Protein AF-0000000075578403 (afdb_homodimer)

Solvent-accessible surface area (backbone atoms only — not comparable to full-atom values): 32905 Å² total; per-residue (Å²): 127,84,77,71,57,64,68,61,54,47,54,59,70,76,46,53,36,37,34,41,29,31,26,66,80,63,49,48,26,38,51,12,29,50,48,26,47,43,52,48,46,36,73,69,76,35,46,65,42,36,47,61,83,76,80,67,57,76,76,66,60,80,50,76,65,58,78,54,48,54,52,87,76,65,70,62,31,44,30,35,34,35,35,51,37,48,39,76,88,44,32,54,66,60,94,74,68,53,50,52,78,34,35,36,32,41,26,22,53,85,78,41,69,66,84,40,79,41,66,49,74,48,82,51,41,22,38,9,58,55,44,52,49,46,38,52,74,66,67,47,83,76,48,66,67,35,40,51,18,30,48,38,0,35,33,58,58,11,59,46,70,33,38,63,53,41,46,37,57,55,25,45,53,50,17,52,41,33,70,72,42,69,62,57,24,71,59,37,36,50,70,73,54,45,33,48,66,38,54,43,41,48,45,12,46,30,39,63,45,50,40,64,47,92,86,40,44,31,24,38,25,46,39,48,43,67,58,39,69,74,34,38,68,78,69,79,69,46,63,68,53,35,48,47,40,56,29,27,62,74,33,41,33,16,36,29,33,35,26,79,43,94,71,32,26,44,35,34,38,33,37,39,90,87,46,62,54,32,64,61,20,47,76,50,75,28,46,73,38,50,43,41,23,30,28,60,47,65,75,60,66,67,56,54,50,49,51,53,52,46,50,47,62,68,45,74,78,104,127,86,77,72,57,63,67,61,54,48,53,59,69,75,45,52,37,36,35,42,29,30,25,64,81,62,49,48,26,35,50,12,27,49,46,26,47,43,53,48,47,37,73,70,76,33,47,63,43,34,47,61,83,76,81,66,59,76,75,67,60,79,50,76,67,58,78,54,49,54,50,88,76,66,69,63,30,44,30,35,34,37,36,50,37,48,40,74,88,43,31,54,67,61,93,74,68,54,49,52,78,36,34,36,31,40,27,20,52,86,78,41,70,66,85,41,79,40,66,50,71,49,82,52,40,22,39,10,56,55,45,53,48,46,38,52,74,68,67,46,82,75,48,66,68,35,41,51,18,30,48,39,1,34,32,57,58,13,57,45,68,33,38,65,53,40,46,35,57,55,25,46,52,50,16,53,42,33,71,74,43,68,62,59,24,72,59,36,36,50,69,71,55,46,33,46,65,39,54,42,40,48,44,12,46,29,39,64,45,50,40,63,47,92,86,40,43,31,25,38,26,45,38,49,43,67,57,40,68,72,36,40,72,93,56,82,65,50,60,68,52,35,48,47,40,56,28,28,63,74,32,42,34,16,37,27,33,35,27,79,41,95,72,29,26,44,34,36,37,34,38,40,91,87,46,61,53,33,64,62,20,48,75,48,76,27,46,71,40,50,42,42,23,31,27,58,48,64,73,60,64,67,56,54,52,48,53,54,52,45,50,47,61,68,48,74,79,104

Radius of gyration: 26.66 Å; Cα contacts (8 Å, |Δi|>4): 1314; chains: 2; bounding box: 60×78×60 Å

Foldseek 3Di:
DDADDPVVLCLLVVFAEEEEWEFAQDALQRLLLCLLLQVLSVVVVGHYAYEYDDDHDPLSPPQPSCVRHPDDDDQEGQEYEYAADQDPVRIDADPRHHYYNWYEYQHQDPNRPQPTPHYDYHNALGSLLVSLNSSVVNVGDGALSSLLSSCSGNCLSCVNVPHPRHDPSSVVSVVVSCVRPVDCPVSCCSRHPDDDPLLVQQLVQQVVQWDDAPPALEIEGEDAQVSCVVRVPPPPSCPVSQCVSVVDPSHFKYWYWYPVDVQKTKIKIAGHPPQFCQVLQVVQVWGDGRGITIHMDRDDVVVSSVSVVVSCVVPVVD/DDADDVVVLCLLVVFAFEEEWEFAQDALQRLLLCLLLQVLSVVVVGHYAYEYDDDHPPLSPPQPSCVRHPDDDDQEGQEYEYAQDQDPVRIDADPRHHYYNWYEYQHQDPNRPQPTPHYDYHNALGSLLVSLNSSVVNVGDGALSSLLSSCSGNCLSCVNVPHPRHDPSSVVSVVVSCVRPVDCPVSCCSRHPDDDPLLVQQLVQQVVQWDDAPPALEIEGEDAQVSCVVRVPPDPSVPVSQCVSVVDPSHFKYWYWYPVDVQKTKIKIAGHPPQFCQVLQVVQVWGDGRGITIHMDRDDVVVSSVSVVVSCVVPVVD

Nearest PDB structures (foldseek):
  5o25-assembly1_B  TM=8.818E-01  e=1.928E-30  Thermotoga maritima
  5o4z-assembly1_A  TM=7.873E-01  e=2.443E-30  Thermotoga maritima
  4py9-assembly1_A  TM=8.501E-01  e=1.484E-26  Bacteroides fragilis
  3dev-assembly1_B  TM=8.698E-01  e=2.425E-24  Staphylococcus haemolyticus JCSC1435
  8ioo-assembly1_A  TM=8.195E-01  e=4.895E-25  Deinococcus radiodurans

Structure (mmCIF, N/CA/C/O backbone):
data_AF-0000000075578403-model_v1
#
loop_
_entity.id
_entity.type
_entity.pdbx_description
1 polymer 'Putative hydrolase'
#
loop_
_atom_site.group_PDB
_atom_site.id
_atom_site.type_symbol
_atom_site.label_atom_id
_atom_site.label_alt_id
_atom_site.label_comp_id
_atom_site.label_asym_id
_atom_site.label_entity_id
_atom_site.label_seq_id
_atom_site.pdbx_PDB_ins_code
_atom_site.Cartn_x
_atom_site.Cartn_y
_atom_site.Cartn_z
_atom_site.occupancy
_atom_site.B_iso_or_equiv
_atom_site.auth_seq_id
_atom_site.auth_comp_id
_atom_site.auth_asym_id
_atom_site.auth_atom_id
_atom_site.pdbx_PDB_model_num
ATOM 1 N N . MET A 1 1 ? 21.266 10.125 -6.223 1 88.56 1 MET A N 1
ATOM 2 C CA . MET A 1 1 ? 20.422 11.211 -5.727 1 88.56 1 MET A CA 1
ATOM 3 C C . MET A 1 1 ? 21.062 12.57 -6 1 88.56 1 MET A C 1
ATOM 5 O O . MET A 1 1 ? 22.281 12.719 -5.867 1 88.56 1 MET A O 1
ATOM 9 N N . LYS A 1 2 ? 20.281 13.555 -6.371 1 88.12 2 LYS A N 1
ATOM 10 C CA . LYS A 1 2 ? 20.797 14.898 -6.613 1 88.12 2 LYS A CA 1
ATOM 11 C C . LYS A 1 2 ? 21.328 15.516 -5.328 1 88.12 2 LYS A C 1
ATOM 13 O O . LYS A 1 2 ? 20.734 15.367 -4.262 1 88.12 2 LYS A O 1
ATOM 18 N N . LYS A 1 3 ? 22.391 16.219 -5.449 1 92.75 3 LYS A N 1
ATOM 19 C CA . LYS A 1 3 ? 22.984 16.891 -4.301 1 92.75 3 LYS A CA 1
ATOM 20 C C . LYS A 1 3 ? 22.203 18.141 -3.926 1 92.75 3 LYS A C 1
ATOM 22 O O . LYS A 1 3 ? 21.75 18.875 -4.801 1 92.75 3 LYS A O 1
ATOM 27 N N . ILE A 1 4 ? 22.109 18.328 -2.643 1 97.25 4 ILE A N 1
ATOM 28 C CA . ILE A 1 4 ? 21.484 19.562 -2.156 1 97.25 4 ILE A CA 1
ATOM 29 C C . ILE A 1 4 ? 22.406 20.75 -2.414 1 97.25 4 ILE A C 1
ATOM 31 O O . ILE A 1 4 ? 23.609 20.688 -2.104 1 97.25 4 ILE A O 1
ATOM 35 N N . PRO A 1 5 ? 21.875 21.75 -2.967 1 96.88 5 PRO A N 1
ATOM 36 C CA . PRO A 1 5 ? 22.719 22.938 -3.203 1 96.88 5 PRO A CA 1
ATOM 37 C C . PRO A 1 5 ? 23.359 23.453 -1.927 1 96.88 5 PRO A C 1
ATOM 39 O O . PRO A 1 5 ? 22.734 23.469 -0.865 1 96.88 5 PRO A O 1
ATOM 42 N N . GLU A 1 6 ? 24.547 23.922 -2.086 1 97.44 6 GLU A N 1
ATOM 43 C CA . GLU A 1 6 ? 25.328 24.391 -0.947 1 97.44 6 GLU A CA 1
ATOM 44 C C . GLU A 1 6 ? 24.656 25.578 -0.27 1 97.44 6 GLU A C 1
ATOM 46 O O . GLU A 1 6 ? 24.766 25.75 0.945 1 97.44 6 GLU A O 1
ATOM 51 N N . GLU A 1 7 ? 24 26.375 -1.047 1 97.81 7 GLU A N 1
ATOM 52 C CA . GLU A 1 7 ? 23.344 27.578 -0.513 1 97.81 7 GLU A CA 1
ATOM 53 C C . GLU A 1 7 ? 22.281 27.219 0.518 1 97.81 7 GLU A C 1
ATOM 55 O O . GLU A 1 7 ? 22.078 27.953 1.488 1 97.81 7 GLU A O 1
ATOM 60 N N . ILE A 1 8 ? 21.625 26.109 0.301 1 98.12 8 ILE A N 1
ATOM 61 C CA . ILE A 1 8 ? 20.594 25.656 1.234 1 98.12 8 ILE A CA 1
ATOM 62 C C . ILE A 1 8 ? 21.25 25.188 2.529 1 98.12 8 ILE A C 1
ATOM 64 O O . ILE A 1 8 ? 20.812 25.531 3.623 1 98.12 8 ILE A O 1
ATOM 68 N N . VAL A 1 9 ? 22.312 24.422 2.404 1 98.25 9 VAL A N 1
ATOM 69 C CA . VAL A 1 9 ? 23.047 23.891 3.551 1 98.25 9 VAL A CA 1
ATOM 70 C C . VAL A 1 9 ? 23.641 25.047 4.355 1 98.25 9 VAL A C 1
ATOM 72 O O . VAL A 1 9 ? 23.531 25.078 5.586 1 98.25 9 VAL A O 1
ATOM 75 N N . LYS A 1 10 ? 24.188 26.016 3.646 1 98.19 10 LYS A N 1
ATOM 76 C CA . LYS A 1 10 ? 24.781 27.188 4.289 1 98.19 10 LYS A CA 1
ATOM 77 C C . LYS A 1 10 ? 23.734 28.016 5.016 1 98.19 10 LYS A C 1
ATOM 79 O O . LYS A 1 10 ? 24 28.562 6.09 1 98.19 10 LYS A O 1
ATOM 84 N N . CYS A 1 11 ? 22.625 28.125 4.395 1 98.56 11 CYS A N 1
ATOM 85 C CA . CYS A 1 11 ? 21.531 28.875 5.012 1 98.56 11 CYS A CA 1
ATOM 86 C C . CYS A 1 11 ? 21.188 28.312 6.387 1 98.56 11 CYS A C 1
ATOM 88 O O . CYS A 1 11 ? 21.062 29.062 7.355 1 98.56 11 CYS A O 1
ATOM 90 N N . ILE A 1 12 ? 21.125 27.016 6.5 1 98.56 12 ILE A N 1
ATOM 91 C CA . ILE A 1 12 ? 20.766 26.375 7.762 1 98.56 12 ILE A CA 1
ATOM 92 C C . ILE A 1 12 ? 21.938 26.438 8.727 1 98.56 12 ILE A C 1
ATOM 94 O O . ILE A 1 12 ? 21.766 26.766 9.906 1 98.56 12 ILE A O 1
ATOM 98 N N . LYS A 1 13 ? 23.109 26.281 8.219 1 98.25 13 LYS A N 1
ATOM 99 C CA . LYS A 1 13 ? 24.297 26.25 9.062 1 98.25 13 LYS A CA 1
ATOM 100 C C . LYS A 1 13 ? 24.578 27.641 9.648 1 98.25 13 LYS A C 1
ATOM 102 O O . LYS A 1 13 ? 25.016 27.75 10.797 1 98.25 13 LYS A O 1
ATOM 107 N N . ASN A 1 14 ? 24.312 28.672 8.914 1 98.12 14 ASN A N 1
ATOM 108 C CA . ASN A 1 14 ? 24.781 30.016 9.266 1 98.12 14 ASN A CA 1
ATOM 109 C C . ASN A 1 14 ? 23.734 30.781 10.062 1 98.12 14 ASN A C 1
ATOM 111 O O . ASN A 1 14 ? 23.969 31.922 10.453 1 98.12 14 ASN A O 1
ATOM 115 N N . ASN A 1 15 ? 22.625 30.219 10.297 1 98.56 15 ASN A N 1
ATOM 116 C CA . ASN A 1 15 ? 21.562 30.906 11.039 1 98.56 15 ASN A CA 1
ATOM 117 C C . ASN A 1 15 ? 21.188 30.125 12.305 1 98.56 15 ASN A C 1
ATOM 119 O O . ASN A 1 15 ? 21.578 28.969 12.469 1 98.56 15 ASN A O 1
ATOM 123 N N . GLN A 1 16 ? 20.453 30.766 13.172 1 98.31 16 GLN A N 1
ATOM 124 C CA . GLN A 1 16 ? 20.297 30.188 14.508 1 98.31 16 GLN A CA 1
ATOM 125 C C . GLN A 1 16 ? 18.812 29.969 14.828 1 98.31 16 GLN A C 1
ATOM 127 O O . GLN A 1 16 ? 18.469 29.016 15.523 1 98.31 16 GLN A O 1
ATOM 132 N N . ARG A 1 17 ? 17.938 30.906 14.492 1 98.31 17 ARG A N 1
ATOM 133 C CA . ARG A 1 17 ? 16.531 30.844 14.867 1 98.31 17 ARG A CA 1
ATOM 134 C C . ARG A 1 17 ? 15.648 30.609 13.641 1 98.31 17 ARG A C 1
ATOM 136 O O . ARG A 1 17 ? 15.641 31.422 12.711 1 98.31 17 ARG A O 1
ATOM 143 N N . PHE A 1 18 ? 14.938 29.5 13.656 1 98.44 18 PHE A N 1
ATOM 144 C CA . PHE A 1 18 ? 14.141 29.109 12.492 1 98.44 18 PHE A CA 1
ATOM 145 C C . PHE A 1 18 ? 12.664 29.016 12.852 1 98.44 18 PHE A C 1
ATOM 147 O O . PHE A 1 18 ? 12.32 28.688 13.984 1 98.44 18 PHE A O 1
ATOM 154 N N . LEU A 1 19 ? 11.828 29.391 11.938 1 97.31 19 LEU A N 1
ATOM 155 C CA . LEU A 1 19 ? 10.398 29.125 11.984 1 97.31 19 LEU A CA 1
ATOM 156 C C . LEU A 1 19 ? 9.969 28.266 10.805 1 97.31 19 LEU A C 1
ATOM 158 O O . LEU A 1 19 ? 10.273 28.578 9.648 1 97.31 19 LEU A O 1
ATOM 162 N N . ILE A 1 20 ? 9.344 27.109 11.078 1 97.19 20 ILE A N 1
ATOM 163 C CA . ILE A 1 20 ? 8.836 26.234 10.023 1 97.19 20 ILE A CA 1
ATOM 164 C C . ILE A 1 20 ? 7.336 26.453 9.844 1 97.19 20 ILE A C 1
ATOM 166 O O . ILE A 1 20 ? 6.574 26.391 10.805 1 97.19 20 ILE A O 1
ATOM 170 N N . LEU A 1 21 ? 6.961 26.766 8.664 1 94.75 21 LEU A N 1
ATOM 171 C CA . LEU A 1 21 ? 5.566 26.922 8.258 1 94.75 21 LEU A CA 1
ATOM 172 C C . LEU A 1 21 ? 5.176 25.844 7.25 1 94.75 21 LEU A C 1
ATOM 174 O O . LEU A 1 21 ? 6.008 25.406 6.453 1 94.75 21 LEU A O 1
ATOM 178 N N . LEU A 1 22 ? 3.924 25.422 7.305 1 93.38 22 LEU A N 1
ATOM 179 C CA . LEU A 1 22 ? 3.395 24.391 6.402 1 93.38 22 LEU A CA 1
ATOM 180 C C . LEU A 1 22 ? 2.148 24.906 5.688 1 93.38 22 LEU A C 1
ATOM 182 O O . LEU A 1 22 ? 1.651 26 5.988 1 93.38 22 LEU A O 1
ATOM 186 N N . HIS A 1 23 ? 1.766 24.156 4.648 1 89 23 HIS A N 1
ATOM 187 C CA . HIS A 1 23 ? 0.521 24.5 3.969 1 89 23 HIS A CA 1
ATOM 188 C C . HIS A 1 23 ? -0.681 24.297 4.883 1 89 23 HIS A C 1
ATOM 190 O O . HIS A 1 23 ? -0.584 23.594 5.891 1 89 23 HIS A O 1
ATOM 196 N N . GLN A 1 24 ? -1.731 24.875 4.324 1 85.06 24 GLN A N 1
ATOM 197 C CA . GLN A 1 24 ? -2.98 24.734 5.062 1 85.06 24 GLN A CA 1
ATOM 198 C C . GLN A 1 24 ? -3.494 23.297 4.996 1 85.06 24 GLN A C 1
ATOM 200 O O . GLN A 1 24 ? -3.43 22.656 3.943 1 85.06 24 GLN A O 1
ATOM 205 N N . LYS A 1 25 ? -3.809 22.594 5.98 1 82.44 25 LYS A N 1
ATOM 206 C CA . LYS A 1 25 ? -4.262 21.219 6.113 1 82.44 25 LYS A CA 1
ATOM 207 C C . LYS A 1 25 ? -3.107 20.234 5.906 1 82.44 25 LYS A C 1
ATOM 209 O O . LYS A 1 25 ? -3.127 19.438 4.965 1 82.44 25 LYS A O 1
ATOM 214 N N . PRO A 1 26 ? -2.199 20.359 6.676 1 89.81 26 PRO A N 1
ATOM 215 C CA . PRO A 1 26 ? -0.972 19.578 6.5 1 89.81 26 PRO A CA 1
ATOM 216 C C . PRO A 1 26 ? -1.225 18.078 6.5 1 89.81 26 PRO A C 1
ATOM 218 O O . PRO A 1 26 ? -2.049 17.578 7.277 1 89.81 26 PRO A O 1
ATOM 221 N N . ASP A 1 27 ? -0.604 17.391 5.52 1 90.94 27 ASP A N 1
ATOM 222 C CA . ASP A 1 27 ? -0.71 15.945 5.414 1 90.94 27 ASP A CA 1
ATOM 223 C C . ASP A 1 27 ? 0.542 15.266 5.957 1 90.94 27 ASP A C 1
ATOM 225 O O . ASP A 1 27 ? 1.321 15.875 6.691 1 90.94 27 ASP A O 1
ATOM 229 N N . GLY A 1 28 ? 0.667 14.016 5.691 1 95.56 28 GLY A N 1
ATOM 230 C CA . GLY A 1 28 ? 1.779 13.242 6.223 1 95.56 28 GLY A CA 1
ATOM 231 C C . GLY A 1 28 ? 3.133 13.758 5.766 1 95.56 28 GLY A C 1
ATOM 232 O O . GLY A 1 28 ? 4.094 13.75 6.535 1 95.56 28 GLY A O 1
ATOM 233 N N . ASP A 1 29 ? 3.232 14.188 4.523 1 97.19 29 ASP A N 1
ATOM 234 C CA . ASP A 1 29 ? 4.496 14.703 4.008 1 97.19 29 ASP A CA 1
ATOM 235 C C . ASP A 1 29 ? 4.867 16.016 4.684 1 97.19 29 ASP A C 1
ATOM 237 O O . ASP A 1 29 ? 6.004 16.188 5.133 1 97.19 29 ASP A O 1
ATOM 241 N N . ALA A 1 30 ? 3.859 16.859 4.805 1 96.19 30 ALA A N 1
ATOM 242 C CA . ALA A 1 30 ? 4.102 18.156 5.453 1 96.19 30 ALA A CA 1
ATOM 243 C C . ALA A 1 30 ? 4.543 17.969 6.902 1 96.19 30 ALA A C 1
ATOM 245 O O . ALA A 1 30 ? 5.586 18.484 7.312 1 96.19 30 ALA A O 1
ATOM 246 N N . ILE A 1 31 ? 3.795 17.219 7.637 1 97.19 31 ILE A N 1
ATOM 247 C CA . ILE A 1 31 ? 4.062 17.031 9.055 1 97.19 31 ILE A CA 1
ATOM 248 C C . ILE A 1 31 ? 5.359 16.25 9.242 1 97.19 31 ILE A C 1
ATOM 250 O O . ILE A 1 31 ? 6.203 16.609 10.062 1 97.19 31 ILE A O 1
ATOM 254 N N . GLY A 1 32 ? 5.527 15.156 8.445 1 98.44 32 GLY A N 1
ATOM 255 C CA . GLY A 1 32 ? 6.758 14.383 8.516 1 98.44 32 GLY A CA 1
ATOM 256 C C . GLY A 1 32 ? 7.996 15.211 8.211 1 98.44 32 GLY A C 1
ATOM 257 O O . GLY A 1 32 ? 9 15.117 8.922 1 98.44 32 GLY A O 1
ATOM 258 N N . SER A 1 33 ? 7.906 15.992 7.18 1 98.5 33 SER A N 1
ATOM 259 C CA . SER A 1 33 ? 9.016 16.859 6.793 1 98.5 33 SER A CA 1
ATOM 260 C C . SER A 1 33 ? 9.336 17.875 7.887 1 98.5 33 SER A C 1
ATOM 262 O O . SER A 1 33 ? 10.508 18.109 8.203 1 98.5 33 SER A O 1
ATOM 264 N N . ALA A 1 34 ? 8.297 18.5 8.461 1 98.12 34 ALA A N 1
ATOM 265 C CA . ALA A 1 34 ? 8.484 19.469 9.531 1 98.12 34 ALA A CA 1
ATOM 266 C C . ALA A 1 34 ? 9.164 18.844 10.742 1 98.12 34 ALA A C 1
ATOM 268 O O . ALA A 1 34 ? 10.117 19.391 11.289 1 98.12 34 ALA A O 1
ATOM 269 N N . VAL A 1 35 ? 8.695 17.672 11.133 1 98.62 35 VAL A N 1
ATOM 270 C CA . VAL A 1 35 ? 9.219 16.969 12.305 1 98.62 35 VAL A CA 1
ATOM 271 C C . VAL A 1 35 ? 10.688 16.609 12.078 1 98.62 35 VAL A C 1
ATOM 273 O O . VAL A 1 35 ? 11.539 16.891 12.914 1 98.62 35 VAL A O 1
ATOM 276 N N . ALA A 1 36 ? 10.984 16.016 10.93 1 98.88 36 ALA A N 1
ATOM 277 C CA . ALA A 1 36 ? 12.344 15.562 10.641 1 98.88 36 ALA A CA 1
ATOM 278 C C . ALA A 1 36 ? 13.312 16.75 10.555 1 98.88 36 ALA A C 1
ATOM 280 O O . ALA A 1 36 ? 14.375 16.734 11.18 1 98.88 36 ALA A O 1
ATOM 281 N N . LEU A 1 37 ? 12.953 17.766 9.828 1 98.81 37 LEU A N 1
ATOM 282 C CA . LEU A 1 37 ? 13.828 18.922 9.656 1 98.81 37 LEU A CA 1
ATOM 283 C C . LEU A 1 37 ? 14.008 19.672 10.977 1 98.81 37 LEU A C 1
ATOM 285 O O . LEU A 1 37 ? 15.125 20.047 11.336 1 98.81 37 LEU A O 1
ATOM 289 N N . GLY A 1 38 ? 12.859 19.938 11.625 1 98.69 38 GLY A N 1
ATOM 290 C CA . GLY A 1 38 ? 12.93 20.625 12.898 1 98.69 38 GLY A CA 1
ATOM 291 C C . GLY A 1 38 ? 13.852 19.953 13.898 1 98.69 38 GLY A C 1
ATOM 292 O O . GLY A 1 38 ? 14.719 20.594 14.484 1 98.69 38 GLY A O 1
ATOM 293 N N . LYS A 1 39 ? 13.672 18.656 14.086 1 98.69 39 LYS A N 1
ATOM 294 C CA . LYS A 1 39 ? 14.531 17.891 14.992 1 98.69 39 LYS A CA 1
ATOM 295 C C . LYS A 1 39 ? 15.984 17.922 14.539 1 98.69 39 LYS A C 1
ATOM 297 O O . LYS A 1 39 ? 16.891 18.031 15.359 1 98.69 39 LYS A O 1
ATOM 302 N N . GLY A 1 40 ? 16.188 17.797 13.242 1 98.75 40 GLY A N 1
ATOM 303 C CA . GLY A 1 40 ? 17.531 17.859 12.703 1 98.75 40 GLY A CA 1
ATOM 304 C C . GLY A 1 40 ? 18.234 19.188 13 1 98.75 40 GLY A C 1
ATOM 305 O O . GLY A 1 40 ? 19.391 19.188 13.43 1 98.75 40 GLY A O 1
ATOM 306 N N . ILE A 1 41 ? 17.5 20.281 12.773 1 98.75 41 ILE A N 1
ATOM 307 C CA . ILE A 1 41 ? 18.062 21.609 13.031 1 98.75 41 ILE A CA 1
ATOM 308 C C . ILE A 1 41 ? 18.344 21.766 14.523 1 98.75 41 ILE A C 1
ATOM 310 O O . ILE A 1 41 ? 19.391 22.281 14.914 1 98.75 41 ILE A O 1
ATOM 314 N N . LYS A 1 42 ? 17.406 21.297 15.375 1 98.62 42 LYS A N 1
ATOM 315 C CA . LYS A 1 42 ? 17.594 21.359 16.828 1 98.62 42 LYS A CA 1
ATOM 316 C C . LYS A 1 42 ? 18.828 20.562 17.25 1 98.62 42 LYS A C 1
ATOM 318 O O . LYS A 1 42 ? 19.531 20.969 18.172 1 98.62 42 LYS A O 1
ATOM 323 N N . SER A 1 43 ? 19.094 19.453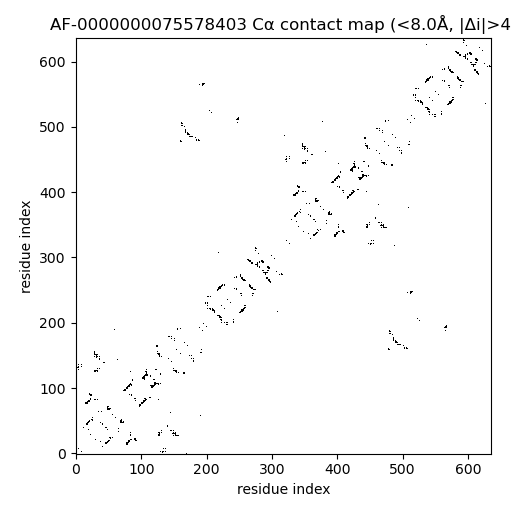 16.609 1 98.31 43 SER A N 1
ATOM 324 C CA . SER A 1 43 ? 20.25 18.625 16.953 1 98.31 43 SER A CA 1
ATOM 325 C C . SER A 1 43 ? 21.547 19.344 16.656 1 98.31 43 SER A C 1
ATOM 327 O O . SER A 1 43 ? 22.609 18.938 17.141 1 98.31 43 SER A O 1
ATOM 329 N N . LEU A 1 44 ? 21.469 20.375 15.891 1 98.25 44 LEU A N 1
ATOM 330 C CA . LEU A 1 44 ? 22.625 21.219 15.602 1 98.25 44 LEU A CA 1
ATOM 331 C C . LEU A 1 44 ? 22.734 22.375 16.594 1 98.25 44 LEU A C 1
ATOM 333 O O . LEU A 1 44 ? 23.438 23.359 16.344 1 98.25 44 LEU A O 1
ATOM 337 N N . ASN A 1 45 ? 21.984 22.297 17.672 1 98.25 45 ASN A N 1
ATOM 338 C CA . ASN A 1 45 ? 21.953 23.281 18.734 1 98.25 45 ASN A CA 1
ATOM 339 C C . ASN A 1 45 ? 21.359 24.609 18.266 1 98.25 45 ASN A C 1
ATOM 341 O O . ASN A 1 45 ? 21.875 25.672 18.578 1 98.25 45 ASN A O 1
ATOM 345 N N . LYS A 1 46 ? 20.391 24.547 17.484 1 98.44 46 LYS A N 1
ATOM 346 C CA . LYS A 1 46 ? 19.641 25.719 16.984 1 98.44 46 LYS A CA 1
ATOM 347 C C . LYS A 1 46 ? 18.203 25.688 17.484 1 98.44 46 LYS A C 1
ATOM 349 O O . LYS A 1 46 ? 17.75 24.703 18.047 1 98.44 46 LYS A O 1
ATOM 354 N N . THR A 1 47 ? 17.547 26.828 17.25 1 97.88 47 THR A N 1
ATOM 355 C CA . THR A 1 47 ? 16.188 26.938 17.75 1 97.88 47 THR A CA 1
ATOM 356 C C . THR A 1 47 ? 15.188 26.875 16.594 1 97.88 47 THR A C 1
ATOM 358 O O . THR A 1 47 ? 15.383 27.516 15.562 1 97.88 47 THR A O 1
ATOM 361 N N . VAL A 1 48 ? 14.195 26.047 16.797 1 98.12 48 VAL A N 1
ATOM 362 C CA . VAL A 1 48 ? 13.156 25.906 15.789 1 98.12 48 VAL A CA 1
ATOM 363 C C . VAL A 1 48 ? 11.781 26.062 16.422 1 98.12 48 VAL A C 1
ATOM 365 O O . VAL A 1 48 ? 11.477 25.422 17.438 1 98.12 48 VAL A O 1
ATOM 368 N N . ASP A 1 49 ? 10.984 26.938 15.922 1 97.12 49 ASP A N 1
ATOM 369 C CA . ASP A 1 49 ? 9.555 27.047 16.219 1 97.12 49 ASP A CA 1
ATOM 370 C C . ASP A 1 49 ? 8.711 26.594 15.031 1 97.12 49 ASP A C 1
ATOM 372 O O . ASP A 1 49 ? 9.203 26.516 13.906 1 97.12 49 ASP A O 1
ATOM 376 N N . TYR A 1 50 ? 7.48 26.188 15.344 1 96.12 50 TYR A N 1
ATOM 377 C CA . TYR A 1 50 ? 6.555 25.703 14.32 1 96.12 50 TYR A CA 1
ATOM 378 C C . TYR A 1 50 ? 5.242 26.469 14.367 1 96.12 50 TYR A C 1
ATOM 380 O O . TYR A 1 50 ? 4.758 26.828 15.445 1 96.12 50 TYR A O 1
ATOM 388 N N . PHE A 1 51 ? 4.703 26.734 13.281 1 92.56 51 PHE A N 1
ATOM 389 C CA . PHE A 1 51 ? 3.326 27.188 13.195 1 92.56 51 PHE A CA 1
ATOM 390 C C . PHE A 1 51 ? 2.506 26.297 12.273 1 92.56 51 PHE A C 1
ATOM 392 O O . PHE A 1 51 ? 2.686 26.312 11.055 1 92.56 51 PHE A O 1
ATOM 399 N N . VAL A 1 52 ? 1.668 25.516 12.875 1 89.19 52 VAL A N 1
ATOM 400 C CA . VAL A 1 52 ? 0.854 24.5 12.203 1 89.19 52 VAL A CA 1
ATOM 401 C C . VAL A 1 52 ? -0.582 24.562 12.719 1 89.19 52 VAL A C 1
ATOM 403 O O . VAL A 1 52 ? -0.811 24.75 13.914 1 89.19 52 VAL A O 1
ATOM 406 N N . GLU A 1 53 ? -1.466 24.5 11.828 1 81.75 53 GLU A N 1
ATOM 407 C CA . GLU A 1 53 ? -2.85 24.469 12.289 1 81.75 53 GLU A CA 1
ATOM 408 C C . GLU A 1 53 ? -3.168 23.156 12.992 1 81.75 53 GLU A C 1
ATOM 410 O O . GLU A 1 53 ? -2.895 22.078 12.461 1 81.75 53 GLU A O 1
ATOM 415 N N . LEU A 1 54 ? -3.76 23.266 14.188 1 82.81 54 LEU A N 1
ATOM 416 C CA . LEU A 1 54 ? -4.18 22.125 14.992 1 82.81 54 LEU A CA 1
ATOM 417 C C . LEU A 1 54 ? -5.699 22.062 15.086 1 82.81 54 LEU A C 1
ATOM 419 O O . LEU A 1 54 ? -6.383 23.062 14.906 1 82.81 54 LEU A O 1
ATOM 423 N N . PRO A 1 55 ? -6.297 20.844 15.32 1 85.56 55 PRO A N 1
ATOM 424 C CA . PRO A 1 55 ? -5.633 19.562 15.562 1 85.56 55 PRO A CA 1
ATOM 425 C C . PRO A 1 55 ? -5.152 18.891 14.273 1 85.56 55 PRO A C 1
ATOM 427 O O . PRO A 1 55 ? -5.719 19.141 13.203 1 85.56 55 PRO A O 1
ATOM 430 N N . LEU A 1 56 ? -4.086 18.109 14.469 1 88.56 56 LEU A N 1
ATOM 431 C CA . LEU A 1 56 ? -3.615 17.266 13.367 1 88.56 56 LEU A CA 1
ATOM 432 C C . LEU A 1 56 ? -4.539 16.078 13.164 1 88.56 56 LEU A C 1
ATOM 434 O O . LEU A 1 56 ? -5.332 15.734 14.039 1 88.56 56 LEU A O 1
ATOM 438 N N . GLU A 1 57 ? -4.418 15.453 11.945 1 83.38 57 GLU A N 1
ATOM 439 C CA . GLU A 1 57 ? -5.035 14.133 11.805 1 83.38 57 GLU A CA 1
ATOM 440 C C . GLU A 1 57 ? -4.516 13.164 12.859 1 83.38 57 GLU A C 1
ATOM 442 O O . GLU A 1 57 ? -3.322 13.156 13.164 1 83.38 57 GLU A O 1
ATOM 447 N N . GLU A 1 58 ? -5.402 12.406 13.344 1 82.94 58 GLU A N 1
ATOM 448 C CA . GLU A 1 58 ? -5.09 11.5 14.453 1 82.94 58 GLU A CA 1
ATOM 449 C C . GLU A 1 58 ? -3.895 10.617 14.117 1 82.94 58 GLU A C 1
ATOM 451 O O . GLU A 1 58 ? -3.033 10.383 14.969 1 82.94 58 GLU A O 1
ATOM 456 N N . LYS A 1 59 ? -3.773 10.211 12.938 1 87 59 LYS A N 1
ATOM 457 C CA . LYS A 1 59 ? -2.738 9.258 12.539 1 87 59 LYS A CA 1
ATOM 458 C C . LYS A 1 59 ? -1.37 9.938 12.477 1 87 59 LYS A C 1
ATOM 460 O O . LYS A 1 59 ? -0.346 9.266 12.344 1 87 59 LYS A O 1
ATOM 465 N N . LEU A 1 60 ? -1.346 11.234 12.664 1 92.44 60 LEU A N 1
ATOM 466 C CA . LEU A 1 60 ? -0.091 11.977 12.586 1 92.44 60 LEU A CA 1
ATOM 467 C C . LEU A 1 60 ? 0.301 12.539 13.945 1 92.44 60 LEU A C 1
ATOM 469 O O . LEU A 1 60 ? 1.331 13.203 14.078 1 92.44 60 LEU A O 1
ATOM 473 N N . GLU A 1 61 ? -0.475 12.25 14.961 1 90.56 61 GLU A N 1
ATOM 474 C CA . GLU A 1 61 ? -0.285 12.859 16.266 1 90.56 61 GLU A CA 1
ATOM 475 C C . GLU A 1 61 ? 0.725 12.078 17.109 1 90.56 61 GLU A C 1
ATOM 477 O O . GLU A 1 61 ? 1.094 12.5 18.203 1 90.56 61 GLU A O 1
ATOM 482 N N . PHE A 1 62 ? 1.321 11.109 16.609 1 91.5 62 PHE A N 1
ATOM 483 C CA . PHE A 1 62 ? 2.098 10.195 17.438 1 91.5 62 PHE A CA 1
ATOM 484 C C . PHE A 1 62 ? 3.549 10.648 17.531 1 91.5 62 PHE A C 1
ATOM 486 O O . PHE A 1 62 ? 4.312 10.133 18.344 1 91.5 62 PHE A O 1
ATOM 493 N N . PHE A 1 63 ? 3.982 11.711 16.797 1 96.06 63 PHE A N 1
ATOM 494 C CA . PHE A 1 63 ? 5.344 12.219 16.891 1 96.06 63 PHE A CA 1
ATOM 495 C C . PHE A 1 63 ? 5.531 13 18.188 1 96.06 63 PHE A C 1
ATOM 497 O O . PHE A 1 63 ? 4.715 13.859 18.531 1 96.06 63 PHE A O 1
ATOM 504 N N . ASN A 1 64 ? 6.609 12.805 18.906 1 97 64 ASN A N 1
ATOM 505 C CA . ASN A 1 64 ? 6.918 13.57 20.109 1 97 64 ASN A CA 1
ATOM 506 C C . ASN A 1 64 ? 7.133 15.047 19.797 1 97 64 ASN A C 1
ATOM 508 O O . ASN A 1 64 ? 6.75 15.914 20.594 1 97 64 ASN A O 1
ATOM 512 N N . GLU A 1 65 ? 7.656 15.312 18.703 1 97 65 GLU A N 1
ATOM 513 C CA . GLU A 1 65 ? 8.008 16.672 18.312 1 97 65 GLU A CA 1
ATOM 514 C C . GLU A 1 65 ? 6.766 17.547 18.156 1 97 65 GLU A C 1
ATOM 516 O O . GLU A 1 65 ? 6.844 18.766 18.234 1 97 65 GLU A O 1
ATOM 521 N N . VAL A 1 66 ? 5.621 16.938 17.969 1 95.56 66 VAL A N 1
ATOM 522 C CA . VAL A 1 66 ? 4.375 17.656 17.734 1 95.56 66 VAL A CA 1
ATOM 523 C C . VAL A 1 66 ? 4.012 18.469 18.969 1 95.56 66 VAL A C 1
ATOM 525 O O . VAL A 1 66 ? 3.336 19.5 18.859 1 95.56 66 VAL A O 1
ATOM 528 N N . GLN A 1 67 ? 4.449 18.031 20.125 1 94.62 67 GLN A N 1
ATOM 529 C CA . GLN A 1 67 ? 4.164 18.75 21.359 1 94.62 67 GLN A CA 1
ATOM 530 C C . GLN A 1 67 ? 4.719 20.172 21.312 1 94.62 67 GLN A C 1
ATOM 532 O O . GLN A 1 67 ? 4.281 21.031 22.078 1 94.62 67 GLN A O 1
ATOM 537 N N . PHE A 1 68 ? 5.672 20.453 20.422 1 95.06 68 PHE A N 1
ATOM 538 C CA . PHE A 1 68 ? 6.309 21.766 20.344 1 95.06 68 PHE A CA 1
ATOM 539 C C . PHE A 1 68 ? 5.645 22.625 19.281 1 95.06 68 PHE A C 1
ATOM 541 O O . PHE A 1 68 ? 6.016 23.781 19.094 1 95.06 68 PHE A O 1
ATOM 548 N N . PHE A 1 69 ? 4.672 22.094 18.562 1 93.81 69 PHE A N 1
ATOM 549 C CA . PHE A 1 69 ? 3.953 22.875 17.562 1 93.81 69 PHE A CA 1
ATOM 550 C C . PHE A 1 69 ? 3.145 23.984 18.219 1 93.81 69 PHE A C 1
ATOM 552 O O . PHE A 1 69 ? 2.48 23.766 19.234 1 93.81 69 PHE A O 1
ATOM 559 N N . ASN A 1 70 ? 3.188 25.156 17.594 1 91 70 ASN A N 1
ATOM 560 C CA . ASN A 1 70 ? 2.389 26.312 17.938 1 91 70 ASN A CA 1
ATOM 561 C C . ASN A 1 70 ? 2.652 26.781 19.359 1 91 70 ASN A C 1
ATOM 563 O O . ASN A 1 70 ? 1.725 27.156 20.078 1 91 70 ASN A O 1
ATOM 567 N N . GLN A 1 71 ? 3.797 26.578 19.734 1 89.88 71 GLN A N 1
ATOM 568 C CA . GLN A 1 71 ? 4.191 27.219 20.984 1 89.88 71 GLN A CA 1
ATOM 569 C C . GLN A 1 71 ? 4.445 28.703 20.797 1 89.88 71 GLN A C 1
ATOM 571 O O . GLN A 1 71 ? 4.012 29.281 19.797 1 89.88 71 GLN A O 1
ATOM 576 N N . HIS A 1 72 ? 5.141 29.375 21.672 1 87.38 72 HIS A N 1
ATOM 577 C CA . HIS A 1 72 ? 5.387 30.812 21.594 1 87.38 72 HIS A CA 1
ATOM 578 C C . HIS A 1 72 ? 6.297 31.156 20.422 1 87.38 72 HIS A C 1
ATOM 580 O O . HIS A 1 72 ? 7.363 30.547 20.25 1 87.38 72 HIS A O 1
ATOM 586 N N . LEU A 1 73 ? 5.703 32.031 19.562 1 91.56 73 LEU A N 1
ATOM 587 C CA . LEU A 1 73 ? 6.48 32.5 18.406 1 91.56 73 LEU A CA 1
ATOM 588 C C . LEU A 1 73 ? 7.312 33.75 18.781 1 91.56 73 LEU A C 1
ATOM 590 O O . LEU A 1 73 ? 6.848 34.594 19.516 1 91.56 73 LEU A O 1
ATOM 594 N N . ALA A 1 74 ? 8.484 33.75 18.281 1 92.88 74 ALA A N 1
ATOM 595 C CA . ALA A 1 74 ? 9.328 34.938 18.453 1 92.88 74 ALA A CA 1
ATOM 596 C C . ALA A 1 74 ? 8.914 36.062 17.484 1 92.88 74 ALA A C 1
ATOM 598 O O . ALA A 1 74 ? 8.148 35.812 16.562 1 92.88 74 ALA A O 1
ATOM 599 N N . LYS A 1 75 ? 9.422 37.25 17.812 1 92.38 75 LYS A N 1
ATOM 600 C CA . LYS A 1 75 ? 9.109 38.406 16.969 1 92.38 75 LYS A CA 1
ATOM 601 C C . LYS A 1 75 ? 9.93 38.375 15.672 1 92.38 75 LYS A C 1
ATOM 603 O O . LYS A 1 75 ? 9.5 38.906 14.648 1 92.38 75 LYS A O 1
ATOM 608 N N . GLU A 1 76 ? 11.07 37.812 15.852 1 95.88 76 GLU A N 1
ATOM 609 C CA . GLU A 1 76 ? 11.969 37.75 14.695 1 95.88 76 GLU A CA 1
ATOM 610 C C . GLU A 1 76 ? 12.672 36.406 14.602 1 95.88 76 GLU A C 1
ATOM 612 O O . GLU A 1 76 ? 12.977 35.781 15.617 1 95.88 76 GLU A O 1
ATOM 617 N N . TYR A 1 77 ? 12.906 35.969 13.336 1 97.88 77 TYR A N 1
ATOM 618 C CA . TYR A 1 77 ? 13.656 34.781 13.031 1 97.88 77 TYR A CA 1
ATOM 619 C C . TYR A 1 77 ? 14.75 35.062 12.008 1 97.88 77 TYR A C 1
ATOM 621 O O . TYR A 1 77 ? 14.672 36.031 11.25 1 97.88 77 TYR A O 1
ATOM 629 N N . ASP A 1 78 ? 15.797 34.281 12.07 1 98.62 78 ASP A N 1
ATOM 630 C CA . ASP A 1 78 ? 16.766 34.344 10.992 1 98.62 78 ASP A CA 1
ATOM 631 C C . ASP A 1 78 ? 16.188 33.812 9.68 1 98.62 78 ASP A C 1
ATOM 633 O O . ASP A 1 78 ? 16.359 34.438 8.625 1 98.62 78 ASP A O 1
ATOM 637 N N . VAL A 1 79 ? 15.508 32.719 9.758 1 98.5 79 VAL A N 1
ATOM 638 C CA . VAL A 1 79 ? 14.984 32.062 8.562 1 98.5 79 VAL A CA 1
ATOM 639 C C . VAL A 1 79 ? 13.562 31.562 8.828 1 98.5 79 VAL A C 1
ATOM 641 O O . VAL A 1 79 ? 13.297 30.922 9.844 1 98.5 79 VAL A O 1
ATOM 644 N N . ILE A 1 80 ? 12.68 31.906 7.969 1 97.12 80 ILE A N 1
ATOM 645 C CA . ILE A 1 80 ? 11.383 31.234 7.887 1 97.12 80 ILE A CA 1
ATOM 646 C C . ILE A 1 80 ? 11.398 30.203 6.762 1 97.12 80 ILE A C 1
ATOM 648 O O . ILE A 1 80 ? 11.711 30.531 5.613 1 97.12 80 ILE A O 1
ATOM 652 N N . ILE A 1 81 ? 11.148 28.953 7.133 1 97.5 81 ILE A N 1
ATOM 653 C CA . ILE A 1 81 ? 11.156 27.859 6.16 1 97.5 81 ILE A CA 1
ATOM 654 C C . ILE A 1 81 ? 9.727 27.469 5.812 1 97.5 81 ILE A C 1
ATOM 656 O O . ILE A 1 81 ? 8.953 27.062 6.688 1 97.5 81 ILE A O 1
ATOM 660 N N . TYR A 1 82 ? 9.367 27.625 4.59 1 95.44 82 TYR A N 1
ATOM 661 C CA . TYR A 1 82 ? 8.117 27.109 4.051 1 95.44 82 TYR A CA 1
ATOM 662 C C . TYR A 1 82 ? 8.305 25.703 3.49 1 95.44 82 TYR A C 1
ATOM 664 O O . TYR A 1 82 ? 8.977 25.516 2.473 1 95.44 82 TYR A O 1
ATOM 672 N N . LEU A 1 83 ? 7.703 24.766 4.164 1 95.19 83 LEU A N 1
ATOM 673 C CA . LEU A 1 83 ? 7.883 23.359 3.787 1 95.19 83 LEU A CA 1
ATOM 674 C C . LEU A 1 83 ? 6.625 22.812 3.131 1 95.19 83 LEU A C 1
ATOM 676 O O . LEU A 1 83 ? 5.523 22.953 3.67 1 95.19 83 LEU A O 1
ATOM 680 N N . ASP A 1 84 ? 6.777 22.172 1.95 1 94.19 84 ASP A N 1
ATOM 681 C CA . ASP A 1 84 ? 5.695 21.469 1.263 1 94.19 84 ASP A CA 1
ATOM 682 C C . ASP A 1 84 ? 4.52 22.406 0.994 1 94.19 84 ASP A C 1
ATOM 684 O O . ASP A 1 84 ? 3.363 22.031 1.223 1 94.19 84 ASP A O 1
ATOM 688 N N . CYS A 1 85 ? 4.809 23.562 0.66 1 90.38 85 CYS A N 1
ATOM 689 C CA . CYS A 1 85 ? 3.842 24.609 0.351 1 90.38 85 CYS A CA 1
ATOM 690 C C . CYS A 1 85 ? 4.062 25.156 -1.053 1 90.38 85 CYS A C 1
ATOM 692 O O . CYS A 1 85 ? 5.016 25.906 -1.29 1 90.38 85 CYS A O 1
ATOM 694 N N . SER A 1 86 ? 3.129 24.891 -1.914 1 85.12 86 SER A N 1
ATOM 695 C CA . SER A 1 86 ? 3.332 25.234 -3.318 1 85.12 86 SER A CA 1
ATOM 696 C C . SER A 1 86 ? 3.139 26.734 -3.557 1 85.12 86 SER A C 1
ATOM 698 O O . SER A 1 86 ? 3.611 27.266 -4.559 1 85.12 86 SER A O 1
ATOM 700 N N . SER A 1 87 ? 2.398 27.344 -2.674 1 80.5 87 SER A N 1
ATOM 701 C CA . SER A 1 87 ? 2.197 28.781 -2.807 1 80.5 87 SER A CA 1
ATOM 702 C C . SER A 1 87 ? 2.076 29.453 -1.443 1 80.5 87 SER A C 1
ATOM 704 O O . SER A 1 87 ? 1.715 28.812 -0.458 1 80.5 87 SER A O 1
ATOM 706 N N . ASN A 1 88 ? 2.434 30.672 -1.509 1 75.38 88 ASN A N 1
ATOM 707 C CA . ASN A 1 88 ? 2.355 31.438 -0.273 1 75.38 88 ASN A CA 1
ATOM 708 C C . ASN A 1 88 ? 0.911 31.609 0.194 1 75.38 88 ASN A C 1
ATOM 710 O O . ASN A 1 88 ? 0.648 31.688 1.395 1 75.38 88 ASN A O 1
ATOM 714 N N . SER A 1 89 ? 0.052 31.578 -0.726 1 73.5 89 SER A N 1
ATOM 715 C CA . SER A 1 89 ? -1.361 31.734 -0.396 1 73.5 89 SER A CA 1
ATOM 716 C C . SER A 1 89 ? -1.902 30.516 0.326 1 73.5 89 SER A C 1
ATOM 718 O O . SER A 1 89 ? -2.904 30.594 1.04 1 73.5 89 SER A O 1
ATOM 720 N N . PHE A 1 90 ? -1.161 29.438 0.226 1 69.69 90 PHE A N 1
ATOM 721 C CA . PHE A 1 90 ? -1.621 28.203 0.836 1 69.69 90 PHE A CA 1
ATOM 722 C C . PHE A 1 90 ? -0.859 27.922 2.125 1 69.69 90 PHE A C 1
ATOM 724 O O . PHE A 1 90 ? -1.188 26.984 2.854 1 69.69 90 PHE A O 1
ATOM 731 N N . ALA A 1 91 ? 0.112 28.781 2.346 1 73.25 91 ALA A N 1
ATOM 732 C CA . ALA A 1 91 ? 0.896 28.594 3.562 1 73.25 91 ALA A CA 1
ATOM 733 C C . ALA A 1 91 ? 0.178 29.172 4.773 1 73.25 91 ALA A C 1
ATOM 735 O O . ALA A 1 91 ? -0.521 30.188 4.66 1 73.25 91 ALA A O 1
ATOM 736 N N . PHE A 1 92 ? 0.265 28.5 5.938 1 73.12 92 PHE A N 1
ATOM 737 C CA . PHE A 1 92 ? -0.195 29.078 7.191 1 73.12 92 PHE A CA 1
ATOM 738 C C . PHE A 1 92 ? 0.55 30.375 7.492 1 73.12 92 PHE A C 1
ATOM 740 O O . PHE A 1 92 ? 1.758 30.469 7.262 1 73.12 92 PHE A O 1
ATOM 747 N N . ALA A 1 93 ? -0.199 31.359 7.715 1 74.62 93 ALA A N 1
ATOM 748 C CA . ALA A 1 93 ? 0.402 32.594 8.234 1 74.62 93 ALA A CA 1
ATOM 749 C C . ALA A 1 93 ? -0.185 32.938 9.602 1 74.62 93 ALA A C 1
ATOM 751 O O . ALA A 1 93 ? -1.403 33.062 9.742 1 74.62 93 ALA A O 1
ATOM 752 N N . PRO A 1 94 ? 0.757 32.938 10.477 1 78.44 94 PRO A N 1
ATOM 753 C CA . PRO A 1 94 ? 0.256 33.5 11.742 1 78.44 94 PRO A CA 1
ATOM 754 C C . PRO A 1 94 ? -0.341 34.906 11.586 1 78.44 94 PRO A C 1
ATOM 756 O O . PRO A 1 94 ? -0.008 35.594 10.633 1 78.44 94 PRO A O 1
ATOM 759 N N . PRO A 1 95 ? -1.291 35.156 12.359 1 78.69 95 PRO A N 1
ATOM 760 C CA . PRO A 1 95 ? -1.914 36.5 12.266 1 78.69 95 PRO A CA 1
ATOM 761 C C . PRO A 1 95 ? -0.892 37.625 12.203 1 78.69 95 PRO A C 1
ATOM 763 O O . PRO A 1 95 ? -1.065 38.562 11.438 1 78.69 95 PRO A O 1
ATOM 766 N N . ASP A 1 96 ? 0.13 37.562 13.008 1 84.94 96 ASP A N 1
ATOM 767 C CA . ASP A 1 96 ? 1.254 38.5 12.992 1 84.94 96 ASP A CA 1
ATOM 768 C C . ASP A 1 96 ? 2.525 37.812 12.5 1 84.94 96 ASP A C 1
ATOM 770 O O . ASP A 1 96 ? 3.264 37.219 13.281 1 84.94 96 ASP A O 1
ATOM 774 N N . MET A 1 97 ? 2.727 37.875 11.219 1 88.75 97 MET A N 1
ATOM 775 C CA . MET A 1 97 ? 3.887 37.219 10.633 1 88.75 97 MET A CA 1
ATOM 776 C C . MET A 1 97 ? 5.184 37.812 11.188 1 88.75 97 MET A C 1
ATOM 778 O O . MET A 1 97 ? 5.422 39 11.078 1 88.75 97 MET A O 1
ATOM 782 N N . PRO A 1 98 ? 5.922 37 11.727 1 92.56 98 PRO A N 1
ATOM 783 C CA . PRO A 1 98 ? 7.195 37.5 12.25 1 92.56 98 PRO A CA 1
ATOM 784 C C . PRO A 1 98 ? 8.148 37.938 11.148 1 92.56 98 PRO A C 1
ATOM 786 O O . PRO A 1 98 ? 8.023 37.5 10 1 92.56 98 PRO A O 1
ATOM 789 N N . GLU A 1 99 ? 9.094 38.844 11.531 1 93.44 99 GLU A N 1
ATOM 790 C CA . GLU A 1 99 ? 10.148 39.25 10.602 1 93.44 99 GLU A CA 1
ATOM 791 C C . GLU A 1 99 ? 11.195 38.156 10.438 1 93.44 99 GLU A C 1
ATOM 793 O O . GLU A 1 99 ? 11.414 37.375 11.359 1 93.44 99 GLU A O 1
ATOM 798 N N . ALA A 1 100 ? 11.711 38.031 9.25 1 94.94 100 ALA A N 1
ATOM 799 C CA . ALA A 1 100 ? 12.797 37.094 9.023 1 94.94 100 ALA A CA 1
ATOM 800 C C . ALA A 1 100 ? 13.812 37.656 8.039 1 94.94 100 ALA A C 1
ATOM 802 O O . ALA A 1 100 ? 13.469 38.438 7.145 1 94.94 100 ALA A O 1
ATOM 803 N N . LYS A 1 101 ? 14.992 37.281 8.242 1 96.62 101 LYS A N 1
ATOM 804 C CA . LYS A 1 101 ? 16.047 37.688 7.324 1 96.62 101 LYS A CA 1
ATOM 805 C C . LYS A 1 101 ? 15.914 37 5.977 1 96.62 101 LYS A C 1
ATOM 807 O O . LYS A 1 101 ? 16.156 37.594 4.93 1 96.62 101 LYS A O 1
ATOM 812 N N . ILE A 1 102 ? 15.578 35.75 6.016 1 97.62 102 ILE A N 1
ATOM 813 C CA . ILE A 1 102 ? 15.516 34.906 4.816 1 97.62 102 ILE A CA 1
ATOM 814 C C . ILE A 1 102 ? 14.234 34.094 4.828 1 97.62 102 ILE A C 1
ATOM 816 O O . ILE A 1 102 ? 13.867 33.5 5.859 1 97.62 102 ILE A O 1
ATOM 820 N N . LYS A 1 103 ? 13.555 34.062 3.756 1 96.25 103 LYS A N 1
ATOM 821 C CA . LYS A 1 103 ? 12.477 33.125 3.502 1 96.25 103 LYS A CA 1
ATOM 822 C C . LYS A 1 103 ? 12.953 31.984 2.611 1 96.25 103 LYS A C 1
ATOM 824 O O . LYS A 1 103 ? 13.289 32.188 1.443 1 96.25 103 LYS A O 1
ATOM 829 N N . LEU A 1 104 ? 13.031 30.781 3.211 1 97.62 104 LEU A N 1
ATOM 830 C CA . LEU A 1 104 ? 13.469 29.594 2.496 1 97.62 104 LEU A CA 1
ATOM 831 C C . LEU A 1 104 ? 12.289 28.703 2.139 1 97.62 104 LEU A C 1
ATOM 833 O O . LEU A 1 104 ? 11.5 28.328 3.012 1 97.62 104 LEU A O 1
ATOM 837 N N . VAL A 1 105 ? 12.141 28.359 0.845 1 96.88 105 VAL A N 1
ATOM 838 C CA . VAL A 1 105 ? 11.07 27.484 0.378 1 96.88 105 VAL A CA 1
ATOM 839 C C . VAL A 1 105 ? 11.648 26.141 -0.04 1 96.88 105 VAL A C 1
ATOM 841 O O . VAL A 1 105 ? 12.578 26.078 -0.851 1 96.88 105 VAL A O 1
ATOM 844 N N . ILE A 1 106 ? 11.172 25.047 0.557 1 97.38 106 ILE A N 1
ATOM 845 C CA . ILE A 1 106 ? 11.516 23.688 0.187 1 97.38 106 ILE A CA 1
ATOM 846 C C . ILE A 1 106 ? 10.25 22.922 -0.197 1 97.38 106 ILE A C 1
ATOM 848 O O . ILE A 1 106 ? 9.359 22.734 0.629 1 97.38 106 ILE A O 1
ATOM 852 N N . ASP A 1 107 ? 10.18 22.484 -1.379 1 94.94 107 ASP A N 1
ATOM 853 C CA . ASP A 1 107 ? 8.945 21.891 -1.897 1 94.94 107 ASP A CA 1
ATOM 854 C C . ASP A 1 107 ? 9.242 20.922 -3.037 1 94.94 107 ASP A C 1
ATOM 856 O O . ASP A 1 107 ? 10.328 20.938 -3.609 1 94.94 107 ASP A O 1
ATOM 860 N N . HIS A 1 108 ? 8.219 20.062 -3.287 1 94.12 108 HIS A N 1
ATOM 861 C CA . HIS A 1 108 ? 8.398 19.109 -4.371 1 94.12 108 HIS A CA 1
ATOM 862 C C . HIS A 1 108 ? 7.336 19.281 -5.449 1 94.12 108 HIS A C 1
ATOM 864 O O . HIS A 1 108 ? 7.387 18.625 -6.488 1 94.12 108 HIS A O 1
ATOM 870 N N . HIS A 1 109 ? 6.469 20.188 -5.281 1 89.44 109 HIS A N 1
ATOM 871 C CA . HIS A 1 109 ? 5.375 20.375 -6.234 1 89.44 109 HIS A CA 1
ATOM 872 C C . HIS A 1 109 ? 5.852 21.094 -7.492 1 89.44 109 HIS A C 1
ATOM 874 O O . HIS A 1 109 ? 6.539 22.109 -7.41 1 89.44 109 HIS A O 1
ATOM 880 N N . LYS A 1 110 ? 5.383 20.594 -8.594 1 83.81 110 LYS A N 1
ATOM 881 C CA . LYS A 1 110 ? 5.719 21.219 -9.867 1 83.81 110 LYS A CA 1
ATOM 882 C C . LYS A 1 110 ? 5.145 22.625 -9.969 1 83.81 110 LYS A C 1
ATOM 884 O O . LYS A 1 110 ? 5.738 23.5 -10.594 1 83.81 110 LYS A O 1
ATOM 889 N N . SER A 1 111 ? 4.094 22.891 -9.289 1 79.19 111 SER A N 1
ATOM 890 C CA . SER A 1 111 ? 3.363 24.156 -9.398 1 79.19 111 SER A CA 1
ATOM 891 C C . SER A 1 111 ? 3.969 25.219 -8.492 1 79.19 111 SER A C 1
ATOM 893 O O . SER A 1 111 ? 3.508 26.359 -8.477 1 79.19 111 SER A O 1
ATOM 895 N N . ASN A 1 112 ? 4.996 24.906 -7.82 1 85.81 112 ASN A N 1
ATOM 896 C CA . ASN A 1 112 ? 5.547 25.859 -6.863 1 85.81 112 ASN A CA 1
ATOM 897 C C . ASN A 1 112 ? 6.035 27.125 -7.559 1 85.81 112 ASN A C 1
ATOM 899 O O . ASN A 1 112 ? 6.727 27.062 -8.578 1 85.81 112 ASN A O 1
ATOM 903 N N . SER A 1 113 ? 5.754 28.328 -6.957 1 84.38 113 SER A N 1
ATOM 904 C CA . SER A 1 113 ? 6.008 29.609 -7.586 1 84.38 113 SER A CA 1
ATOM 905 C C . SER A 1 113 ? 7.348 30.188 -7.137 1 84.38 113 SER A C 1
ATOM 907 O O . SER A 1 113 ? 7.684 31.328 -7.48 1 84.38 113 SER A O 1
ATOM 909 N N . SER A 1 114 ? 8.125 29.484 -6.414 1 89.44 114 SER A N 1
ATOM 910 C CA . SER A 1 114 ? 9.414 29.953 -5.91 1 89.44 114 SER A CA 1
ATOM 911 C C . SER A 1 114 ? 9.289 31.344 -5.297 1 89.44 114 SER A C 1
ATOM 913 O O . SER A 1 114 ? 10.016 32.281 -5.676 1 89.44 114 SER A O 1
ATOM 915 N N . TYR A 1 115 ? 8.547 31.469 -4.27 1 90.5 115 TYR A N 1
ATOM 916 C CA . TYR A 1 115 ? 8.117 32.75 -3.707 1 90.5 115 TYR A CA 1
ATOM 917 C C . TYR A 1 115 ? 9.031 33.156 -2.562 1 90.5 115 TYR A C 1
ATOM 919 O O . TYR A 1 115 ? 8.82 34.219 -1.956 1 90.5 115 TYR A O 1
ATOM 927 N N . GLY A 1 116 ? 10.047 32.438 -2.219 1 94.31 116 GLY A N 1
ATOM 928 C CA . GLY A 1 116 ? 10.953 32.781 -1.136 1 94.31 116 GLY A CA 1
ATOM 929 C C . GLY A 1 116 ? 12.172 33.562 -1.603 1 94.31 116 GLY A C 1
ATOM 930 O O . GLY A 1 116 ? 12.297 33.875 -2.789 1 94.31 116 GLY A O 1
ATOM 931 N N . ASP A 1 117 ? 13 34 -0.616 1 96.25 117 ASP A N 1
ATOM 932 C CA . ASP A 1 117 ? 14.312 34.562 -0.926 1 96.25 117 ASP A CA 1
ATOM 933 C C . ASP A 1 117 ? 15.258 33.5 -1.448 1 96.25 117 ASP A C 1
ATOM 935 O O . ASP A 1 117 ? 16.094 33.75 -2.314 1 96.25 117 ASP A O 1
ATOM 939 N N . LEU A 1 118 ? 15.188 32.344 -0.873 1 97 118 LEU A N 1
ATOM 940 C CA . LEU A 1 118 ? 15.875 31.141 -1.281 1 97 118 LEU A CA 1
ATOM 941 C C . LEU A 1 118 ? 14.875 30.016 -1.539 1 97 118 LEU A C 1
ATOM 943 O O . LEU A 1 118 ? 13.953 29.797 -0.751 1 97 118 LEU A O 1
ATOM 947 N N . ASN A 1 119 ? 15.008 29.359 -2.709 1 96.62 119 ASN A N 1
ATOM 948 C CA . ASN A 1 119 ? 14.055 28.328 -3.096 1 96.62 119 ASN A CA 1
ATOM 949 C C . ASN A 1 119 ? 14.766 27.031 -3.506 1 96.62 119 ASN A C 1
ATOM 951 O O . ASN A 1 119 ? 15.711 27.062 -4.297 1 96.62 119 ASN A O 1
ATOM 955 N N . TYR A 1 120 ? 14.352 25.938 -2.965 1 97.19 120 TYR A N 1
ATOM 956 C CA . TYR A 1 120 ? 14.703 24.609 -3.461 1 97.19 120 TYR A CA 1
ATOM 957 C C . TYR A 1 120 ? 13.453 23.797 -3.785 1 97.19 120 TYR A C 1
ATOM 959 O O . TYR A 1 120 ? 12.852 23.203 -2.895 1 97.19 120 TYR A O 1
ATOM 967 N N . VAL A 1 121 ? 13.125 23.766 -5.047 1 95.31 121 VAL A N 1
ATOM 968 C CA . VAL A 1 121 ? 11.969 23.047 -5.547 1 95.31 121 VAL A CA 1
ATOM 969 C C . VAL A 1 121 ? 12.414 21.953 -6.508 1 95.31 121 VAL A C 1
ATOM 971 O O . VAL A 1 121 ? 13.055 22.234 -7.523 1 95.31 121 VAL A O 1
ATOM 974 N N . GLU A 1 122 ? 12.234 20.766 -6.168 1 95.69 122 GLU A N 1
ATOM 975 C CA . GLU A 1 122 ? 12.586 19.594 -6.969 1 95.69 122 GLU A CA 1
ATOM 976 C C . GLU A 1 122 ? 11.422 18.609 -7.059 1 95.69 122 GLU A C 1
ATOM 978 O O . GLU A 1 122 ? 10.773 18.312 -6.051 1 95.69 122 GLU A O 1
ATOM 983 N N . ILE A 1 123 ? 11.141 18.172 -8.258 1 93.75 123 ILE A N 1
ATOM 984 C CA . ILE A 1 123 ? 10.062 17.203 -8.43 1 93.75 123 ILE A CA 1
ATOM 985 C C . ILE A 1 123 ? 10.516 15.828 -7.934 1 93.75 123 ILE A C 1
ATOM 987 O O . ILE A 1 123 ? 11.359 15.188 -8.555 1 93.75 123 ILE A O 1
ATOM 991 N N . THR A 1 124 ? 10.086 15.438 -6.812 1 96.12 124 THR A N 1
ATOM 992 C CA . THR A 1 124 ? 10.359 14.148 -6.184 1 96.12 124 THR A CA 1
ATOM 993 C C . THR A 1 124 ? 9.07 13.508 -5.68 1 96.12 124 THR A C 1
ATOM 995 O O . THR A 1 124 ? 7.988 14.086 -5.82 1 96.12 124 THR A O 1
ATOM 998 N N . GLY A 1 125 ? 9.18 12.375 -5.137 1 95.56 125 GLY A N 1
ATOM 999 C CA . GLY A 1 125 ? 8.016 11.672 -4.621 1 95.56 125 GLY A CA 1
ATOM 1000 C C . GLY A 1 125 ? 7.383 12.367 -3.428 1 95.56 125 GLY A C 1
ATOM 1001 O O . GLY A 1 125 ? 6.176 12.25 -3.201 1 95.56 125 GLY A O 1
ATOM 1002 N N . ALA A 1 126 ? 8.172 13.086 -2.672 1 97.62 126 ALA A N 1
ATOM 1003 C CA . ALA A 1 126 ? 7.73 13.773 -1.463 1 97.62 126 ALA A CA 1
ATOM 1004 C C . ALA A 1 126 ? 8.75 14.828 -1.032 1 97.62 126 ALA A C 1
ATOM 1006 O O . ALA A 1 126 ? 9.938 14.711 -1.341 1 97.62 126 ALA A O 1
ATOM 1007 N N . THR A 1 127 ? 8.281 15.844 -0.364 1 98.12 127 THR A N 1
ATOM 1008 C CA . THR A 1 127 ? 9.18 16.812 0.249 1 98.12 127 THR A CA 1
ATOM 1009 C C . THR A 1 127 ? 10.125 16.125 1.236 1 98.12 127 THR A C 1
ATOM 1011 O O . THR A 1 127 ? 11.289 16.5 1.36 1 98.12 127 THR A O 1
ATOM 1014 N N . ALA A 1 128 ? 9.68 15.07 1.844 1 98.75 128 ALA A N 1
ATOM 1015 C CA . ALA A 1 128 ? 10.438 14.328 2.84 1 98.75 128 ALA A CA 1
ATOM 1016 C C . ALA A 1 128 ? 11.727 13.766 2.24 1 98.75 128 ALA A C 1
ATOM 1018 O O . ALA A 1 128 ? 12.719 13.57 2.947 1 98.75 128 ALA A O 1
ATOM 1019 N N . GLU A 1 129 ? 11.719 13.477 0.946 1 98.75 129 GLU A N 1
ATOM 1020 C CA . GLU A 1 129 ? 12.938 13.016 0.295 1 98.75 129 GLU A CA 1
ATOM 1021 C C . GLU A 1 129 ? 14.008 14.102 0.273 1 98.75 129 GLU A C 1
ATOM 1023 O O . GLU A 1 129 ? 15.188 13.828 0.47 1 98.75 129 GLU A O 1
ATOM 1028 N N . ILE A 1 130 ? 13.602 15.305 0.009 1 98.62 130 ILE A N 1
ATOM 1029 C CA . ILE A 1 130 ? 14.5 16.453 0.014 1 98.62 130 ILE A CA 1
ATOM 1030 C C . ILE A 1 130 ? 15.047 16.672 1.423 1 98.62 130 ILE A C 1
ATOM 1032 O O . ILE A 1 130 ? 16.25 16.891 1.603 1 98.62 130 ILE A O 1
ATOM 1036 N N . ILE A 1 131 ? 14.148 16.578 2.424 1 98.88 131 ILE A N 1
ATOM 1037 C CA . ILE A 1 131 ? 14.531 16.766 3.816 1 98.88 131 ILE A CA 1
ATOM 1038 C C . ILE A 1 131 ? 15.57 15.727 4.219 1 98.88 131 ILE A C 1
ATOM 1040 O O . ILE A 1 131 ? 16.547 16.047 4.895 1 98.88 131 ILE A O 1
ATOM 1044 N N . PHE A 1 132 ? 15.375 14.5 3.789 1 98.81 132 PHE A N 1
ATOM 1045 C CA . PHE A 1 132 ? 16.344 13.453 4.066 1 98.81 132 PHE A CA 1
ATOM 1046 C C . PHE A 1 132 ? 17.734 13.844 3.557 1 98.81 132 PHE A C 1
ATOM 1048 O O . PHE A 1 132 ? 18.719 13.742 4.285 1 98.81 132 PHE A O 1
ATOM 1055 N N . ARG A 1 133 ? 17.766 14.297 2.338 1 98.75 133 ARG A N 1
ATOM 1056 C CA . ARG A 1 133 ? 19.031 14.664 1.706 1 98.75 133 ARG A CA 1
ATOM 1057 C C . ARG A 1 133 ? 19.641 15.883 2.383 1 98.75 133 ARG A C 1
ATOM 1059 O O . ARG A 1 133 ? 20.859 15.984 2.5 1 98.75 133 ARG A O 1
ATOM 1066 N N . ILE A 1 134 ? 18.844 16.844 2.783 1 98.81 134 ILE A N 1
ATOM 1067 C CA . ILE A 1 134 ? 19.328 18.016 3.494 1 98.81 134 ILE A CA 1
ATOM 1068 C C . ILE A 1 134 ? 19.969 17.594 4.816 1 98.81 134 ILE A C 1
ATOM 1070 O O . ILE A 1 134 ? 21.062 18.031 5.152 1 98.81 134 ILE A O 1
ATOM 1074 N N . LEU A 1 135 ? 19.297 16.734 5.59 1 98.81 135 LEU A N 1
ATOM 1075 C CA . LEU A 1 135 ? 19.812 16.266 6.867 1 98.81 135 LEU A CA 1
ATOM 1076 C C . LEU A 1 135 ? 21.141 15.523 6.68 1 98.81 135 LEU A C 1
ATOM 1078 O O . LEU A 1 135 ? 22.062 15.695 7.477 1 98.81 135 LEU A O 1
ATOM 1082 N N . ARG A 1 136 ? 21.219 14.75 5.617 1 98.38 136 ARG A N 1
ATOM 1083 C CA . ARG A 1 136 ? 22.469 14.07 5.312 1 98.38 136 ARG A CA 1
ATOM 1084 C C . ARG A 1 136 ? 23.578 15.07 4.988 1 98.38 136 ARG A C 1
ATOM 1086 O O . ARG A 1 136 ? 24.703 14.922 5.453 1 98.38 136 ARG A O 1
ATOM 1093 N N . ALA A 1 137 ? 23.234 16.047 4.199 1 98.31 137 ALA A N 1
ATOM 1094 C CA . ALA A 1 137 ? 24.203 17.078 3.811 1 98.31 137 ALA A CA 1
ATOM 1095 C C . ALA A 1 137 ? 24.688 17.859 5.023 1 98.31 137 ALA A C 1
ATOM 1097 O O . ALA A 1 137 ? 25.812 18.344 5.043 1 98.31 137 ALA A O 1
ATOM 1098 N N . LEU A 1 138 ? 23.859 18 6.02 1 98.5 138 LEU A N 1
ATOM 1099 C CA . LEU A 1 138 ? 24.203 18.703 7.246 1 98.5 138 LEU A CA 1
ATOM 1100 C C . LEU A 1 138 ? 24.938 17.797 8.219 1 98.5 138 LEU A C 1
ATOM 1102 O O . LEU A 1 138 ? 25.312 18.219 9.32 1 98.5 138 LEU A O 1
ATOM 1106 N N . ASP A 1 139 ? 25.109 16.531 7.82 1 98.06 139 ASP A N 1
ATOM 1107 C CA . ASP A 1 139 ? 25.766 15.516 8.633 1 98.06 139 ASP A CA 1
ATOM 1108 C C . ASP A 1 139 ? 25.016 15.281 9.938 1 98.06 139 ASP A C 1
ATOM 1110 O O . ASP A 1 139 ? 25.625 15.102 10.992 1 98.06 139 ASP A O 1
ATOM 1114 N N . VAL A 1 140 ? 23.734 15.375 9.844 1 98.5 140 VAL A N 1
ATOM 1115 C CA . VAL A 1 140 ? 22.875 15.109 10.992 1 98.5 140 VAL A CA 1
ATOM 1116 C C . VAL A 1 140 ? 22.641 13.602 11.125 1 98.5 140 VAL A C 1
ATOM 1118 O O . VAL A 1 140 ? 22.391 12.914 10.133 1 98.5 140 VAL A O 1
ATOM 1121 N N . GLU A 1 141 ? 22.812 13.086 12.32 1 98.19 141 GLU A N 1
ATOM 1122 C CA . GLU A 1 141 ? 22.422 11.703 12.586 1 98.19 141 GLU A CA 1
ATOM 1123 C C . GLU A 1 141 ? 20.906 11.562 12.672 1 98.19 141 GLU A C 1
ATOM 1125 O O . GLU A 1 141 ? 20.281 12.164 13.539 1 98.19 141 GLU A O 1
ATOM 1130 N N . ILE A 1 142 ? 20.344 10.797 11.867 1 98.44 142 ILE A N 1
ATOM 1131 C CA . ILE A 1 142 ? 18.891 10.609 11.82 1 98.44 142 ILE A CA 1
ATOM 1132 C C . ILE A 1 142 ? 18.469 9.602 12.891 1 98.44 142 ILE A C 1
ATOM 1134 O O . ILE A 1 142 ? 18.844 8.43 12.836 1 98.44 142 ILE A O 1
ATOM 1138 N N . ASP A 1 143 ? 17.719 10.07 13.852 1 98.06 143 ASP A N 1
ATOM 1139 C CA . ASP A 1 143 ? 17.234 9.164 14.891 1 98.06 143 ASP A CA 1
ATOM 1140 C C . ASP A 1 143 ? 15.953 8.461 14.461 1 98.06 143 ASP A C 1
ATOM 1142 O O . ASP A 1 143 ? 15.492 8.633 13.336 1 98.06 143 ASP A O 1
ATOM 1146 N N . GLU A 1 144 ? 15.367 7.699 15.359 1 97.94 144 GLU A N 1
ATOM 1147 C CA . GLU A 1 144 ? 14.234 6.855 15 1 97.94 144 GLU A CA 1
ATOM 1148 C C . GLU A 1 144 ? 13 7.695 14.695 1 97.94 144 GLU A C 1
ATOM 1150 O O . GLU A 1 144 ? 12.234 7.379 13.773 1 97.94 144 GLU A O 1
ATOM 1155 N N . GLU A 1 145 ? 12.789 8.758 15.508 1 98.38 145 GLU A N 1
ATOM 1156 C CA . GLU A 1 145 ? 11.625 9.594 15.25 1 98.38 145 GLU A CA 1
ATOM 1157 C C . GLU A 1 145 ? 11.75 10.328 13.922 1 98.38 145 GLU A C 1
ATOM 1159 O O . GLU A 1 145 ? 10.773 10.453 13.18 1 98.38 145 GLU A O 1
ATOM 1164 N N . MET A 1 146 ? 12.992 10.836 13.633 1 98.69 146 MET A N 1
ATOM 1165 C CA . MET A 1 146 ? 13.234 11.461 12.336 1 98.69 146 MET A CA 1
ATOM 1166 C C . MET A 1 146 ? 12.992 10.477 11.203 1 98.69 146 MET A C 1
ATOM 1168 O O . MET A 1 146 ? 12.398 10.828 10.18 1 98.69 146 MET A O 1
ATOM 1172 N N . ALA A 1 147 ? 13.414 9.234 11.406 1 98.81 147 ALA A N 1
ATOM 1173 C CA . ALA A 1 147 ? 13.211 8.195 10.398 1 98.81 147 ALA A CA 1
ATOM 1174 C C . ALA A 1 147 ? 11.727 7.922 10.188 1 98.81 147 ALA A C 1
ATOM 1176 O O . ALA A 1 147 ? 11.266 7.836 9.047 1 98.81 147 ALA A O 1
ATOM 1177 N N . ASP A 1 148 ? 10.977 7.82 11.289 1 98.69 148 ASP A N 1
ATOM 1178 C CA . ASP A 1 148 ? 9.523 7.656 11.211 1 98.69 148 ASP A CA 1
ATOM 1179 C C . ASP A 1 148 ? 8.883 8.805 10.438 1 98.69 148 ASP A C 1
ATOM 1181 O O . ASP A 1 148 ? 7.977 8.594 9.633 1 98.69 148 ASP A O 1
ATOM 1185 N N . ALA A 1 149 ? 9.375 9.969 10.719 1 98.75 149 ALA A N 1
ATOM 1186 C CA . ALA A 1 149 ? 8.812 11.172 10.117 1 98.75 149 ALA A CA 1
ATOM 1187 C C . ALA A 1 149 ? 9.07 11.203 8.609 1 98.75 149 ALA A C 1
ATOM 1189 O O . ALA A 1 149 ? 8.156 11.453 7.824 1 98.75 149 ALA A O 1
ATOM 1190 N N . ILE A 1 150 ? 10.305 10.945 8.219 1 98.88 150 ILE A N 1
ATOM 1191 C CA . ILE A 1 150 ? 10.656 10.914 6.801 1 98.88 150 ILE A CA 1
ATOM 1192 C C . ILE A 1 150 ? 9.875 9.797 6.102 1 98.88 150 ILE A C 1
ATOM 1194 O O . ILE A 1 150 ? 9.305 10.016 5.031 1 98.88 150 ILE A O 1
ATOM 1198 N N . PHE A 1 151 ? 9.828 8.672 6.723 1 98.81 151 PHE A N 1
ATOM 1199 C CA . PHE A 1 151 ? 9.07 7.551 6.176 1 98.81 151 PHE A CA 1
ATOM 1200 C C . PHE A 1 151 ? 7.605 7.918 6.004 1 98.81 151 PHE A C 1
ATOM 1202 O O . PHE A 1 151 ? 7 7.621 4.973 1 98.81 151 PHE A O 1
ATOM 1209 N N . THR A 1 152 ? 7.035 8.547 6.996 1 98.62 152 THR A N 1
ATOM 1210 C CA . THR A 1 152 ? 5.645 8.992 6.941 1 98.62 152 THR A CA 1
ATOM 1211 C C . THR A 1 152 ? 5.414 9.891 5.734 1 98.62 152 THR A C 1
ATOM 1213 O O . THR A 1 152 ? 4.461 9.688 4.977 1 98.62 152 THR A O 1
ATOM 1216 N N . GLY A 1 153 ? 6.285 10.859 5.559 1 98.44 153 GLY A N 1
ATOM 1217 C CA . GLY A 1 153 ? 6.141 11.742 4.414 1 98.44 153 GLY A CA 1
ATOM 1218 C C . GLY A 1 153 ? 6.215 11.016 3.084 1 98.44 153 GLY A C 1
ATOM 1219 O O . GLY A 1 153 ? 5.332 11.172 2.238 1 98.44 153 GLY A O 1
ATOM 1220 N N . ILE A 1 154 ? 7.184 10.164 2.943 1 98.69 154 ILE A N 1
ATOM 1221 C CA . ILE A 1 154 ? 7.418 9.453 1.689 1 98.69 154 ILE A CA 1
ATOM 1222 C C . ILE A 1 154 ? 6.25 8.508 1.407 1 98.69 154 ILE A C 1
ATOM 1224 O O . ILE A 1 154 ? 5.672 8.539 0.319 1 98.69 154 ILE A O 1
ATOM 1228 N N . THR A 1 155 ? 5.895 7.688 2.371 1 98.25 155 THR A N 1
ATOM 1229 C CA . THR A 1 155 ? 4.914 6.637 2.111 1 98.25 155 THR A CA 1
ATOM 1230 C C . THR A 1 155 ? 3.531 7.238 1.869 1 98.25 155 THR A C 1
ATOM 1232 O O . THR A 1 155 ? 2.77 6.734 1.039 1 98.25 155 THR A O 1
ATOM 1235 N N . THR A 1 156 ? 3.18 8.336 2.533 1 96.19 156 THR A N 1
ATOM 1236 C CA . THR A 1 156 ? 1.851 8.914 2.352 1 96.19 156 THR A CA 1
ATOM 1237 C C . THR A 1 156 ? 1.743 9.609 0.997 1 96.19 156 THR A C 1
ATOM 1239 O O . THR A 1 156 ? 0.755 9.438 0.28 1 96.19 156 THR A O 1
ATOM 1242 N N . ASP A 1 157 ? 2.781 10.305 0.588 1 96.25 157 ASP A N 1
ATOM 1243 C CA . ASP A 1 157 ? 2.727 11.047 -0.668 1 96.25 157 ASP A CA 1
ATOM 1244 C C . ASP A 1 157 ? 2.885 10.117 -1.865 1 96.25 157 ASP A C 1
ATOM 1246 O O . ASP A 1 157 ? 2.568 10.484 -2.996 1 96.25 157 ASP A O 1
ATOM 1250 N N . THR A 1 158 ? 3.432 8.922 -1.624 1 97.12 158 THR A N 1
ATOM 1251 C CA . THR A 1 158 ? 3.607 7.98 -2.721 1 97.12 158 THR A CA 1
ATOM 1252 C C . THR A 1 158 ? 2.559 6.871 -2.652 1 97.12 158 THR A C 1
ATOM 1254 O O . THR A 1 158 ? 2.646 5.883 -3.381 1 97.12 158 THR A O 1
ATOM 1257 N N . GLY A 1 159 ? 1.622 6.977 -1.79 1 95.19 159 GLY A N 1
ATOM 1258 C CA . GLY A 1 159 ? 0.624 5.93 -1.642 1 95.19 159 GLY A CA 1
ATOM 1259 C C . GLY A 1 159 ? 1.223 4.578 -1.298 1 95.19 159 GLY A C 1
ATOM 1260 O O . GLY A 1 159 ? 0.907 3.572 -1.937 1 95.19 159 GLY A O 1
ATOM 1261 N N . SER A 1 160 ? 2.123 4.645 -0.328 1 97.31 160 SER A N 1
ATOM 1262 C CA . SER A 1 160 ? 2.871 3.439 0.021 1 97.31 160 SER A CA 1
ATOM 1263 C C . SER A 1 160 ? 3.572 2.852 -1.199 1 97.31 160 SER A C 1
ATOM 1265 O O . SER A 1 160 ? 3.434 1.662 -1.487 1 97.31 160 SER A O 1
ATOM 1267 N N . PHE A 1 161 ? 4.133 3.693 -1.991 1 98.19 161 PHE A N 1
ATOM 1268 C CA . PHE A 1 161 ? 4.996 3.371 -3.123 1 98.19 161 PHE A CA 1
ATOM 1269 C C . PHE A 1 161 ? 4.18 2.818 -4.285 1 98.19 161 PHE A C 1
ATOM 1271 O O . PHE A 1 161 ? 4.691 2.041 -5.094 1 98.19 161 PHE A O 1
ATOM 1278 N N . GLN A 1 162 ? 2.883 3.236 -4.359 1 96.5 162 GLN A N 1
ATOM 1279 C CA . GLN A 1 162 ? 2.014 2.703 -5.402 1 96.5 162 GLN A CA 1
ATOM 1280 C C . GLN A 1 162 ? 1.755 3.746 -6.488 1 96.5 162 GLN A C 1
ATOM 1282 O O . GLN A 1 162 ? 1.229 3.422 -7.555 1 96.5 162 GLN A O 1
ATOM 1287 N N . PHE A 1 163 ? 2.123 4.98 -6.238 1 94.38 163 PHE A N 1
ATOM 1288 C CA . PHE A 1 163 ? 1.761 6.055 -7.16 1 94.38 163 PHE A CA 1
ATOM 1289 C C . PHE A 1 163 ? 2.861 6.277 -8.188 1 94.38 163 PHE A C 1
ATOM 1291 O O . PHE A 1 163 ? 3.949 5.707 -8.078 1 94.38 163 PHE A O 1
ATOM 1298 N N . SER A 1 164 ? 2.582 7.09 -9.188 1 94.62 164 SER A N 1
ATOM 1299 C CA . SER A 1 164 ? 3.463 7.27 -10.336 1 94.62 164 SER A CA 1
ATOM 1300 C C . SER A 1 164 ? 4.637 8.18 -10 1 94.62 164 SER A C 1
ATOM 1302 O O . SER A 1 164 ? 5.602 8.273 -10.758 1 94.62 164 SER A O 1
ATOM 1304 N N . ASN A 1 165 ? 4.598 8.836 -8.844 1 95.38 165 ASN A N 1
ATOM 1305 C CA . ASN A 1 165 ? 5.648 9.781 -8.484 1 95.38 165 ASN A CA 1
ATOM 1306 C C . ASN A 1 165 ? 6.812 9.078 -7.781 1 95.38 165 ASN A C 1
ATOM 1308 O O . ASN A 1 165 ? 7.766 9.727 -7.355 1 95.38 165 ASN A O 1
ATOM 1312 N N . VAL A 1 166 ? 6.754 7.746 -7.645 1 97.81 166 VAL A N 1
ATOM 1313 C CA . VAL A 1 166 ? 7.84 6.973 -7.051 1 97.81 166 VAL A CA 1
ATOM 1314 C C . VAL A 1 166 ? 9.039 6.953 -8 1 97.81 166 VAL A C 1
ATOM 1316 O O . VAL A 1 166 ? 8.875 6.801 -9.211 1 97.81 166 VAL A O 1
ATOM 1319 N N . THR A 1 167 ? 10.219 7.102 -7.492 1 97.25 167 THR A N 1
ATOM 1320 C CA . THR A 1 167 ? 11.453 7.078 -8.258 1 97.25 167 THR A CA 1
ATOM 1321 C C . THR A 1 167 ? 12.453 6.105 -7.645 1 97.25 167 THR A C 1
ATOM 1323 O O . THR A 1 167 ? 12.242 5.598 -6.543 1 97.25 167 THR A O 1
ATOM 1326 N N . PRO A 1 168 ? 13.555 5.832 -8.43 1 98 168 PRO A N 1
ATOM 1327 C CA . PRO A 1 168 ? 14.609 5.016 -7.828 1 98 168 PRO A CA 1
ATOM 1328 C C . PRO A 1 168 ? 15.125 5.59 -6.512 1 98 168 PRO A C 1
ATOM 1330 O O . PRO A 1 168 ? 15.375 4.844 -5.562 1 98 168 PRO A O 1
ATOM 1333 N N . ASP A 1 169 ? 15.172 6.898 -6.418 1 98 169 ASP A N 1
ATOM 1334 C CA . ASP A 1 169 ? 15.672 7.559 -5.215 1 98 169 ASP A CA 1
ATOM 1335 C C . ASP A 1 169 ? 14.727 7.336 -4.035 1 98 169 ASP A C 1
ATOM 1337 O O . ASP A 1 169 ? 15.172 7.227 -2.889 1 98 169 ASP A O 1
ATOM 1341 N N . THR A 1 170 ? 13.391 7.328 -4.305 1 98.56 170 THR A N 1
ATOM 1342 C CA . THR A 1 170 ? 12.406 7.055 -3.268 1 98.56 170 THR A CA 1
ATOM 1343 C C . THR A 1 170 ? 12.75 5.762 -2.527 1 98.56 170 THR A C 1
ATOM 1345 O O . THR A 1 170 ? 12.812 5.746 -1.297 1 98.56 170 THR A O 1
ATOM 1348 N N . HIS A 1 171 ? 13.055 4.766 -3.279 1 98.69 171 HIS A N 1
ATOM 1349 C CA . HIS A 1 171 ? 13.336 3.457 -2.695 1 98.69 171 HIS A CA 1
ATOM 1350 C C . HIS A 1 171 ? 14.727 3.42 -2.074 1 98.69 171 HIS A C 1
ATOM 1352 O O . HIS A 1 171 ? 14.945 2.74 -1.068 1 98.69 171 HIS A O 1
ATOM 1358 N N . LEU A 1 172 ? 15.695 4.121 -2.652 1 98.56 172 LEU A N 1
ATOM 1359 C CA . LEU A 1 172 ? 17.016 4.195 -2.037 1 98.56 172 LEU A CA 1
ATOM 1360 C C . LEU A 1 172 ? 16.938 4.816 -0.646 1 98.56 172 LEU A C 1
ATOM 1362 O O . LEU A 1 172 ? 17.547 4.309 0.3 1 98.56 172 LEU A O 1
ATOM 1366 N N . ILE A 1 173 ? 16.188 5.879 -0.526 1 98.75 173 ILE A N 1
ATOM 1367 C CA . ILE A 1 173 ? 16.016 6.543 0.762 1 98.75 173 ILE A CA 1
ATOM 1368 C C . ILE A 1 173 ? 15.297 5.602 1.731 1 98.75 173 ILE A C 1
ATOM 1370 O O . ILE A 1 173 ? 15.711 5.457 2.885 1 98.75 173 ILE A O 1
ATOM 1374 N N . ALA A 1 174 ? 14.211 4.965 1.238 1 98.75 174 ALA A N 1
ATOM 1375 C CA . ALA A 1 174 ? 13.5 4.016 2.088 1 98.75 174 ALA A CA 1
ATOM 1376 C C . ALA A 1 174 ? 14.438 2.926 2.6 1 98.75 174 ALA A C 1
ATOM 1378 O O . ALA A 1 174 ? 14.375 2.541 3.77 1 98.75 174 ALA A O 1
ATOM 1379 N N . SER A 1 175 ? 15.336 2.436 1.712 1 98.56 175 SER A N 1
ATOM 1380 C CA . SER A 1 175 ? 16.312 1.427 2.119 1 98.56 175 SER A CA 1
ATOM 1381 C C . SER A 1 175 ? 17.156 1.922 3.279 1 98.56 175 SER A C 1
ATOM 1383 O O . SER A 1 175 ? 17.391 1.191 4.246 1 98.56 175 SER A O 1
ATOM 1385 N N . GLU A 1 176 ? 17.609 3.123 3.182 1 98.38 176 GLU A N 1
ATOM 1386 C CA . GLU A 1 176 ? 18.422 3.693 4.25 1 98.38 176 GLU A CA 1
ATOM 1387 C C . GLU A 1 176 ? 17.625 3.82 5.543 1 98.38 176 GLU A C 1
ATOM 1389 O O . GLU A 1 176 ? 18.156 3.586 6.633 1 98.38 176 GLU A O 1
ATOM 1394 N N . LEU A 1 177 ? 16.391 4.215 5.441 1 98.75 177 LEU A N 1
ATOM 1395 C CA . LEU A 1 177 ? 15.547 4.328 6.629 1 98.75 177 LEU A CA 1
ATOM 1396 C C . LEU A 1 177 ? 15.414 2.98 7.328 1 98.75 177 LEU A C 1
ATOM 1398 O O . LEU A 1 177 ? 15.43 2.912 8.562 1 98.75 177 LEU A O 1
ATOM 1402 N N . TYR A 1 178 ? 15.328 1.905 6.535 1 98.38 178 TYR A N 1
ATOM 1403 C CA . TYR A 1 178 ? 15.188 0.566 7.098 1 98.38 178 TYR A CA 1
ATOM 1404 C C . TYR A 1 178 ? 16.484 0.122 7.766 1 98.38 178 TYR A C 1
ATOM 1406 O O . TYR A 1 178 ? 16.5 -0.838 8.539 1 98.38 178 TYR A O 1
ATOM 1414 N N . THR A 1 179 ? 17.625 0.778 7.457 1 97.81 179 THR A N 1
ATOM 1415 C CA . THR A 1 179 ? 18.875 0.508 8.172 1 97.81 179 THR A CA 1
ATOM 1416 C C . THR A 1 179 ? 18.875 1.191 9.539 1 97.81 179 THR A C 1
ATOM 1418 O O . THR A 1 179 ? 19.578 0.759 10.453 1 97.81 179 THR A O 1
ATOM 1421 N N . ILE A 1 180 ? 18.125 2.238 9.664 1 97.62 180 ILE A N 1
ATOM 1422 C CA . ILE A 1 180 ? 18.016 2.975 10.922 1 97.62 180 ILE A CA 1
ATOM 1423 C C . ILE A 1 180 ? 17.016 2.275 11.844 1 97.62 180 ILE A C 1
ATOM 1425 O O . ILE A 1 180 ? 17.312 2.045 13.016 1 97.62 180 ILE A O 1
ATOM 1429 N N . LYS A 1 181 ? 15.828 1.995 11.266 1 95.88 181 LYS A N 1
ATOM 1430 C CA . LYS A 1 181 ? 14.789 1.221 11.945 1 95.88 181 LYS A CA 1
ATOM 1431 C C . LYS A 1 181 ? 14.422 -0.02 11.133 1 95.88 181 LYS A C 1
ATOM 1433 O O . LYS A 1 181 ? 14.156 0.07 9.93 1 95.88 181 LYS A O 1
ATOM 1438 N N . THR A 1 182 ? 14.352 -1.158 11.766 1 93 182 THR A N 1
ATOM 1439 C CA . THR A 1 182 ? 14.258 -2.422 11.039 1 93 182 THR A CA 1
ATOM 1440 C C . THR A 1 182 ? 12.812 -2.711 10.648 1 93 182 THR A C 1
ATOM 1442 O O . THR A 1 182 ? 12.547 -3.613 9.852 1 93 182 THR A O 1
ATOM 1445 N N . ASP A 1 183 ? 11.898 -1.925 11.18 1 95.81 183 ASP A N 1
ATOM 1446 C CA . ASP A 1 183 ? 10.508 -2.295 10.953 1 95.81 183 ASP A CA 1
ATOM 1447 C C . ASP A 1 183 ? 9.594 -1.071 11.008 1 95.81 183 ASP A C 1
ATOM 1449 O O . ASP A 1 183 ? 9.641 -0.304 11.977 1 95.81 183 ASP A O 1
ATOM 1453 N N . TYR A 1 184 ? 8.82 -0.889 9.945 1 97.5 184 TYR A N 1
ATOM 1454 C CA . TYR A 1 184 ? 7.867 0.217 9.898 1 97.5 184 TYR A CA 1
ATOM 1455 C C . TYR A 1 184 ? 6.438 -0.298 9.766 1 97.5 184 TYR A C 1
ATOM 1457 O O . TYR A 1 184 ? 5.531 0.454 9.398 1 97.5 184 TYR A O 1
ATOM 1465 N N . ALA A 1 185 ? 6.176 -1.617 10.078 1 94.81 185 ALA A N 1
ATOM 1466 C CA . ALA A 1 185 ? 4.879 -2.244 9.828 1 94.81 185 ALA A CA 1
ATOM 1467 C C . ALA A 1 185 ? 3.777 -1.573 10.641 1 94.81 185 ALA A C 1
ATOM 1469 O O . ALA A 1 185 ? 2.711 -1.255 10.109 1 94.81 185 ALA A O 1
ATOM 1470 N N . HIS A 1 186 ? 4.035 -1.377 11.906 1 92.12 186 HIS A N 1
ATOM 1471 C CA . HIS A 1 186 ? 3.049 -0.738 12.773 1 92.12 186 HIS A CA 1
ATOM 1472 C C . HIS A 1 186 ? 2.713 0.667 12.281 1 92.12 186 HIS A C 1
ATOM 1474 O O . HIS A 1 186 ? 1.545 1.058 12.258 1 92.12 186 HIS A O 1
ATOM 1480 N N . LEU A 1 187 ? 3.727 1.421 11.883 1 96.19 187 LEU A N 1
ATOM 1481 C CA . LEU A 1 187 ? 3.521 2.771 11.367 1 96.19 187 LEU A CA 1
ATOM 1482 C C . LEU A 1 187 ? 2.736 2.74 10.062 1 96.19 187 LEU A C 1
ATOM 1484 O O . LEU A 1 187 ? 1.82 3.543 9.859 1 96.19 187 LEU A O 1
ATOM 1488 N N . SER A 1 188 ? 3.082 1.823 9.18 1 96.44 188 SER A N 1
ATOM 1489 C CA . SER A 1 188 ? 2.361 1.676 7.918 1 96.44 188 SER A CA 1
ATOM 1490 C C . SER A 1 188 ? 0.887 1.366 8.156 1 96.44 188 SER A C 1
ATOM 1492 O O . SER A 1 188 ? 0.013 1.932 7.5 1 96.44 188 SER A O 1
ATOM 1494 N N . LYS A 1 189 ? 0.632 0.485 9.047 1 91.75 189 LYS A N 1
ATOM 1495 C CA . LYS A 1 189 ? -0.746 0.14 9.391 1 91.75 189 LYS A CA 1
ATOM 1496 C C . LYS A 1 189 ? -1.515 1.364 9.875 1 91.75 189 LYS A C 1
ATOM 1498 O O . LYS A 1 189 ? -2.652 1.596 9.461 1 91.75 189 LYS A O 1
ATOM 1503 N N . LYS A 1 190 ? -0.914 2.09 10.711 1 91.5 190 LYS A N 1
ATOM 1504 C CA . LYS A 1 190 ? -1.518 3.303 11.258 1 91.5 190 LYS A CA 1
ATOM 1505 C C . LYS A 1 190 ? -1.819 4.312 10.156 1 91.5 190 LYS A C 1
ATOM 1507 O O . LYS A 1 190 ? -2.873 4.953 10.164 1 91.5 190 LYS A O 1
ATOM 1512 N N . LEU A 1 191 ? -0.951 4.434 9.203 1 94.12 191 LEU A N 1
ATOM 1513 C CA . LEU A 1 191 ? -1.024 5.488 8.195 1 94.12 191 LEU A CA 1
ATOM 1514 C C . LEU A 1 191 ? -1.969 5.094 7.066 1 94.12 191 LEU A C 1
ATOM 1516 O O . LEU A 1 191 ? -2.664 5.945 6.508 1 94.12 191 LEU A O 1
ATOM 1520 N N . HIS A 1 192 ? -1.979 3.816 6.754 1 91.94 192 HIS A N 1
ATOM 1521 C CA . HIS A 1 192 ? -2.594 3.461 5.48 1 91.94 192 HIS A CA 1
ATOM 1522 C C . HIS A 1 192 ? -3.785 2.529 5.684 1 91.94 192 HIS A C 1
ATOM 1524 O O . HIS A 1 192 ? -4.707 2.506 4.867 1 91.94 192 HIS A O 1
ATOM 1530 N N . THR A 1 193 ? -3.75 1.758 6.664 1 88.06 193 THR A N 1
ATOM 1531 C CA . THR A 1 193 ? -4.688 0.642 6.734 1 88.06 193 THR A CA 1
ATOM 1532 C C . THR A 1 193 ? -5.734 0.884 7.816 1 88.06 193 THR A C 1
ATOM 1534 O O . THR A 1 193 ? -6.926 0.644 7.602 1 88.06 193 THR A O 1
ATOM 1537 N N . GLN A 1 194 ? -5.355 1.351 8.914 1 89.12 194 GLN A N 1
ATOM 1538 C CA . GLN A 1 194 ? -6.215 1.459 10.086 1 89.12 194 GLN A CA 1
ATOM 1539 C C . GLN A 1 194 ? -7.258 2.557 9.898 1 89.12 194 GLN A C 1
ATOM 1541 O O . GLN A 1 194 ? -6.953 3.631 9.383 1 89.12 194 GLN A O 1
ATOM 1546 N N . LYS A 1 195 ? -8.484 2.264 10.242 1 88.31 195 LYS A N 1
ATOM 1547 C CA . LYS A 1 195 ? -9.625 3.178 10.211 1 88.31 195 LYS A CA 1
ATOM 1548 C C . LYS A 1 195 ? -10.477 3.037 11.461 1 88.31 195 LYS A C 1
ATOM 1550 O O . LYS A 1 195 ? -10.57 1.953 12.039 1 88.31 195 LYS A O 1
ATOM 1555 N N . SER A 1 196 ? -11.047 4.109 11.906 1 87.12 196 SER A N 1
ATOM 1556 C CA . SER A 1 196 ? -12.016 4.023 12.984 1 87.12 196 SER A CA 1
ATOM 1557 C C . SER A 1 196 ? -13.266 3.268 12.555 1 87.12 196 SER A C 1
ATOM 1559 O O . SER A 1 196 ? -13.516 3.105 11.352 1 87.12 196 SER A O 1
ATOM 1561 N N . ILE A 1 197 ? -14.047 2.865 13.484 1 88.44 197 ILE A N 1
ATOM 1562 C CA . ILE A 1 197 ? -15.289 2.16 13.188 1 88.44 197 ILE A CA 1
ATOM 1563 C C . ILE A 1 197 ? -16.203 3.059 12.359 1 88.44 197 ILE A C 1
ATOM 1565 O O . ILE A 1 197 ? -16.906 2.586 11.453 1 88.44 197 ILE A O 1
ATOM 1569 N N . ASN A 1 198 ? -16.188 4.328 12.703 1 88.44 198 ASN A N 1
ATOM 1570 C CA . ASN A 1 198 ? -17.016 5.277 11.953 1 88.44 198 ASN A CA 1
ATOM 1571 C C . ASN A 1 198 ? -16.562 5.379 10.5 1 88.44 198 ASN A C 1
ATOM 1573 O O . ASN A 1 198 ? -17.391 5.383 9.586 1 88.44 198 ASN A O 1
ATOM 1577 N N . GLN A 1 199 ? -15.273 5.457 10.297 1 87.44 199 GLN A N 1
ATOM 1578 C CA . GLN A 1 199 ? -14.727 5.496 8.945 1 87.44 199 GLN A CA 1
ATOM 1579 C C . GLN A 1 199 ? -15.055 4.219 8.18 1 87.44 199 GLN A C 1
ATOM 1581 O O . GLN A 1 199 ? -15.375 4.266 6.992 1 87.44 199 GLN A O 1
ATOM 1586 N N . MET A 1 200 ? -14.977 3.123 8.867 1 90.94 200 MET A N 1
ATOM 1587 C CA . MET A 1 200 ? -15.32 1.842 8.266 1 90.94 200 MET A CA 1
ATOM 1588 C C . MET A 1 200 ? -16.781 1.826 7.824 1 90.94 200 MET A C 1
ATOM 1590 O O . MET A 1 200 ? -17.094 1.456 6.691 1 90.94 200 MET A O 1
ATOM 1594 N N . LYS A 1 201 ? -17.594 2.268 8.68 1 91.81 201 LYS A N 1
ATOM 1595 C CA . LYS A 1 201 ? -19.031 2.262 8.391 1 91.81 201 LYS A CA 1
ATOM 1596 C C . LYS A 1 201 ? -19.359 3.199 7.234 1 91.81 201 LYS A C 1
ATOM 1598 O O . LYS A 1 201 ? -20.188 2.875 6.379 1 91.81 201 LYS A O 1
ATOM 1603 N N . MET A 1 202 ? -18.719 4.348 7.191 1 91.31 202 MET A N 1
ATOM 1604 C CA . MET A 1 202 ? -18.891 5.266 6.07 1 91.31 202 MET A CA 1
ATOM 1605 C C . MET A 1 202 ? -18.453 4.621 4.762 1 91.31 202 MET A C 1
ATOM 1607 O O . MET A 1 202 ? -19.141 4.742 3.744 1 91.31 202 MET A O 1
ATOM 1611 N N . THR A 1 203 ? -17.328 3.955 4.809 1 91.88 203 THR A N 1
ATOM 1612 C CA . THR A 1 203 ? -16.812 3.248 3.639 1 91.88 203 THR A CA 1
ATOM 1613 C C . THR A 1 203 ? -17.797 2.176 3.184 1 91.88 203 THR A C 1
ATOM 1615 O O . THR A 1 203 ? -18.141 2.098 1.999 1 91.88 203 THR A O 1
ATOM 1618 N N . GLY A 1 204 ? -18.266 1.401 4.133 1 93.19 204 GLY A N 1
ATOM 1619 C CA . GLY A 1 204 ? -19.25 0.37 3.814 1 93.19 204 GLY A CA 1
ATOM 1620 C C . GLY A 1 204 ? -20.516 0.92 3.205 1 93.19 204 GLY A C 1
ATOM 1621 O O . GLY A 1 204 ? -21.062 0.355 2.248 1 93.19 204 GLY A O 1
ATOM 1622 N N . ALA A 1 205 ? -20.984 1.984 3.777 1 93.62 205 ALA A N 1
ATOM 1623 C CA . ALA A 1 205 ? -22.203 2.609 3.273 1 93.62 205 ALA A CA 1
ATOM 1624 C C . ALA A 1 205 ? -22.016 3.121 1.849 1 93.62 205 ALA A C 1
ATOM 1626 O O . ALA A 1 205 ? -22.891 2.979 1.005 1 93.62 205 ALA A O 1
ATOM 1627 N N . ALA A 1 206 ? -20.891 3.738 1.604 1 94.12 206 ALA A N 1
ATOM 1628 C CA . ALA A 1 206 ? -20.578 4.215 0.255 1 94.12 206 ALA A CA 1
ATOM 1629 C C . ALA A 1 206 ? -20.562 3.061 -0.742 1 94.12 206 ALA A C 1
ATOM 1631 O O . ALA A 1 206 ? -21.156 3.143 -1.813 1 94.12 206 ALA A O 1
ATOM 1632 N N . ILE A 1 207 ? -19.938 1.979 -0.379 1 94.5 207 ILE A N 1
ATOM 1633 C CA . ILE A 1 207 ? -19.828 0.811 -1.246 1 94.5 207 ILE A CA 1
ATOM 1634 C C . ILE A 1 207 ? -21.219 0.225 -1.488 1 94.5 207 ILE A C 1
ATOM 1636 O O . ILE A 1 207 ? -21.547 -0.182 -2.607 1 94.5 207 ILE A O 1
ATOM 1640 N N . HIS A 1 208 ? -21.984 0.173 -0.456 1 92.75 208 HIS A N 1
ATOM 1641 C CA . HIS A 1 208 ? -23.344 -0.354 -0.575 1 92.75 208 HIS A CA 1
ATOM 1642 C C . HIS A 1 208 ? -24.141 0.403 -1.633 1 92.75 208 HIS A C 1
ATOM 1644 O O . HIS A 1 208 ? -24.906 -0.199 -2.387 1 92.75 208 HIS A O 1
ATOM 1650 N N . SER A 1 209 ? -23.938 1.63 -1.707 1 94.44 209 SER A N 1
ATOM 1651 C CA . SER A 1 209 ? -24.703 2.473 -2.621 1 94.44 209 SER A CA 1
ATOM 1652 C C . SER A 1 209 ? -24.062 2.508 -4.004 1 94.44 209 SER A C 1
ATOM 1654 O O . SER A 1 209 ? -24.625 3.074 -4.941 1 94.44 209 SER A O 1
ATOM 1656 N N . LEU A 1 210 ? -22.922 1.95 -4.137 1 95.62 210 LEU A N 1
ATOM 1657 C CA . LEU A 1 210 ? -22.141 2.037 -5.371 1 95.62 210 LEU A CA 1
ATOM 1658 C C . LEU A 1 210 ? -22.922 1.465 -6.547 1 95.62 210 LEU A C 1
ATOM 1660 O O . LEU A 1 210 ? -23.422 0.339 -6.48 1 95.62 210 LEU A O 1
ATOM 1664 N N . GLU A 1 211 ? -23.062 2.236 -7.566 1 94.25 211 GLU A N 1
ATOM 1665 C CA . GLU A 1 211 ? -23.688 1.816 -8.812 1 94.25 211 GLU A CA 1
ATOM 1666 C C . GLU A 1 211 ? -22.844 2.195 -10.023 1 94.25 211 GLU A C 1
ATOM 1668 O O . GLU A 1 211 ? -22.219 3.258 -10.039 1 94.25 211 GLU A O 1
ATOM 1673 N N . ILE A 1 212 ? -22.828 1.283 -10.945 1 94.56 212 ILE A N 1
ATOM 1674 C CA . ILE A 1 212 ? -22.219 1.579 -12.242 1 94.56 212 ILE A CA 1
ATOM 1675 C C . ILE A 1 212 ? -23.281 2.127 -13.195 1 94.56 212 ILE A C 1
ATOM 1677 O O . ILE A 1 212 ? -24.312 1.493 -13.414 1 94.56 212 ILE A O 1
ATOM 1681 N N . LEU A 1 213 ? -22.938 3.262 -13.773 1 93.56 213 LEU A N 1
ATOM 1682 C CA . LEU A 1 213 ? -23.938 3.93 -14.594 1 93.56 213 LEU A CA 1
ATOM 1683 C C . LEU A 1 213 ? -24 3.328 -15.992 1 93.56 213 LEU A C 1
ATOM 1685 O O . LEU A 1 213 ? -23.016 3.389 -16.734 1 93.56 213 LEU A O 1
ATOM 1689 N N . ASP A 1 214 ? -25.188 2.789 -16.391 1 85.38 214 ASP A N 1
ATOM 1690 C CA . ASP A 1 214 ? -25.562 2.336 -17.734 1 85.38 214 ASP A CA 1
ATOM 1691 C C . ASP A 1 214 ? -24.422 1.525 -18.359 1 85.38 214 ASP A C 1
ATOM 1693 O O . ASP A 1 214 ? -24.062 1.753 -19.516 1 85.38 214 ASP A O 1
ATOM 1697 N N . SER A 1 215 ? -23.656 0.753 -17.547 1 82.88 215 SER A N 1
ATOM 1698 C CA . SER A 1 215 ? -22.578 -0.125 -18 1 82.88 215 SER A CA 1
ATOM 1699 C C . SER A 1 215 ? -21.406 0.677 -18.531 1 82.88 215 SER A C 1
ATOM 1701 O O . SER A 1 215 ? -20.641 0.187 -19.359 1 82.88 215 SER A O 1
ATOM 1703 N N . MET A 1 216 ? -21.516 1.976 -18.219 1 87.31 216 MET A N 1
ATOM 1704 C CA . MET A 1 216 ? -20.375 2.822 -18.516 1 87.31 216 MET A CA 1
ATOM 1705 C C . MET A 1 216 ? -19.375 2.805 -17.359 1 87.31 216 MET A C 1
ATOM 1707 O O . MET A 1 216 ? -19.688 2.375 -16.266 1 87.31 216 MET A O 1
ATOM 1711 N N . PRO A 1 217 ? -18.156 3.121 -17.672 1 92.69 217 PRO A N 1
ATOM 1712 C CA . PRO A 1 217 ? -17.125 3.102 -16.641 1 92.69 217 PRO A CA 1
ATOM 1713 C C . PRO A 1 217 ? -17.25 4.262 -15.648 1 92.69 217 PRO A C 1
ATOM 1715 O O . PRO A 1 217 ? -16.266 4.961 -15.383 1 92.69 217 PRO A O 1
ATOM 1718 N N . ILE A 1 218 ? -18.5 4.445 -15.156 1 96.06 218 ILE A N 1
ATOM 1719 C CA . ILE A 1 218 ? -18.812 5.523 -14.219 1 96.06 218 ILE A CA 1
ATOM 1720 C C . ILE A 1 218 ? -19.453 4.949 -12.961 1 96.06 218 ILE A C 1
ATOM 1722 O O . ILE A 1 218 ? -20.469 4.258 -13.039 1 96.06 218 ILE A O 1
ATOM 1726 N N . ALA A 1 219 ? -18.828 5.246 -11.891 1 96.75 219 ALA A N 1
ATOM 1727 C CA . ALA A 1 219 ? -19.375 4.805 -10.602 1 96.75 219 ALA A CA 1
ATOM 1728 C C . ALA A 1 219 ? -19.969 5.98 -9.828 1 96.75 219 ALA A C 1
ATOM 1730 O O . ALA A 1 219 ? -19.406 7.078 -9.828 1 96.75 219 ALA A O 1
ATOM 1731 N N . MET A 1 220 ? -21.078 5.746 -9.266 1 96.81 220 MET A N 1
ATOM 1732 C CA . MET A 1 220 ? -21.703 6.738 -8.398 1 96.81 220 MET A CA 1
ATOM 1733 C C . MET A 1 220 ? -22.031 6.137 -7.035 1 96.81 220 MET A C 1
ATOM 1735 O O . MET A 1 220 ? -22.516 5.008 -6.953 1 96.81 220 MET A O 1
ATOM 1739 N N . MET A 1 221 ? -21.672 6.832 -6.004 1 96.38 221 MET A N 1
ATOM 1740 C CA . MET A 1 221 ? -21.984 6.453 -4.629 1 96.38 221 MET A CA 1
ATOM 1741 C C . MET A 1 221 ? -22.719 7.574 -3.908 1 96.38 221 MET A C 1
ATOM 1743 O O . MET A 1 221 ? -22.5 8.758 -4.184 1 96.38 221 MET A O 1
ATOM 1747 N N . ILE A 1 222 ? -23.609 7.211 -3.008 1 95.44 222 ILE A N 1
ATOM 1748 C CA . ILE A 1 222 ? -24.375 8.195 -2.252 1 95.44 222 ILE A CA 1
ATOM 1749 C C . ILE A 1 222 ? -24.312 7.867 -0.762 1 95.44 222 ILE A C 1
ATOM 1751 O O . ILE A 1 222 ? -24.547 6.73 -0.357 1 95.44 222 ILE A O 1
ATOM 1755 N N . LEU A 1 223 ? -23.922 8.766 -0.052 1 94 223 LEU A N 1
ATOM 1756 C CA . LEU A 1 223 ? -24.062 8.727 1.401 1 94 223 LEU A CA 1
ATOM 1757 C C . LEU A 1 223 ? -25.219 9.602 1.868 1 94 223 LEU A C 1
ATOM 1759 O O . LEU A 1 223 ? -25.156 10.828 1.73 1 94 223 LEU A O 1
ATOM 1763 N N . ASP A 1 224 ? -26.203 8.992 2.439 1 94.19 224 ASP A N 1
ATOM 1764 C CA . ASP A 1 224 ? -27.391 9.742 2.84 1 94.19 224 ASP A CA 1
ATOM 1765 C C . ASP A 1 224 ? -27.141 10.523 4.129 1 94.19 224 ASP A C 1
ATOM 1767 O O . ASP A 1 224 ? -26.156 10.266 4.836 1 94.19 224 ASP A O 1
ATOM 1771 N N . HIS A 1 225 ? -28.016 11.398 4.406 1 93.25 225 HIS A N 1
ATOM 1772 C CA . HIS A 1 225 ? -27.875 12.336 5.52 1 93.25 225 HIS A CA 1
ATOM 1773 C C . HIS A 1 225 ? -27.797 11.594 6.848 1 93.25 225 HIS A C 1
ATOM 1775 O O . HIS A 1 225 ? -26.984 11.953 7.711 1 93.25 225 HIS A O 1
ATOM 1781 N N . ASP A 1 226 ? -28.578 10.625 7.035 1 92.88 226 ASP A N 1
ATOM 1782 C CA . ASP A 1 226 ? -28.609 9.875 8.281 1 92.88 226 ASP A CA 1
ATOM 1783 C C . ASP A 1 226 ? -27.281 9.156 8.523 1 92.88 226 ASP A C 1
ATOM 1785 O O . ASP A 1 226 ? -26.766 9.148 9.641 1 92.88 226 ASP A O 1
ATOM 1789 N N . THR A 1 227 ? -26.828 8.539 7.484 1 91.44 227 THR A N 1
ATOM 1790 C CA . THR A 1 227 ? -25.547 7.848 7.566 1 91.44 227 THR A CA 1
ATOM 1791 C C . THR A 1 227 ? -24.438 8.812 7.926 1 91.44 227 THR A C 1
ATOM 1793 O O . THR A 1 227 ? -23.594 8.523 8.789 1 91.44 227 THR A O 1
ATOM 1796 N N . ILE A 1 228 ? -24.391 9.945 7.312 1 90.88 228 ILE A N 1
ATOM 1797 C CA . ILE A 1 228 ? -23.359 10.953 7.543 1 90.88 228 ILE A CA 1
ATOM 1798 C C . ILE A 1 228 ? -23.453 11.469 8.977 1 90.88 228 ILE A C 1
ATOM 1800 O O . ILE A 1 228 ? -22.438 11.617 9.656 1 90.88 228 ILE A O 1
ATOM 1804 N N . THR A 1 229 ? -24.609 11.719 9.383 1 89.94 229 THR A N 1
ATOM 1805 C CA . THR A 1 229 ? -24.812 12.227 10.742 1 89.94 229 THR A CA 1
ATOM 1806 C C . THR A 1 229 ? -24.375 11.188 11.773 1 89.94 229 THR A C 1
ATOM 1808 O O . THR A 1 229 ? -23.781 11.539 12.797 1 89.94 229 THR A O 1
ATOM 1811 N N . LYS A 1 230 ? -24.656 10.047 11.492 1 90.62 230 LYS A N 1
ATOM 1812 C CA . LYS A 1 230 ? -24.375 8.969 12.438 1 90.62 230 LYS A CA 1
ATOM 1813 C C . LYS A 1 230 ? -22.891 8.641 12.484 1 90.62 230 LYS A C 1
ATOM 1815 O O . LYS A 1 230 ? -22.328 8.414 13.562 1 90.62 230 LYS A O 1
ATOM 1820 N N . PHE A 1 231 ? -22.25 8.562 11.336 1 88.06 231 PHE A N 1
ATOM 1821 C CA . PHE A 1 231 ? -20.906 8.008 11.297 1 88.06 231 PHE A CA 1
ATOM 1822 C C . PHE A 1 231 ? -19.906 9.039 10.773 1 88.06 231 PHE A C 1
ATOM 1824 O O . PHE A 1 231 ? -18.703 8.836 10.852 1 88.06 231 PHE A O 1
ATOM 1831 N N . GLY A 1 232 ? -20.266 10.031 10.047 1 79 232 GLY A N 1
ATOM 1832 C CA . GLY A 1 232 ? -19.422 10.914 9.266 1 79 232 GLY A CA 1
ATOM 1833 C C . GLY A 1 232 ? -18.531 11.797 10.125 1 79 232 GLY A C 1
ATOM 1834 O O . GLY A 1 232 ? -17.469 12.25 9.68 1 79 232 GLY A O 1
ATOM 1835 N N . GLY A 1 233 ? -18.781 11.828 11.484 1 66.62 233 GLY A N 1
ATOM 1836 C CA . GLY A 1 233 ? -18.047 12.766 12.312 1 66.62 233 GLY A CA 1
ATOM 1837 C C . GLY A 1 233 ? -17.703 14.062 11.602 1 66.62 233 GLY A C 1
ATOM 1838 O O . GLY A 1 233 ? -18.5 14.562 10.797 1 66.62 233 GLY A O 1
ATOM 1839 N N . THR A 1 234 ? -16.562 14.711 12.094 1 56.12 234 THR A N 1
ATOM 1840 C CA . THR A 1 234 ? -16.156 15.953 11.461 1 56.12 234 THR A CA 1
ATOM 1841 C C . THR A 1 234 ? -15.758 15.719 10.008 1 56.12 234 THR A C 1
ATOM 1843 O O . THR A 1 234 ? -15.258 14.641 9.664 1 56.12 234 THR A O 1
ATOM 1846 N N . ILE A 1 235 ? -16.281 16.047 8.938 1 48.53 235 ILE A N 1
ATOM 1847 C CA . ILE A 1 235 ? -16.391 16.031 7.484 1 48.53 235 ILE A CA 1
ATOM 1848 C C . ILE A 1 235 ? -15.102 15.477 6.883 1 48.53 235 ILE A C 1
ATOM 1850 O O . ILE A 1 235 ? -15.055 15.125 5.699 1 48.53 235 ILE A O 1
ATOM 1854 N N . ASN A 1 236 ? -13.922 15.672 7.363 1 52.5 236 ASN A N 1
ATOM 1855 C CA . ASN A 1 236 ? -12.797 15.508 6.453 1 52.5 236 ASN A CA 1
ATOM 1856 C C . ASN A 1 236 ? -12.664 14.07 5.969 1 52.5 236 ASN A C 1
ATOM 1858 O O . ASN A 1 236 ? -11.68 13.711 5.328 1 52.5 236 ASN A O 1
ATOM 1862 N N . ILE A 1 237 ? -13.492 13.172 6.371 1 52.38 237 ILE A N 1
ATOM 1863 C CA . ILE A 1 237 ? -13.219 11.742 6.258 1 52.38 237 ILE A CA 1
ATOM 1864 C C . ILE A 1 237 ? -13.391 11.297 4.809 1 52.38 237 ILE A C 1
ATOM 1866 O O . ILE A 1 237 ? -13.164 10.125 4.48 1 52.38 237 ILE A O 1
ATOM 1870 N N . THR A 1 238 ? -13.523 12.258 3.82 1 58.84 238 THR A N 1
ATOM 1871 C CA . THR A 1 238 ? -14.25 11.891 2.609 1 58.84 238 THR A CA 1
ATOM 1872 C C . THR A 1 238 ? -13.281 11.656 1.453 1 58.84 238 THR A C 1
ATOM 1874 O O . THR A 1 238 ? -13.664 11.117 0.414 1 58.84 238 THR A O 1
ATOM 1877 N N . ASP A 1 239 ? -11.984 11.898 1.809 1 68.06 239 ASP A N 1
ATOM 1878 C CA . ASP A 1 239 ? -11.242 11.773 0.555 1 68.06 239 ASP A CA 1
ATOM 1879 C C . ASP A 1 239 ? -11.039 10.312 0.18 1 68.06 239 ASP A C 1
ATOM 1881 O O . ASP A 1 239 ? -11.102 9.945 -0.997 1 68.06 239 ASP A O 1
ATOM 1885 N N . ASP A 1 240 ? -10.906 9.508 1.173 1 76.5 240 ASP A N 1
ATOM 1886 C CA . ASP A 1 240 ? -10.695 8.094 0.898 1 76.5 240 ASP A CA 1
ATOM 1887 C C . ASP A 1 240 ? -11.953 7.457 0.304 1 76.5 240 ASP A C 1
ATOM 1889 O O . ASP A 1 240 ? -11.859 6.617 -0.594 1 76.5 240 ASP A O 1
ATOM 1893 N N . VAL A 1 241 ? -13.047 7.941 0.763 1 85.12 241 VAL A N 1
ATOM 1894 C CA . VAL A 1 241 ? -14.312 7.387 0.29 1 85.12 241 VAL A CA 1
ATOM 1895 C C . VAL A 1 241 ? -14.594 7.879 -1.129 1 85.12 241 VAL A C 1
ATOM 1897 O O . VAL A 1 241 ? -15.102 7.129 -1.964 1 85.12 241 VAL A O 1
ATOM 1900 N N . ALA A 1 242 ? -14.141 9.125 -1.315 1 85.31 242 ALA A N 1
ATOM 1901 C CA . ALA A 1 242 ? -14.367 9.711 -2.635 1 85.31 242 ALA A CA 1
ATOM 1902 C C . ALA A 1 242 ? -13.633 8.922 -3.717 1 85.31 242 ALA A C 1
ATOM 1904 O O . ALA A 1 242 ? -14.086 8.859 -4.863 1 85.31 242 ALA A O 1
ATOM 1905 N N . ASN A 1 243 ? -12.617 8.25 -3.387 1 87.5 243 ASN A N 1
ATOM 1906 C CA . ASN A 1 243 ? -11.789 7.543 -4.359 1 87.5 243 ASN A CA 1
ATOM 1907 C C . ASN A 1 243 ? -12.219 6.086 -4.512 1 87.5 243 ASN A C 1
ATOM 1909 O O . ASN A 1 243 ? -11.734 5.383 -5.398 1 87.5 243 ASN A O 1
ATOM 1913 N N . LEU A 1 244 ? -13.102 5.637 -3.742 1 90.69 244 LEU A N 1
ATOM 1914 C CA . LEU A 1 244 ? -13.5 4.234 -3.689 1 90.69 244 LEU A CA 1
ATOM 1915 C C . LEU A 1 244 ? -13.977 3.756 -5.055 1 90.69 244 LEU A C 1
ATOM 1917 O O . LEU A 1 244 ? -13.641 2.648 -5.48 1 90.69 244 LEU A O 1
ATOM 1921 N N . GLY A 1 245 ? -14.734 4.629 -5.672 1 92.88 245 GLY A N 1
ATOM 1922 C CA . GLY A 1 245 ? -15.258 4.238 -6.973 1 92.88 245 GLY A CA 1
ATOM 1923 C C . GLY A 1 245 ? -14.172 3.906 -7.977 1 92.88 245 GLY A C 1
ATOM 1924 O O . GLY A 1 245 ? -14.32 2.979 -8.773 1 92.88 245 GLY A O 1
ATOM 1925 N N . LEU A 1 246 ? -13.148 4.621 -7.953 1 92.19 246 LEU A N 1
ATOM 1926 C CA . LEU A 1 246 ? -12.055 4.426 -8.898 1 92.19 246 LEU A CA 1
ATOM 1927 C C . LEU A 1 246 ? -11.336 3.107 -8.633 1 92.19 246 LEU A C 1
ATOM 1929 O O . LEU A 1 246 ? -10.578 2.627 -9.477 1 92.19 246 LEU A O 1
ATOM 1933 N N . ASN A 1 247 ? -11.555 2.529 -7.5 1 91.12 247 ASN A N 1
ATOM 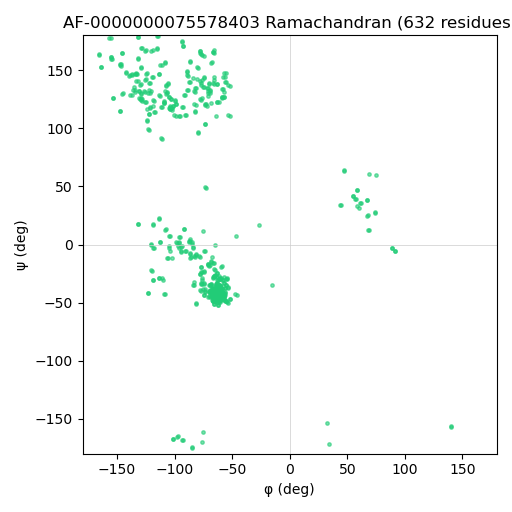1934 C CA . ASN A 1 247 ? -10.953 1.244 -7.16 1 91.12 247 ASN A CA 1
ATOM 1935 C C . ASN A 1 247 ? -11.727 0.082 -7.777 1 91.12 247 ASN A C 1
ATOM 1937 O O . ASN A 1 247 ? -11.289 -1.065 -7.719 1 91.12 247 ASN A O 1
ATOM 1941 N N . THR A 1 248 ? -12.844 0.384 -8.336 1 91.19 248 THR A N 1
ATOM 1942 C CA . THR A 1 248 ? -13.641 -0.65 -8.984 1 91.19 248 THR A CA 1
ATOM 1943 C C . THR A 1 248 ? -13.133 -0.912 -10.398 1 91.19 248 THR A C 1
ATOM 1945 O O . THR A 1 248 ? -12.891 0.027 -11.164 1 91.19 248 THR A O 1
ATOM 1948 N N . LEU A 1 249 ? -13.023 -2.197 -10.703 1 89.19 249 LEU A N 1
ATOM 1949 C CA . LEU A 1 249 ? -12.516 -2.6 -12.008 1 89.19 249 LEU A CA 1
ATOM 1950 C C . LEU A 1 249 ? -13.367 -2 -13.125 1 89.19 249 LEU A C 1
ATOM 1952 O O . LEU A 1 249 ? -14.594 -2.096 -13.094 1 89.19 249 LEU A O 1
ATOM 1956 N N . GLY A 1 250 ? -12.711 -1.322 -14.062 1 88.75 250 GLY A N 1
ATOM 1957 C CA . GLY A 1 250 ? -13.383 -0.799 -15.242 1 88.75 250 GLY A CA 1
ATOM 1958 C C . GLY A 1 250 ? -13.891 0.619 -15.062 1 88.75 250 GLY A C 1
ATOM 1959 O O . GLY A 1 250 ? -14.383 1.234 -16.016 1 88.75 250 GLY A O 1
ATOM 1960 N N . VAL A 1 251 ? -13.805 1.174 -13.93 1 94.19 251 VAL A N 1
ATOM 1961 C CA . VAL A 1 251 ? -14.359 2.496 -13.648 1 94.19 251 VAL A CA 1
ATOM 1962 C C . VAL A 1 251 ? -13.312 3.566 -13.969 1 94.19 251 VAL A C 1
ATOM 1964 O O . VAL A 1 251 ? -12.141 3.426 -13.609 1 94.19 251 VAL A O 1
ATOM 1967 N N . ALA A 1 252 ? -13.766 4.59 -14.68 1 94.56 252 ALA A N 1
ATOM 1968 C CA . ALA A 1 252 ? -12.875 5.68 -15.07 1 94.56 252 ALA A CA 1
ATOM 1969 C C . ALA A 1 252 ? -13.266 6.984 -14.383 1 94.56 252 ALA A C 1
ATOM 1971 O O . ALA A 1 252 ? -12.422 7.863 -14.18 1 94.56 252 ALA A O 1
ATOM 1972 N N . ILE A 1 253 ? -14.5 7.105 -14.086 1 95.81 253 ILE A N 1
ATOM 1973 C CA . ILE A 1 253 ? -15.039 8.297 -13.438 1 95.81 253 ILE A CA 1
ATOM 1974 C C . ILE A 1 253 ? -15.883 7.887 -12.227 1 95.81 253 ILE A C 1
ATOM 1976 O O . ILE A 1 253 ? -16.641 6.914 -12.289 1 95.81 253 ILE A O 1
ATOM 1980 N N . THR A 1 254 ? -15.711 8.617 -11.141 1 96.31 254 THR A N 1
ATOM 1981 C CA . THR A 1 254 ? -16.516 8.336 -9.961 1 96.31 254 THR A CA 1
ATOM 1982 C C . THR A 1 254 ? -17.078 9.625 -9.367 1 96.31 254 THR A C 1
ATOM 1984 O O . THR A 1 254 ? -16.453 10.68 -9.461 1 96.31 254 THR A O 1
ATOM 1987 N N . ALA A 1 255 ? -18.25 9.5 -8.82 1 96.5 255 ALA A N 1
ATOM 1988 C CA . ALA A 1 255 ? -18.906 10.578 -8.078 1 96.5 255 ALA A CA 1
ATOM 1989 C C . ALA A 1 255 ? -19.359 10.094 -6.703 1 96.5 255 ALA A C 1
ATOM 1991 O O . ALA A 1 255 ? -20.047 9.078 -6.594 1 96.5 255 ALA A O 1
ATOM 1992 N N . LEU A 1 256 ? -18.922 10.75 -5.727 1 95.5 256 LEU A N 1
ATOM 1993 C CA . LEU A 1 256 ? -19.469 10.555 -4.387 1 95.5 256 LEU A CA 1
ATOM 1994 C C . LEU A 1 256 ? -20.391 11.703 -4 1 95.5 256 LEU A C 1
ATOM 1996 O O . LEU A 1 256 ? -19.984 12.859 -4 1 95.5 256 LEU A O 1
ATOM 2000 N N . LEU A 1 257 ? -21.625 11.383 -3.75 1 95.38 257 LEU A N 1
ATOM 2001 C CA . LEU A 1 257 ? -22.609 12.359 -3.293 1 95.38 257 LEU A CA 1
ATOM 2002 C C . LEU A 1 257 ? -22.828 12.242 -1.789 1 95.38 257 LEU A C 1
ATOM 2004 O O . LEU A 1 257 ? -23.266 11.195 -1.303 1 95.38 257 LEU A O 1
ATOM 2008 N N . LYS A 1 258 ? -22.547 13.289 -1.105 1 95.12 258 LYS A N 1
ATOM 2009 C CA . LYS A 1 258 ? -22.828 13.375 0.325 1 95.12 258 LYS A CA 1
ATOM 2010 C C . LYS A 1 258 ? -24.047 14.25 0.596 1 95.12 258 LYS A C 1
ATOM 2012 O O . LYS A 1 258 ? -24.016 15.453 0.319 1 95.12 258 LYS A O 1
ATOM 2017 N N . GLU A 1 259 ? -25.047 13.648 1.141 1 94.31 259 GLU A N 1
ATOM 2018 C CA . GLU A 1 259 ? -26.266 14.398 1.45 1 94.31 259 GLU A CA 1
ATOM 2019 C C . GLU A 1 259 ? -26.109 15.188 2.744 1 94.31 259 GLU A C 1
ATOM 2021 O O . GLU A 1 259 ? -26.406 14.68 3.828 1 94.31 259 GLU A O 1
ATOM 2026 N N . VAL A 1 260 ? -25.75 16.469 2.629 1 91.06 260 VAL A N 1
ATOM 2027 C CA . VAL A 1 260 ? -25.453 17.297 3.797 1 91.06 260 VAL A CA 1
ATOM 2028 C C . VAL A 1 260 ? -26.766 17.719 4.469 1 91.06 260 VAL A C 1
ATOM 2030 O O . VAL A 1 260 ? -26.828 17.828 5.695 1 91.06 260 VAL A O 1
ATOM 2033 N N . LYS A 1 261 ? -27.703 18.031 3.639 1 92.06 261 LYS A N 1
ATOM 2034 C CA . LYS A 1 261 ? -29.094 18.25 4.023 1 92.06 261 LYS A CA 1
ATOM 2035 C C . LYS A 1 261 ? -30.047 17.484 3.102 1 92.06 261 LYS A C 1
ATOM 2037 O O . LYS A 1 261 ? -29.656 17.031 2.023 1 92.06 261 LYS A O 1
ATOM 2042 N N . GLN A 1 262 ? -31.188 17.281 3.568 1 91.5 262 GLN A N 1
ATOM 2043 C CA . GLN A 1 262 ? -32.156 16.547 2.754 1 91.5 262 GLN A CA 1
ATOM 2044 C C . GLN A 1 262 ? -32.281 17.156 1.364 1 91.5 262 GLN A C 1
ATOM 2046 O O . GLN A 1 262 ? -32.656 18.328 1.229 1 91.5 262 GLN A O 1
ATOM 2051 N N . GLY A 1 263 ? -31.844 16.5 0.427 1 93.12 263 GLY A N 1
ATOM 2052 C CA . GLY A 1 263 ? -31.969 16.938 -0.953 1 93.12 263 GLY A CA 1
ATOM 2053 C C . GLY A 1 263 ? -30.812 17.812 -1.411 1 93.12 263 GLY A C 1
ATOM 2054 O O . GLY A 1 263 ? -30.781 18.25 -2.561 1 93.12 263 GLY A O 1
ATOM 2055 N N . GLU A 1 264 ? -29.938 18.094 -0.548 1 95.56 264 GLU A N 1
ATOM 2056 C CA . GLU A 1 264 ? -28.75 18.875 -0.881 1 95.56 264 GLU A CA 1
ATOM 2057 C C . GLU A 1 264 ? -27.484 18.031 -0.754 1 95.56 264 GLU A C 1
ATOM 2059 O O . GLU A 1 264 ? -27.219 17.453 0.299 1 95.56 264 GLU A O 1
ATOM 2064 N N . TYR A 1 265 ? -26.719 18.062 -1.796 1 95.31 265 TYR A N 1
ATOM 2065 C CA . TYR A 1 265 ? -25.562 17.172 -1.854 1 95.31 265 TYR A CA 1
ATOM 2066 C C . TYR A 1 265 ? -24.281 17.953 -2.035 1 95.31 265 TYR A C 1
ATOM 2068 O O . TYR A 1 265 ? -24.266 18.984 -2.715 1 95.31 265 TYR A O 1
ATOM 2076 N N . ARG A 1 266 ? -23.297 17.547 -1.362 1 93.75 266 ARG A N 1
ATOM 2077 C CA . ARG A 1 266 ? -21.922 17.875 -1.753 1 93.75 266 ARG A CA 1
ATOM 2078 C C . ARG A 1 266 ? -21.328 16.766 -2.621 1 93.75 266 ARG A C 1
ATOM 2080 O O . ARG A 1 266 ? -21.219 15.617 -2.186 1 93.75 266 ARG A O 1
ATOM 2087 N N . VAL A 1 267 ? -20.969 17.094 -3.844 1 95.31 267 VAL A N 1
ATOM 2088 C CA . VAL A 1 267 ? -20.531 16.094 -4.816 1 95.31 267 VAL A CA 1
ATOM 2089 C C . VAL A 1 267 ? -19.016 16.172 -4.969 1 95.31 267 VAL A C 1
ATOM 2091 O O . VAL A 1 267 ? -18.438 17.25 -5.141 1 95.31 267 VAL A O 1
ATOM 2094 N N . SER A 1 268 ? -18.344 15.07 -4.82 1 94.44 268 SER A N 1
ATOM 2095 C CA . SER A 1 268 ? -16.922 14.922 -5.105 1 94.44 268 SER A CA 1
ATOM 2096 C C . SER A 1 268 ? -16.703 14.062 -6.34 1 94.44 268 SER A C 1
ATOM 2098 O O . SER A 1 268 ? -17.125 12.906 -6.387 1 94.44 268 SER A O 1
ATOM 2100 N N . LEU A 1 269 ? -16.047 14.594 -7.316 1 94.94 269 LEU A N 1
ATOM 2101 C CA . LEU A 1 269 ? -15.727 13.875 -8.547 1 94.94 269 LEU A CA 1
ATOM 2102 C C . LEU A 1 269 ? -14.25 13.484 -8.586 1 94.94 269 LEU A C 1
ATOM 2104 O O . LEU A 1 269 ? -13.391 14.25 -8.148 1 94.94 269 LEU A O 1
ATOM 2108 N N . ARG A 1 270 ? -14 12.305 -9.031 1 93.56 270 ARG A N 1
ATOM 2109 C CA . ARG A 1 270 ? -12.664 11.82 -9.344 1 93.56 270 ARG A CA 1
ATOM 2110 C C . ARG A 1 270 ? -12.633 11.133 -10.703 1 93.56 270 ARG A C 1
ATOM 2112 O O . ARG A 1 270 ? -13.625 10.539 -11.125 1 93.56 270 ARG A O 1
ATOM 2119 N N . SER A 1 271 ? -11.547 11.242 -11.414 1 93.62 271 SER A N 1
ATOM 2120 C CA . SER A 1 271 ? -11.438 10.562 -12.695 1 93.62 271 SER A CA 1
ATOM 2121 C C . SER A 1 271 ? -10.008 10.109 -12.969 1 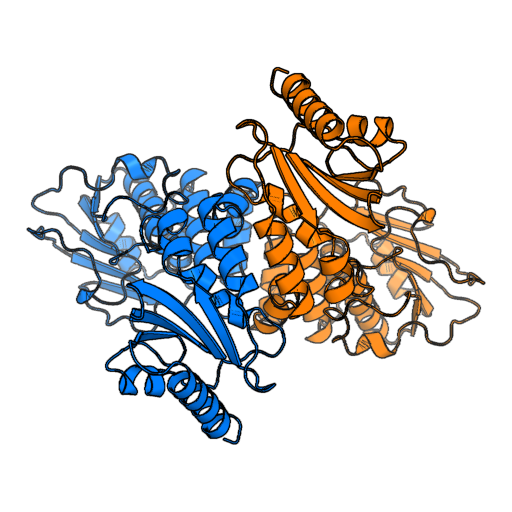93.62 271 SER A C 1
ATOM 2123 O O . SER A 1 271 ? -9.07 10.617 -12.344 1 93.62 271 SER A O 1
ATOM 2125 N N . LYS A 1 272 ? -9.938 9.086 -13.812 1 88.44 272 LYS A N 1
ATOM 2126 C CA . LYS A 1 272 ? -8.648 8.68 -14.367 1 88.44 272 LYS A CA 1
ATOM 2127 C C . LYS A 1 272 ? -8.344 9.43 -15.664 1 88.44 272 LYS A C 1
ATOM 2129 O O . LYS A 1 272 ? -9.258 9.891 -16.344 1 88.44 272 LYS A O 1
ATOM 2134 N N . TYR A 1 273 ? -6.988 9.609 -15.844 1 84.19 273 TYR A N 1
ATOM 2135 C CA . TYR A 1 273 ? -6.633 10.086 -17.172 1 84.19 273 TYR A CA 1
ATOM 2136 C C . TYR A 1 273 ? -7.227 9.188 -18.25 1 84.19 273 TYR A C 1
ATOM 2138 O O . TYR A 1 273 ? -7.246 7.965 -18.109 1 84.19 273 TYR A O 1
ATOM 2146 N N . PRO A 1 274 ? -7.727 9.828 -19.234 1 86.44 274 PRO A N 1
ATOM 2147 C CA . PRO A 1 274 ? -7.613 11.203 -19.719 1 86.44 274 PRO A CA 1
ATOM 2148 C C . PRO A 1 274 ? -8.875 12.023 -19.469 1 86.44 274 PRO A C 1
ATOM 2150 O O . PRO A 1 274 ? -9.023 13.117 -20.016 1 86.44 274 PRO A O 1
ATOM 2153 N N . PHE A 1 275 ? -9.758 11.547 -18.672 1 91 275 PHE A N 1
ATOM 2154 C CA . PHE A 1 275 ? -11.062 12.188 -18.578 1 91 275 PHE A CA 1
ATOM 2155 C C . PHE A 1 275 ? -10.984 13.445 -17.719 1 91 275 PHE A C 1
ATOM 2157 O O . PHE A 1 275 ? -10.547 13.391 -16.562 1 91 275 PHE A O 1
ATOM 2164 N N . ASP A 1 276 ? -11.422 14.539 -18.281 1 91.56 276 ASP A N 1
ATOM 2165 C CA . ASP A 1 276 ? -11.508 15.805 -17.547 1 91.56 276 ASP A CA 1
ATOM 2166 C C . ASP A 1 276 ? -12.914 16.031 -16.984 1 91.56 276 ASP A C 1
ATOM 2168 O O . ASP A 1 276 ? -13.844 16.312 -17.734 1 91.56 276 ASP A O 1
ATOM 2172 N N . ILE A 1 277 ? -13.055 15.969 -15.742 1 92.12 277 ILE A N 1
ATOM 2173 C CA . ILE A 1 277 ? -14.359 16.047 -15.102 1 92.12 277 ILE A CA 1
ATOM 2174 C C . ILE A 1 277 ? -14.609 17.469 -14.602 1 92.12 277 ILE A C 1
ATOM 2176 O O . ILE A 1 277 ? -15.656 17.75 -14.016 1 92.12 277 ILE A O 1
ATOM 2180 N N . HIS A 1 278 ? -13.664 18.359 -14.836 1 92.44 278 HIS A N 1
ATOM 2181 C CA . HIS A 1 278 ? -13.766 19.734 -14.352 1 92.44 278 HIS A CA 1
ATOM 2182 C C . HIS A 1 278 ? -14.969 20.438 -14.953 1 92.44 278 HIS A C 1
ATOM 2184 O O . HIS A 1 278 ? -15.617 21.25 -14.281 1 92.44 278 HIS A O 1
ATOM 2190 N N . GLU A 1 279 ? -15.25 20.188 -16.109 1 90.81 279 GLU A N 1
ATOM 2191 C CA . GLU A 1 279 ? -16.359 20.844 -16.812 1 90.81 279 GLU A CA 1
ATOM 2192 C C . GLU A 1 279 ? -17.688 20.594 -16.109 1 90.81 279 GLU A C 1
ATOM 2194 O O . GLU A 1 279 ? -18.547 21.469 -16.078 1 90.81 279 GLU A O 1
ATOM 2199 N N . VAL A 1 280 ? -17.812 19.391 -15.555 1 93.44 280 VAL A N 1
ATOM 2200 C CA . VAL A 1 280 ? -19.047 19.062 -14.852 1 93.44 280 VAL A CA 1
ATOM 2201 C C . VAL A 1 280 ? -19.172 19.922 -13.594 1 93.44 280 VAL A C 1
ATOM 2203 O O . VAL A 1 280 ? -20.25 20.453 -13.297 1 93.44 280 VAL A O 1
ATOM 2206 N N . ALA A 1 281 ? -18.125 20.031 -12.891 1 94.19 281 ALA A N 1
ATOM 2207 C CA . ALA A 1 281 ? -18.125 20.844 -11.672 1 94.19 281 ALA A CA 1
ATOM 2208 C C . ALA A 1 281 ? -18.469 22.297 -11.984 1 94.19 281 ALA A C 1
ATOM 2210 O O . ALA A 1 281 ? -19.234 22.938 -11.258 1 94.19 281 ALA A O 1
ATOM 2211 N N . LEU A 1 282 ? -17.906 22.812 -13.055 1 93.38 282 LEU A N 1
ATOM 2212 C CA . LEU A 1 282 ? -18.141 24.203 -13.453 1 93.38 282 LEU A CA 1
ATOM 2213 C C . LEU A 1 282 ? -19.625 24.422 -13.758 1 93.38 282 LEU A C 1
ATOM 2215 O O . LEU A 1 282 ? -20.172 25.469 -13.438 1 93.38 282 LEU A O 1
ATOM 2219 N N . LYS A 1 283 ? -20.172 23.484 -14.383 1 94.5 283 LYS A N 1
ATOM 2220 C CA . LYS A 1 283 ? -21.594 23.562 -14.727 1 94.5 283 LYS A CA 1
ATOM 2221 C C . LYS A 1 283 ? -22.438 23.812 -13.477 1 94.5 283 LYS A C 1
ATOM 2223 O O . LYS A 1 283 ? -23.5 24.453 -13.555 1 94.5 283 LYS A O 1
ATOM 2228 N N . TYR A 1 284 ? -22.016 23.391 -12.367 1 95.94 284 TYR A N 1
ATOM 2229 C CA . TYR A 1 284 ? -22.781 23.516 -11.125 1 95.94 284 TYR A CA 1
ATOM 2230 C C . TYR A 1 284 ? -22.094 24.469 -10.156 1 95.94 284 TYR A C 1
ATOM 2232 O O . TYR A 1 284 ? -22.203 24.312 -8.938 1 95.94 284 TYR A O 1
ATOM 2240 N N . ASP A 1 285 ? -21.266 25.344 -10.625 1 93.81 285 ASP A N 1
ATOM 2241 C CA . ASP A 1 285 ? -20.609 26.422 -9.875 1 93.81 285 ASP A CA 1
ATOM 2242 C C . ASP A 1 285 ? -19.609 25.859 -8.867 1 93.81 285 ASP A C 1
ATOM 2244 O O . ASP A 1 285 ? -19.469 26.391 -7.762 1 93.81 285 ASP A O 1
ATOM 2248 N N . GLY A 1 286 ? -19.172 24.688 -9.227 1 94.06 286 GLY A N 1
ATOM 2249 C CA . GLY A 1 286 ? -18.125 24.109 -8.414 1 94.06 286 GLY A CA 1
ATOM 2250 C C . GLY A 1 286 ? -16.734 24.406 -8.945 1 94.06 286 GLY A C 1
ATOM 2251 O O . GLY A 1 286 ? -16.531 25.391 -9.641 1 94.06 286 GLY A O 1
ATOM 2252 N N . GLY A 1 287 ? -15.797 23.734 -8.406 1 89.12 287 GLY A N 1
ATOM 2253 C CA . GLY A 1 287 ? -14.414 23.906 -8.805 1 89.12 287 GLY A CA 1
ATOM 2254 C C . GLY A 1 287 ? -13.555 22.703 -8.531 1 89.12 287 GLY A C 1
ATOM 2255 O O . GLY A 1 287 ? -14.062 21.641 -8.148 1 89.12 287 GLY A O 1
ATOM 2256 N N . GLY A 1 288 ? -12.344 22.859 -8.938 1 87.06 288 GLY A N 1
ATOM 2257 C CA . GLY A 1 288 ? -11.375 21.797 -8.781 1 87.06 288 GLY A CA 1
ATOM 2258 C C . GLY A 1 288 ? -10.453 21.641 -9.984 1 87.06 288 GLY A C 1
ATOM 2259 O O . GLY A 1 288 ? -10.164 22.625 -10.672 1 87.06 288 GLY A O 1
ATOM 2260 N N . HIS A 1 289 ? -9.914 20.422 -10.094 1 85.81 289 HIS A N 1
ATOM 2261 C CA . HIS A 1 289 ? -8.969 20.125 -11.164 1 85.81 289 HIS A CA 1
ATOM 2262 C C . HIS A 1 289 ? -9.531 19.094 -12.125 1 85.81 289 HIS A C 1
ATOM 2264 O O . HIS A 1 289 ? -10.68 18.656 -11.977 1 85.81 289 HIS A O 1
ATOM 2270 N N . GLU A 1 290 ? -8.719 18.781 -13.141 1 85.5 290 GLU A N 1
ATOM 2271 C CA . GLU A 1 290 ? -9.141 17.875 -14.188 1 85.5 290 GLU A CA 1
ATOM 2272 C C . GLU A 1 290 ? -9.555 16.516 -13.609 1 85.5 290 GLU A C 1
ATOM 2274 O O . GLU A 1 290 ? -10.523 15.914 -14.07 1 85.5 290 GLU A O 1
ATOM 2279 N N . ARG A 1 291 ? -8.969 16.094 -12.609 1 88.44 291 ARG A N 1
ATOM 2280 C CA . ARG A 1 291 ? -9.203 14.719 -12.164 1 88.44 291 ARG A CA 1
ATOM 2281 C C . ARG A 1 291 ? -9.812 14.695 -10.766 1 88.44 291 ARG A C 1
ATOM 2283 O O . ARG A 1 291 ? -10.039 13.625 -10.195 1 88.44 291 ARG A O 1
ATOM 2290 N N . ALA A 1 292 ? -9.977 15.844 -10.156 1 88.31 292 ALA A N 1
ATOM 2291 C CA . ALA A 1 292 ? -10.594 15.984 -8.844 1 88.31 292 ALA A CA 1
ATOM 2292 C C . ALA A 1 292 ? -11.359 17.297 -8.734 1 88.31 292 ALA A C 1
ATOM 2294 O O . ALA A 1 292 ? -10.766 18.375 -8.844 1 88.31 292 ALA A O 1
ATOM 2295 N N . ALA A 1 293 ? -12.648 17.188 -8.594 1 92.06 293 ALA A N 1
ATOM 2296 C CA . ALA A 1 293 ? -13.492 18.375 -8.523 1 92.06 293 ALA A CA 1
ATOM 2297 C C . ALA A 1 293 ? -14.68 18.156 -7.594 1 92.06 293 ALA A C 1
ATOM 2299 O O . ALA A 1 293 ? -14.922 17.031 -7.141 1 92.06 293 ALA A O 1
ATOM 2300 N N . GLY A 1 294 ? -15.312 19.219 -7.227 1 93.69 294 GLY A N 1
ATOM 2301 C CA . GLY A 1 294 ? -16.469 19.141 -6.34 1 93.69 294 GLY A CA 1
ATOM 2302 C C . GLY A 1 294 ? -17.422 20.312 -6.492 1 93.69 294 GLY A C 1
ATOM 2303 O O . GLY A 1 294 ? -17.047 21.359 -7.027 1 93.69 294 GLY A O 1
ATOM 2304 N N . PHE A 1 295 ? -18.594 20.094 -6.062 1 94.94 295 PHE A N 1
ATOM 2305 C CA . PHE A 1 295 ? -19.625 21.125 -6.117 1 94.94 295 PHE A CA 1
ATOM 2306 C C . PHE A 1 295 ? -20.812 20.734 -5.242 1 94.94 295 PHE A C 1
ATOM 2308 O O . PHE A 1 295 ? -20.922 19.594 -4.805 1 94.94 295 PHE A O 1
ATOM 2315 N N . SER A 1 296 ? -21.578 21.734 -5 1 95.88 296 SER A N 1
ATOM 2316 C CA . SER A 1 296 ? -22.859 21.516 -4.352 1 95.88 296 SER A CA 1
ATOM 2317 C C . SER A 1 296 ? -23.953 21.25 -5.379 1 95.88 296 SER A C 1
ATOM 2319 O O . SER A 1 296 ? -23.938 21.797 -6.48 1 95.88 296 SER A O 1
ATOM 2321 N N . PHE A 1 297 ? -24.891 20.391 -4.961 1 96.44 297 PHE A N 1
ATOM 2322 C CA . PHE A 1 297 ? -25.891 19.984 -5.938 1 96.44 297 PHE A CA 1
ATOM 2323 C C . PHE A 1 297 ? -27.234 19.766 -5.266 1 96.44 297 PHE A C 1
ATOM 2325 O O . PHE A 1 297 ? -27.328 19.109 -4.227 1 96.44 297 PHE A O 1
ATOM 2332 N N . SER A 1 298 ? -28.312 20.328 -5.75 1 95.38 298 SER A N 1
ATOM 2333 C CA . SER A 1 298 ? -29.672 20.141 -5.254 1 95.38 298 SER A CA 1
ATOM 2334 C C . SER A 1 298 ? -30.641 19.844 -6.395 1 95.38 298 SER A C 1
ATOM 2336 O O . SER A 1 298 ? -31.859 19.812 -6.191 1 95.38 298 SER A O 1
ATOM 2338 N N . GLY A 1 299 ? -30.188 19.469 -7.496 1 91.44 299 GLY A N 1
ATOM 2339 C CA . GLY A 1 299 ? -31.031 19.219 -8.648 1 91.44 299 GLY A CA 1
ATOM 2340 C C . GLY A 1 299 ? -31.391 17.75 -8.828 1 91.44 299 GLY A C 1
ATOM 2341 O O . GLY A 1 299 ? -31.391 16.984 -7.855 1 91.44 299 GLY A O 1
ATOM 2342 N N . ASP A 1 300 ? -31.875 17.391 -9.961 1 94.62 300 ASP A N 1
ATOM 2343 C CA . ASP A 1 300 ? -32.25 16.031 -10.328 1 94.62 300 ASP A CA 1
ATOM 2344 C C . ASP A 1 300 ? -31.031 15.164 -10.547 1 94.62 300 ASP A C 1
ATOM 2346 O O . ASP A 1 300 ? -30.219 15.422 -11.445 1 94.62 300 ASP A O 1
ATOM 2350 N N . LEU A 1 301 ? -30.969 14.117 -9.758 1 95.12 301 LEU A N 1
ATOM 2351 C CA . LEU A 1 301 ? -29.812 13.227 -9.82 1 95.12 301 LEU A CA 1
ATOM 2352 C C . LEU A 1 301 ? -29.672 12.617 -11.219 1 95.12 301 LEU A C 1
ATOM 2354 O O . LEU A 1 301 ? -28.562 12.312 -11.656 1 95.12 301 LEU A O 1
ATOM 2358 N N . ASN A 1 302 ? -30.75 12.438 -11.906 1 95.56 302 ASN A N 1
ATOM 2359 C CA . ASN A 1 302 ? -30.688 11.906 -13.266 1 95.56 302 ASN A CA 1
ATOM 2360 C C . ASN A 1 302 ? -29.953 12.852 -14.203 1 95.56 302 ASN A C 1
ATOM 2362 O O . ASN A 1 302 ? -29.266 12.406 -15.125 1 95.56 302 ASN A O 1
ATOM 2366 N N . GLU A 1 303 ? -30.156 14.07 -13.953 1 95.62 303 GLU A N 1
ATOM 2367 C CA . GLU A 1 303 ? -29.422 15.055 -14.75 1 95.62 303 GLU A CA 1
ATOM 2368 C C . GLU A 1 303 ? -27.922 14.961 -14.516 1 95.62 303 GLU A C 1
ATOM 2370 O O . GLU A 1 303 ? -27.141 15.047 -15.453 1 95.62 303 GLU A O 1
ATOM 2375 N N . LEU A 1 304 ? -27.594 14.859 -13.266 1 95.5 304 LEU A N 1
ATOM 2376 C CA . LEU A 1 304 ? -26.188 14.719 -12.93 1 95.5 304 LEU A CA 1
ATOM 2377 C C . LEU A 1 304 ? -25.609 13.461 -13.578 1 95.5 304 LEU A C 1
ATOM 2379 O O . LEU A 1 304 ? -24.5 13.5 -14.125 1 95.5 304 LEU A O 1
ATOM 2383 N N . LYS A 1 305 ? -26.312 12.352 -13.531 1 96.44 305 LYS A N 1
ATOM 2384 C CA . LYS A 1 305 ? -25.875 11.102 -14.164 1 96.44 305 LYS A CA 1
ATOM 2385 C C . LYS A 1 305 ? -25.641 11.305 -15.656 1 96.44 305 LYS A C 1
ATOM 2387 O O . LYS A 1 305 ? -24.625 10.852 -16.203 1 96.44 305 LYS A O 1
ATOM 2392 N N . GLU A 1 306 ? -26.516 11.984 -16.25 1 95.38 306 GLU A N 1
ATOM 2393 C CA . GLU A 1 306 ? -26.406 12.25 -17.688 1 95.38 306 GLU A CA 1
ATOM 2394 C C . GLU A 1 306 ? -25.172 13.102 -17.984 1 95.38 306 GLU A C 1
ATOM 2396 O O . GLU A 1 306 ? -24.484 12.867 -18.984 1 95.38 306 GLU A O 1
ATOM 2401 N N . ASP A 1 307 ? -25 14.062 -17.141 1 95.19 307 ASP A N 1
ATOM 2402 C CA . ASP A 1 307 ? -23.828 14.922 -17.344 1 95.19 307 ASP A CA 1
ATOM 2403 C C . ASP A 1 307 ? -22.531 14.125 -17.25 1 95.19 307 ASP A C 1
ATOM 2405 O O . ASP A 1 307 ? -21.609 14.328 -18.047 1 95.19 307 ASP A O 1
ATOM 2409 N N . LEU A 1 308 ? -22.5 13.234 -16.312 1 95.12 308 LEU A N 1
ATOM 2410 C CA . LEU A 1 308 ? -21.312 12.391 -16.141 1 95.12 308 LEU A CA 1
ATOM 2411 C C . LEU A 1 308 ? -21.125 11.469 -17.344 1 95.12 308 LEU A C 1
ATOM 2413 O O . LEU A 1 308 ? -20.016 11.305 -17.828 1 95.12 308 LEU A O 1
ATOM 2417 N N . MET A 1 309 ? -22.203 10.875 -17.812 1 94.81 309 MET A N 1
ATOM 2418 C CA . MET A 1 309 ? -22.156 9.984 -18.969 1 94.81 309 MET A CA 1
ATOM 2419 C C . MET A 1 309 ? -21.703 10.742 -20.203 1 94.81 309 MET A C 1
ATOM 2421 O O . MET A 1 309 ? -20.938 10.211 -21.016 1 94.81 309 MET A O 1
ATOM 2425 N N . ASN A 1 310 ? -22.141 11.969 -20.281 1 93.75 310 ASN A N 1
ATOM 2426 C CA . ASN A 1 310 ? -21.766 12.789 -21.422 1 93.75 310 ASN A CA 1
ATOM 2427 C C . ASN A 1 310 ? -20.281 13.117 -21.422 1 93.75 310 ASN A C 1
ATOM 2429 O O . ASN A 1 310 ? -19.641 13.164 -22.484 1 93.75 310 ASN A O 1
ATOM 2433 N N . VAL A 1 311 ? -19.797 13.422 -20.266 1 91.69 311 VAL A N 1
ATOM 2434 C CA . VAL A 1 311 ? -18.375 13.703 -20.156 1 91.69 311 VAL A CA 1
ATOM 2435 C C . VAL A 1 311 ? -17.562 12.508 -20.672 1 91.69 311 VAL A C 1
ATOM 2437 O O . VAL A 1 311 ? -16.625 12.664 -21.438 1 91.69 311 VAL A O 1
ATOM 2440 N N . TYR A 1 312 ? -17.938 11.359 -20.219 1 92.56 312 TYR A N 1
ATOM 2441 C CA . TYR A 1 312 ? -17.25 10.148 -20.656 1 92.56 312 TYR A CA 1
ATOM 2442 C C . TYR A 1 312 ? -17.359 9.953 -22.156 1 92.56 312 TYR A C 1
ATOM 2444 O O . TYR A 1 312 ? -16.375 9.711 -22.844 1 92.56 312 TYR A O 1
ATOM 2452 N N . LYS A 1 313 ? -18.578 10.055 -22.719 1 92.62 313 LYS A N 1
ATOM 2453 C CA . LYS A 1 313 ? -18.844 9.828 -24.125 1 92.62 313 LYS A CA 1
ATOM 2454 C C . LYS A 1 313 ? -18.047 10.805 -25 1 92.62 313 LYS A C 1
ATOM 2456 O O . LYS A 1 313 ? -17.531 10.43 -26.047 1 92.62 313 LYS A O 1
ATOM 2461 N N . ASN A 1 314 ? -17.984 11.984 -24.484 1 91.31 314 ASN A N 1
ATOM 2462 C CA . ASN A 1 314 ? -17.344 13.039 -25.266 1 91.31 314 ASN A CA 1
ATOM 2463 C C . ASN A 1 314 ? -15.828 12.891 -25.281 1 91.31 314 ASN A C 1
ATOM 2465 O O . ASN A 1 314 ? -15.156 13.398 -26.172 1 91.31 314 ASN A O 1
ATOM 2469 N N . GLN A 1 315 ? -15.297 12.234 -24.312 1 87.19 315 GLN A N 1
ATOM 2470 C CA . GLN A 1 315 ? -13.844 12.188 -24.188 1 87.19 315 GLN A CA 1
ATOM 2471 C C . GLN A 1 315 ? -13.312 10.789 -24.484 1 87.19 315 GLN A C 1
ATOM 2473 O O . GLN A 1 315 ? -12.102 10.602 -24.656 1 87.19 315 GLN A O 1
ATOM 2478 N N . ASP A 1 316 ? -14.047 9.609 -24.266 1 78.56 316 ASP A N 1
ATOM 2479 C CA . ASP A 1 316 ? -13.609 8.25 -24.562 1 78.56 316 ASP A CA 1
ATOM 2480 C C . ASP A 1 316 ? -13.227 8.094 -26.031 1 78.56 316 ASP A C 1
ATOM 2482 O O . ASP A 1 316 ? -12.375 7.27 -26.375 1 78.56 316 ASP A O 1
ATOM 2486 N N . GLY A 1 317 ? -13.844 8.945 -27.062 1 64.31 317 GLY A N 1
ATOM 2487 C CA . GLY A 1 317 ? -13.578 8.875 -28.5 1 64.31 317 GLY A CA 1
ATOM 2488 C C . GLY A 1 317 ? -12.391 9.719 -28.922 1 64.31 317 GLY A C 1
ATOM 2489 O O . GLY A 1 317 ? -11.969 9.656 -30.078 1 64.31 317 GLY A O 1
ATOM 2490 N N . ASP A 1 318 ? -11.859 10.57 -28.125 1 50.38 318 ASP A N 1
ATOM 2491 C CA . ASP A 1 318 ? -10.727 11.406 -28.516 1 50.38 318 ASP A CA 1
ATOM 2492 C C . ASP A 1 318 ? -9.398 10.711 -28.219 1 50.38 318 ASP A C 1
ATOM 2494 O O . ASP A 1 318 ? -9.281 9.992 -27.219 1 50.38 318 ASP A O 1
ATOM 2498 N N . MET B 1 1 ? 23.406 -6.773 -0.234 1 89.25 1 MET B N 1
ATOM 2499 C CA . MET B 1 1 ? 22.656 -7.988 -0.519 1 89.25 1 MET B CA 1
ATOM 2500 C C . MET B 1 1 ? 23.547 -9.219 -0.47 1 89.25 1 MET B C 1
ATOM 2502 O O . MET B 1 1 ? 24.688 -9.18 -0.935 1 89.25 1 MET B O 1
ATOM 2506 N N . LYS B 1 2 ? 23.047 -10.305 0.076 1 88.31 2 LYS B N 1
ATOM 2507 C CA . LYS B 1 2 ? 23.812 -11.547 0.131 1 88.31 2 LYS B CA 1
ATOM 2508 C C . LYS B 1 2 ? 24.047 -12.109 -1.268 1 88.31 2 LYS B C 1
ATOM 2510 O O . LYS B 1 2 ? 23.156 -12.078 -2.115 1 88.31 2 LYS B O 1
ATOM 2515 N N . LYS B 1 3 ? 25.172 -12.672 -1.462 1 92.69 3 LYS B N 1
ATOM 2516 C CA . LYS B 1 3 ? 25.516 -13.281 -2.748 1 92.69 3 LYS B CA 1
ATOM 2517 C C . LYS B 1 3 ? 24.859 -14.641 -2.906 1 92.69 3 LYS B C 1
ATOM 2519 O O . LYS B 1 3 ? 24.781 -15.422 -1.952 1 92.69 3 LYS B O 1
ATOM 2524 N N . ILE B 1 4 ? 24.422 -14.867 -4.105 1 97.44 4 ILE B N 1
ATOM 2525 C CA . ILE B 1 4 ? 23.875 -16.188 -4.418 1 97.44 4 ILE B CA 1
ATOM 2526 C C . ILE B 1 4 ? 25 -17.203 -4.457 1 97.44 4 ILE B C 1
ATOM 2528 O O . ILE B 1 4 ? 26.047 -16.984 -5.09 1 97.44 4 ILE B O 1
ATOM 2532 N N . PRO B 1 5 ? 24.797 -18.281 -3.807 1 97.06 5 PRO B N 1
ATOM 2533 C CA . PRO B 1 5 ? 25.844 -19.312 -3.844 1 97.06 5 PRO B CA 1
ATOM 2534 C C . PRO B 1 5 ? 26.172 -19.766 -5.266 1 97.06 5 PRO B C 1
ATOM 2536 O O . PRO B 1 5 ? 25.281 -19.891 -6.102 1 97.06 5 PRO B O 1
ATOM 2539 N N . GLU B 1 6 ? 27.422 -20.047 -5.457 1 97.5 6 GLU B N 1
ATOM 2540 C CA . GLU B 1 6 ? 27.906 -20.406 -6.781 1 97.5 6 GLU B CA 1
ATOM 2541 C C . GLU B 1 6 ? 27.25 -21.703 -7.27 1 97.5 6 GLU B C 1
ATOM 2543 O O . GLU B 1 6 ? 27.047 -21.891 -8.469 1 97.5 6 GLU B O 1
ATOM 2548 N N . GLU B 1 7 ? 26.969 -22.578 -6.352 1 97.81 7 GLU B N 1
ATOM 2549 C CA . GLU B 1 7 ? 26.391 -23.875 -6.707 1 97.81 7 GLU B CA 1
ATOM 2550 C C . GLU B 1 7 ? 25.031 -23.688 -7.383 1 97.81 7 GLU B C 1
ATOM 2552 O O . GLU B 1 7 ? 24.672 -24.469 -8.273 1 97.81 7 GLU B O 1
ATOM 2557 N N . ILE B 1 8 ? 24.297 -22.703 -6.957 1 98.12 8 ILE B N 1
ATOM 2558 C CA . ILE B 1 8 ? 22.984 -22.422 -7.551 1 98.12 8 ILE B CA 1
ATOM 2559 C C . ILE B 1 8 ? 23.172 -21.891 -8.969 1 98.12 8 ILE B C 1
ATOM 2561 O O . ILE B 1 8 ? 22.5 -22.328 -9.898 1 98.12 8 ILE B O 1
ATOM 2565 N N . VAL B 1 9 ? 24.109 -20.969 -9.133 1 98.31 9 VAL B N 1
ATOM 2566 C CA . VAL B 1 9 ? 24.391 -20.375 -10.43 1 98.31 9 VAL B CA 1
ATOM 2567 C C . VAL B 1 9 ? 24.891 -21.438 -11.398 1 98.31 9 VAL B C 1
ATOM 2569 O O . VAL B 1 9 ? 24.438 -21.516 -12.547 1 98.31 9 VAL B O 1
ATOM 2572 N N . LYS B 1 10 ? 25.766 -22.297 -10.891 1 98.19 10 LYS B N 1
ATOM 2573 C CA . LYS B 1 10 ? 26.328 -23.375 -11.711 1 98.19 10 LYS B CA 1
ATOM 2574 C C . LYS B 1 10 ? 25.25 -24.359 -12.125 1 98.19 10 LYS B C 1
ATOM 2576 O O . LYS B 1 10 ? 25.281 -24.891 -13.25 1 98.19 10 LYS B O 1
ATOM 2581 N N . CYS B 1 11 ? 24.375 -24.625 -11.219 1 98.56 11 CYS B N 1
ATOM 2582 C CA . CYS B 1 11 ? 23.297 -25.547 -11.523 1 98.56 11 CYS B CA 1
ATOM 2583 C C . CYS B 1 11 ? 22.5 -25.062 -12.734 1 98.56 11 CYS B C 1
ATOM 2585 O O . CYS B 1 11 ? 22.203 -25.844 -13.641 1 98.56 11 CYS B O 1
ATOM 2587 N N . ILE B 1 12 ? 22.188 -23.797 -12.789 1 98.56 12 ILE B N 1
ATOM 2588 C CA . ILE B 1 12 ? 21.406 -23.25 -13.883 1 98.56 12 ILE B CA 1
ATOM 2589 C C . ILE B 1 12 ? 22.25 -23.156 -15.141 1 98.56 12 ILE B C 1
ATOM 2591 O O . ILE B 1 12 ? 21.812 -23.531 -16.234 1 98.56 12 ILE B O 1
ATOM 2595 N N . LYS B 1 13 ? 23.484 -22.797 -14.984 1 98.25 13 LYS B N 1
ATOM 2596 C CA . LYS B 1 13 ? 24.359 -22.625 -16.125 1 98.25 13 LYS B CA 1
ATOM 2597 C C . LYS B 1 13 ? 24.672 -23.953 -16.797 1 98.25 13 LYS B C 1
ATOM 2599 O O . LYS B 1 13 ? 24.766 -24.031 -18.031 1 98.25 13 LYS B O 1
ATOM 2604 N N . ASN B 1 14 ? 24.781 -25 -16.062 1 98.12 14 ASN B N 1
ATOM 2605 C CA . ASN B 1 14 ? 25.328 -26.25 -16.562 1 98.12 14 ASN B CA 1
ATOM 2606 C C . ASN B 1 14 ? 24.219 -27.188 -17.047 1 98.12 14 ASN B C 1
ATOM 2608 O O . ASN B 1 14 ? 24.5 -28.297 -17.516 1 98.12 14 ASN B O 1
ATOM 2612 N N . ASN B 1 15 ? 23.016 -26.812 -16.922 1 98.56 15 ASN B N 1
ATOM 2613 C CA . ASN B 1 15 ? 21.906 -27.656 -17.359 1 98.56 15 ASN B CA 1
ATOM 2614 C C . ASN B 1 15 ? 21.078 -26.984 -18.438 1 98.56 15 ASN B C 1
ATOM 2616 O O . ASN B 1 15 ? 21.219 -25.781 -18.672 1 98.56 15 ASN B O 1
ATOM 2620 N N . GLN B 1 16 ? 20.234 -27.734 -19.078 1 98.31 16 GLN B N 1
ATOM 2621 C CA . GLN B 1 16 ? 19.609 -27.219 -20.297 1 98.31 16 GLN B CA 1
ATOM 2622 C C . GLN B 1 16 ? 18.094 -27.234 -20.188 1 98.31 16 GLN B C 1
ATOM 2624 O O . GLN B 1 16 ? 17.422 -26.344 -20.734 1 98.31 16 GLN B O 1
ATOM 2629 N N . ARG B 1 17 ? 17.5 -28.266 -19.641 1 98.31 17 ARG B N 1
ATOM 2630 C CA . ARG B 1 17 ? 16.047 -28.422 -19.594 1 98.31 17 ARG B CA 1
ATOM 2631 C C . ARG B 1 17 ? 15.523 -28.312 -18.172 1 98.31 17 ARG B C 1
ATOM 2633 O O . ARG B 1 17 ? 15.906 -29.094 -17.297 1 98.31 17 ARG B O 1
ATOM 2640 N N . PHE B 1 18 ? 14.688 -27.328 -17.953 1 98.44 18 PHE B N 1
ATOM 2641 C CA . PHE B 1 18 ? 14.203 -27.031 -16.609 1 98.44 18 PHE B CA 1
ATOM 2642 C C . PHE B 1 18 ? 12.688 -27.172 -16.531 1 98.44 18 PHE B C 1
ATOM 2644 O O . PHE B 1 18 ? 11.984 -26.906 -17.516 1 98.44 18 PHE B O 1
ATOM 2651 N N . LEU B 1 19 ? 12.203 -27.641 -15.43 1 97.44 19 LEU B N 1
ATOM 2652 C CA . LEU B 1 19 ? 10.789 -27.578 -15.062 1 97.44 19 LEU B CA 1
ATOM 2653 C C . LEU B 1 19 ? 10.586 -26.766 -13.781 1 97.44 19 LEU B C 1
ATOM 2655 O O . LEU B 1 19 ? 11.25 -27.016 -12.773 1 97.44 19 LEU B O 1
ATOM 2659 N N . ILE B 1 20 ? 9.75 -25.734 -13.844 1 97.25 20 ILE B N 1
ATOM 2660 C CA . ILE B 1 20 ? 9.445 -24.922 -12.672 1 97.25 20 ILE B CA 1
ATOM 2661 C C . ILE B 1 20 ? 8.109 -25.359 -12.07 1 97.25 20 ILE B C 1
ATOM 2663 O O . ILE B 1 20 ? 7.102 -25.438 -12.781 1 97.25 20 ILE B O 1
ATOM 2667 N N . LEU B 1 21 ? 8.125 -25.703 -10.852 1 95 21 LEU B N 1
ATOM 2668 C CA . LEU B 1 21 ? 6.945 -26.047 -10.062 1 95 21 LEU B CA 1
ATOM 2669 C C . LEU B 1 21 ? 6.711 -25.016 -8.961 1 95 21 LEU B C 1
ATOM 2671 O O . LEU B 1 21 ? 7.664 -24.438 -8.43 1 95 21 LEU B O 1
ATOM 2675 N N . LEU B 1 22 ? 5.453 -24.766 -8.633 1 93.56 22 LEU B N 1
ATOM 2676 C CA . LEU B 1 22 ? 5.062 -23.812 -7.594 1 93.56 22 LEU B CA 1
ATOM 2677 C C . LEU B 1 22 ? 4.176 -24.484 -6.551 1 93.56 22 LEU B C 1
ATOM 2679 O O . LEU B 1 22 ? 3.783 -25.641 -6.715 1 93.56 22 LEU B O 1
ATOM 2683 N N . HIS B 1 23 ? 3.99 -23.766 -5.441 1 89 23 HIS B N 1
ATOM 2684 C CA . HIS B 1 23 ? 3.061 -24.281 -4.441 1 89 23 HIS B CA 1
ATOM 2685 C C . HIS B 1 23 ? 1.629 -24.281 -4.965 1 89 23 HIS B C 1
ATOM 2687 O O . HIS B 1 23 ? 1.32 -23.578 -5.934 1 89 23 HIS B O 1
ATOM 2693 N N . GLN B 1 24 ? 0.9 -25.016 -4.188 1 85.88 24 GLN B N 1
ATOM 2694 C CA . GLN B 1 24 ? -0.517 -25.062 -4.535 1 85.88 24 GLN B CA 1
ATOM 2695 C C . GLN B 1 24 ? -1.191 -23.719 -4.27 1 85.88 24 GLN B C 1
ATOM 2697 O O . GLN B 1 24 ? -0.883 -23.047 -3.285 1 85.88 24 GLN B O 1
ATOM 2702 N N . LYS B 1 25 ? -1.963 -23.141 -5.117 1 82.56 25 LYS B N 1
ATOM 2703 C CA . LYS B 1 25 ? -2.627 -21.844 -5.078 1 82.56 25 LYS B CA 1
ATOM 2704 C C . LYS B 1 25 ? -1.614 -20.703 -5.176 1 82.56 25 LYS B C 1
ATOM 2706 O O . LYS B 1 25 ? -1.485 -19.906 -4.25 1 82.56 25 LYS B O 1
ATOM 2711 N N . PRO B 1 26 ? -0.951 -20.703 -6.199 1 90 26 PRO B N 1
ATOM 2712 C CA . PRO B 1 26 ? 0.148 -19.75 -6.3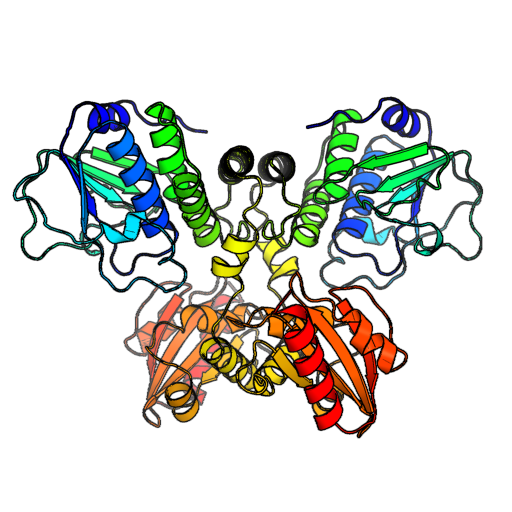55 1 90 26 PRO B CA 1
ATOM 2713 C C . PRO B 1 26 ? -0.313 -18.297 -6.25 1 90 26 PRO B C 1
ATOM 2715 O O . PRO B 1 26 ? -1.389 -17.953 -6.746 1 90 26 PRO B O 1
ATOM 2718 N N . ASP B 1 27 ? 0.442 -17.516 -5.48 1 91.12 27 ASP B N 1
ATOM 2719 C CA . ASP B 1 27 ? 0.157 -16.094 -5.316 1 91.12 27 ASP B CA 1
ATOM 2720 C C . ASP B 1 27 ? 1.092 -15.242 -6.176 1 91.12 27 ASP B C 1
ATOM 2722 O O . ASP B 1 27 ? 1.714 -15.742 -7.113 1 91.12 27 ASP B O 1
ATOM 2726 N N . GLY B 1 28 ? 1.105 -13.977 -5.934 1 95.62 28 GLY B N 1
ATOM 2727 C CA . GLY B 1 28 ? 1.897 -13.062 -6.738 1 95.62 28 GLY B CA 1
ATOM 2728 C C . GLY B 1 28 ? 3.383 -13.359 -6.695 1 95.62 28 GLY B C 1
ATOM 2729 O O . GLY B 1 28 ? 4.078 -13.227 -7.707 1 95.62 28 GLY B O 1
ATOM 2730 N N . ASP B 1 29 ? 3.9 -13.742 -5.547 1 97.25 29 ASP B N 1
ATOM 2731 C CA . ASP B 1 29 ? 5.324 -14.055 -5.426 1 97.25 29 ASP B CA 1
ATOM 2732 C C . ASP B 1 29 ? 5.68 -15.312 -6.207 1 97.25 29 ASP B C 1
ATOM 2734 O O . ASP B 1 29 ? 6.656 -15.328 -6.957 1 97.25 29 ASP B O 1
ATOM 2738 N N . ALA B 1 30 ? 4.809 -16.312 -6.059 1 96.31 30 ALA B N 1
ATOM 2739 C CA . ALA B 1 30 ? 5.047 -17.562 -6.773 1 96.31 30 ALA B CA 1
ATOM 2740 C C . ALA B 1 30 ? 5.027 -17.328 -8.281 1 96.31 30 ALA B C 1
ATOM 2742 O O . ALA B 1 30 ? 5.977 -17.703 -8.984 1 96.31 30 ALA B O 1
ATOM 2743 N N . ILE B 1 31 ? 3.994 -16.719 -8.758 1 97.25 31 ILE B N 1
ATOM 2744 C CA . ILE B 1 31 ? 3.816 -16.516 -10.188 1 97.25 31 ILE B CA 1
ATOM 2745 C C . ILE B 1 31 ? 4.879 -15.562 -10.719 1 97.25 31 ILE B C 1
ATOM 2747 O O . ILE B 1 31 ? 5.5 -15.812 -11.75 1 97.25 31 ILE B O 1
ATOM 2751 N N . GLY B 1 32 ? 5.098 -14.438 -9.977 1 98.44 32 GLY B N 1
ATOM 2752 C CA . GLY B 1 32 ? 6.129 -13.492 -10.383 1 98.44 32 GLY B CA 1
ATOM 2753 C C . GLY B 1 32 ? 7.508 -14.117 -10.453 1 98.44 32 GLY B C 1
ATOM 2754 O O . GLY B 1 32 ? 8.242 -13.891 -11.422 1 98.44 32 GLY B O 1
ATOM 2755 N N . SER B 1 33 ? 7.844 -14.883 -9.461 1 98.5 33 SER B N 1
ATOM 2756 C CA . SER B 1 33 ? 9.133 -15.562 -9.422 1 98.5 33 SER B CA 1
ATOM 2757 C C . SER B 1 33 ? 9.281 -16.547 -10.578 1 98.5 33 SER B C 1
ATOM 2759 O O . SER B 1 33 ? 10.336 -16.609 -11.219 1 98.5 33 SER B O 1
ATOM 2761 N N . ALA B 1 34 ? 8.219 -17.328 -10.852 1 98.12 34 ALA B N 1
ATOM 2762 C CA . ALA B 1 34 ? 8.242 -18.297 -11.945 1 98.12 34 ALA B CA 1
ATOM 2763 C C . ALA B 1 34 ? 8.453 -17.594 -13.289 1 98.12 34 ALA B C 1
ATOM 2765 O O . ALA B 1 34 ? 9.289 -18.016 -14.094 1 98.12 34 ALA B O 1
ATOM 2766 N N . VAL B 1 35 ? 7.711 -16.5 -13.508 1 98.62 35 VAL B N 1
ATOM 2767 C CA . VAL B 1 35 ? 7.773 -15.766 -14.766 1 98.62 35 VAL B CA 1
ATOM 2768 C C . VAL B 1 35 ? 9.172 -15.18 -14.945 1 98.62 35 VAL B C 1
ATOM 2770 O O . VAL B 1 35 ? 9.789 -15.352 -16 1 98.62 35 VAL B O 1
ATOM 2773 N N . ALA B 1 36 ? 9.695 -14.531 -13.922 1 98.88 36 ALA B N 1
ATOM 2774 C CA . ALA B 1 36 ? 10.992 -13.875 -14.016 1 98.88 36 ALA B CA 1
ATOM 2775 C C . ALA B 1 36 ? 12.109 -14.891 -14.242 1 98.88 36 ALA B C 1
ATOM 2777 O O . ALA B 1 36 ? 12.938 -14.727 -15.141 1 98.88 36 ALA B O 1
ATOM 2778 N N . LEU B 1 37 ? 12.141 -15.938 -13.461 1 98.81 37 LEU B N 1
ATOM 2779 C CA . LEU B 1 37 ? 13.188 -16.938 -13.578 1 98.81 37 LEU B CA 1
ATOM 2780 C C . LEU B 1 37 ? 13.094 -17.688 -14.906 1 98.81 37 LEU B C 1
ATOM 2782 O O . LEU B 1 37 ? 14.109 -17.891 -15.578 1 98.81 37 LEU B O 1
ATOM 2786 N N . GLY B 1 38 ? 11.867 -18.141 -15.211 1 98.69 38 GLY B N 1
ATOM 2787 C CA . GLY B 1 38 ? 11.68 -18.844 -16.469 1 98.69 38 GLY B CA 1
ATOM 2788 C C . GLY B 1 38 ? 12.156 -18.047 -17.672 1 98.69 38 GLY B C 1
ATOM 2789 O O . GLY B 1 38 ? 12.914 -18.562 -18.5 1 98.69 38 GLY B O 1
ATOM 2790 N N . LYS B 1 39 ? 11.742 -16.797 -17.781 1 98.69 39 LYS B N 1
ATOM 2791 C CA . LYS B 1 39 ? 12.18 -15.93 -18.859 1 98.69 39 LYS B CA 1
ATOM 2792 C C . LYS B 1 39 ? 13.695 -15.742 -18.844 1 98.69 39 LYS B C 1
ATOM 2794 O O . LYS B 1 39 ? 14.336 -15.727 -19.891 1 98.69 39 LYS B O 1
ATOM 2799 N N . GLY B 1 40 ? 14.234 -15.555 -17.656 1 98.75 40 GLY B N 1
ATOM 2800 C CA . GLY B 1 40 ? 15.68 -15.414 -17.531 1 98.75 40 GLY B CA 1
ATOM 2801 C C . GLY B 1 40 ? 16.453 -16.609 -18.047 1 98.75 40 GLY B C 1
ATOM 2802 O O . GLY B 1 40 ? 17.422 -16.469 -18.781 1 98.75 40 GLY B O 1
ATOM 2803 N N . ILE B 1 41 ? 15.984 -17.797 -17.641 1 98.75 41 ILE B N 1
ATOM 2804 C CA . ILE B 1 41 ? 16.641 -19.031 -18.078 1 98.75 41 ILE B CA 1
ATOM 2805 C C . ILE B 1 41 ? 16.5 -19.172 -19.594 1 98.75 41 ILE B C 1
ATOM 2807 O O . ILE B 1 41 ? 17.469 -19.547 -20.281 1 98.75 41 ILE B O 1
ATOM 2811 N N . LYS B 1 42 ? 15.305 -18.875 -20.125 1 98.62 42 LYS B N 1
ATOM 2812 C CA . LYS B 1 42 ? 15.086 -18.938 -21.562 1 98.62 42 LYS B CA 1
ATOM 2813 C C . LYS B 1 42 ? 16.016 -17.969 -22.312 1 98.62 42 LYS B C 1
ATOM 2815 O O . LYS B 1 42 ? 16.484 -18.281 -23.406 1 98.62 42 LYS B O 1
ATOM 2820 N N . SER B 1 43 ? 16.281 -16.828 -21.734 1 98.31 43 SER B N 1
ATOM 2821 C CA . SER B 1 43 ? 17.141 -15.836 -22.375 1 98.31 43 SER B CA 1
ATOM 2822 C C . SER B 1 43 ? 18.578 -16.359 -22.484 1 98.31 43 SER B C 1
ATOM 2824 O O . SER B 1 43 ? 19.391 -15.805 -23.234 1 98.31 43 SER B O 1
ATOM 2826 N N . LEU B 1 44 ? 18.891 -17.375 -21.766 1 98.25 44 LEU B N 1
ATOM 2827 C CA . LEU B 1 44 ? 20.188 -18.031 -21.828 1 98.25 44 LEU B CA 1
ATOM 2828 C C . LEU B 1 44 ? 20.172 -19.172 -22.828 1 98.25 44 LEU B C 1
ATOM 2830 O O . LEU B 1 44 ? 21.062 -20.031 -22.828 1 98.25 44 LEU B O 1
ATOM 2834 N N . ASN B 1 45 ? 19.141 -19.219 -23.641 1 98.31 45 ASN B N 1
ATOM 2835 C CA . ASN B 1 45 ? 18.953 -20.234 -24.688 1 98.31 45 ASN B CA 1
ATOM 2836 C C . ASN B 1 45 ? 18.719 -21.609 -24.094 1 98.31 45 ASN B C 1
ATOM 2838 O O . ASN B 1 45 ? 19.266 -22.609 -24.578 1 98.31 45 ASN B O 1
ATOM 2842 N N . LYS B 1 46 ? 18.016 -21.703 -23.062 1 98.5 46 LYS B N 1
ATOM 2843 C CA . LYS B 1 46 ? 17.641 -22.938 -22.406 1 98.5 46 LYS B CA 1
ATOM 2844 C C . LYS B 1 46 ? 16.125 -23.156 -22.453 1 98.5 46 LYS B C 1
ATOM 2846 O O . LYS B 1 46 ? 15.383 -22.25 -22.844 1 98.5 46 LYS B O 1
ATOM 2851 N N . THR B 1 47 ? 15.742 -24.359 -22.094 1 97.88 47 THR B N 1
ATOM 2852 C CA . THR B 1 47 ? 14.328 -24.703 -22.188 1 97.88 47 THR B CA 1
ATOM 2853 C C . THR B 1 47 ? 13.695 -24.75 -20.797 1 97.88 47 THR B C 1
ATOM 2855 O O . THR B 1 47 ? 14.273 -25.344 -19.875 1 97.88 47 THR B O 1
ATOM 2858 N N . VAL B 1 48 ? 12.578 -24.094 -20.688 1 98.12 48 VAL B N 1
ATOM 2859 C CA . VAL B 1 48 ? 11.867 -24.062 -19.422 1 98.12 48 VAL B CA 1
ATOM 2860 C C . VAL B 1 48 ? 10.398 -24.438 -19.641 1 98.12 48 VAL B C 1
ATOM 2862 O O . VAL B 1 48 ? 9.734 -23.875 -20.516 1 98.12 48 VAL B O 1
ATOM 2865 N N . ASP B 1 49 ? 9.906 -25.422 -18.953 1 97.19 49 ASP B N 1
ATOM 2866 C CA . ASP B 1 49 ? 8.492 -25.734 -18.844 1 97.19 49 ASP B CA 1
ATOM 2867 C C . ASP B 1 49 ? 7.957 -25.391 -17.453 1 97.19 49 ASP B C 1
ATOM 2869 O O . ASP B 1 49 ? 8.734 -25.219 -16.516 1 97.19 49 ASP B O 1
ATOM 2873 N N . TYR B 1 50 ? 6.652 -25.188 -17.391 1 96.25 50 TYR B N 1
ATOM 2874 C CA . TYR B 1 50 ? 5.988 -24.828 -16.141 1 96.25 50 TYR B CA 1
ATOM 2875 C C . TYR B 1 50 ? 4.852 -25.797 -15.828 1 96.25 50 TYR B C 1
ATOM 2877 O O . TYR B 1 50 ? 4.141 -26.234 -16.734 1 96.25 50 TYR B O 1
ATOM 2885 N N . PHE B 1 51 ? 4.684 -26.109 -14.641 1 92.88 51 PHE B N 1
ATOM 2886 C CA . PHE B 1 51 ? 3.467 -26.766 -14.188 1 92.88 51 PHE B CA 1
ATOM 2887 C C . PHE B 1 51 ? 2.801 -25.984 -13.07 1 92.88 51 PHE B C 1
ATOM 2889 O O . PHE B 1 51 ? 3.297 -25.953 -11.938 1 92.88 51 PHE B O 1
ATOM 2896 N N . VAL B 1 52 ? 1.714 -25.344 -13.398 1 89.06 52 VAL B N 1
ATOM 2897 C CA . VAL B 1 52 ? 0.957 -24.469 -12.508 1 89.06 52 VAL B CA 1
ATOM 2898 C C . VAL B 1 52 ? -0.537 -24.75 -12.656 1 89.06 52 VAL B C 1
ATOM 2900 O O . VAL B 1 52 ? -1.039 -24.906 -13.773 1 89.06 52 VAL B O 1
ATOM 2903 N N . GLU B 1 53 ? -1.168 -24.875 -11.594 1 81.69 53 GLU B N 1
ATOM 2904 C CA . GLU B 1 53 ? -2.609 -25.062 -11.719 1 81.69 53 GLU B CA 1
ATOM 2905 C C . GLU B 1 53 ? -3.299 -23.797 -12.219 1 81.69 53 GLU B C 1
ATOM 2907 O O . GLU B 1 53 ? -3.064 -22.719 -11.695 1 81.69 53 GLU B O 1
ATOM 2912 N N . LEU B 1 54 ? -4.148 -23.969 -13.211 1 82.25 54 LEU B N 1
ATOM 2913 C CA . LEU B 1 54 ? -4.934 -22.906 -13.812 1 82.25 54 LEU B CA 1
ATOM 2914 C C . LEU B 1 54 ? -6.414 -23.062 -13.484 1 82.25 54 LEU B C 1
ATOM 2916 O O . LEU B 1 54 ? -6.871 -24.172 -13.18 1 82.25 54 LEU B O 1
ATOM 2920 N N . PRO B 1 55 ? -7.227 -21.953 -13.477 1 85.19 55 PRO B N 1
ATOM 2921 C CA . PRO B 1 55 ? -6.852 -20.594 -13.836 1 85.19 55 PRO B CA 1
ATOM 2922 C C . PRO B 1 55 ? -6.133 -19.859 -12.703 1 85.19 55 PRO B C 1
ATOM 2924 O O . PRO B 1 55 ? -6.332 -20.188 -11.531 1 85.19 55 PRO B O 1
ATOM 2927 N N . LEU B 1 56 ? -5.297 -18.906 -13.141 1 88.5 56 LEU B N 1
ATOM 2928 C CA . LEU B 1 56 ? -4.664 -18.016 -12.18 1 88.5 56 LEU B CA 1
ATOM 2929 C C . LEU B 1 56 ? -5.652 -16.953 -11.688 1 88.5 56 LEU B C 1
ATOM 2931 O O . LEU B 1 56 ? -6.703 -16.75 -12.305 1 88.5 56 LEU B O 1
ATOM 2935 N N . GLU B 1 57 ? -5.293 -16.297 -10.531 1 83.31 57 GLU B N 1
ATOM 2936 C CA . GLU B 1 57 ? -6.023 -15.086 -10.188 1 83.31 57 GLU B CA 1
ATOM 2937 C C . GLU B 1 57 ? -5.973 -14.07 -11.32 1 83.31 57 GLU B C 1
ATOM 2939 O O . GLU B 1 57 ? -4.926 -13.891 -11.953 1 83.31 57 GLU B O 1
ATOM 2944 N N . GLU B 1 58 ? -7.047 -13.469 -11.523 1 82.75 58 GLU B N 1
ATOM 2945 C CA . GLU B 1 58 ? -7.195 -12.547 -12.648 1 82.75 58 GLU B CA 1
ATOM 2946 C C . GLU B 1 58 ? -6.098 -11.492 -12.648 1 82.75 58 GLU B C 1
ATOM 2948 O O . GLU B 1 58 ? -5.559 -11.148 -13.703 1 82.75 58 GLU B O 1
ATOM 2953 N N . LYS B 1 59 ? -5.715 -11.039 -11.539 1 87.06 59 LYS B N 1
ATOM 2954 C CA . LYS B 1 59 ? -4.762 -9.938 -11.422 1 87.06 59 LYS B CA 1
ATOM 2955 C C . LYS B 1 59 ? -3.348 -10.398 -11.766 1 87.06 59 LYS B C 1
ATOM 2957 O O . LYS B 1 59 ? -2.438 -9.578 -11.906 1 87.06 59 LYS B O 1
ATOM 2962 N N . LEU B 1 60 ? -3.18 -11.68 -11.984 1 92.5 60 LEU B N 1
ATOM 2963 C CA . LEU B 1 60 ? -1.857 -12.227 -12.273 1 92.5 60 LEU B CA 1
ATOM 2964 C C . LEU B 1 60 ? -1.788 -12.75 -13.703 1 92.5 60 LEU B C 1
ATOM 2966 O O . LEU B 1 60 ? -0.749 -13.25 -14.141 1 92.5 60 LEU B O 1
ATOM 2970 N N . GLU B 1 61 ? -2.861 -12.594 -14.453 1 90.69 61 GLU B N 1
ATOM 2971 C CA . GLU B 1 61 ? -2.961 -13.203 -15.773 1 90.69 61 GLU B CA 1
ATOM 2972 C C . GLU B 1 61 ? -2.348 -12.297 -16.844 1 90.69 61 GLU B C 1
ATOM 2974 O O . GLU B 1 61 ? -2.234 -12.695 -18 1 90.69 61 GLU B O 1
ATOM 2979 N N . PHE B 1 62 ? -1.805 -11.234 -16.516 1 91.44 62 PHE B N 1
ATOM 2980 C CA . PHE B 1 62 ? -1.439 -10.234 -17.516 1 91.44 62 PHE B CA 1
ATOM 2981 C C . PHE B 1 62 ? -0.023 -10.469 -18.016 1 91.44 62 PHE B C 1
ATOM 2983 O O . PHE B 1 62 ? 0.396 -9.867 -19.016 1 91.44 62 PHE B O 1
ATOM 2990 N N . PHE B 1 63 ? 0.76 -11.43 -17.453 1 96.06 63 PHE B N 1
ATOM 2991 C CA . PHE B 1 63 ? 2.098 -11.734 -17.953 1 96.06 63 PHE B CA 1
ATOM 2992 C C . PHE B 1 63 ? 2.025 -12.508 -19.266 1 96.06 63 PHE B C 1
ATOM 2994 O O . PHE B 1 63 ? 1.284 -13.484 -19.375 1 96.06 63 PHE B O 1
ATOM 3001 N N . ASN B 1 64 ? 2.811 -12.156 -20.25 1 97 64 ASN B N 1
ATOM 3002 C CA . ASN B 1 64 ? 2.873 -12.883 -21.516 1 97 64 ASN B CA 1
ATOM 3003 C C . ASN B 1 64 ? 3.387 -14.312 -21.312 1 97 64 ASN B C 1
ATOM 3005 O O . ASN B 1 64 ? 2.932 -15.234 -21.984 1 97 64 ASN B O 1
ATOM 3009 N N . GLU B 1 65 ? 4.238 -14.484 -20.422 1 96.94 65 GLU B N 1
ATOM 3010 C CA . GLU B 1 65 ? 4.887 -15.766 -20.172 1 96.94 65 GLU B CA 1
ATOM 3011 C C . GLU B 1 65 ? 3.881 -16.812 -19.703 1 96.94 65 GLU B C 1
ATOM 3013 O O . GLU B 1 65 ? 4.117 -18.016 -19.828 1 96.94 65 GLU B O 1
ATOM 3018 N N . VAL B 1 66 ? 2.762 -16.375 -19.172 1 95.56 66 VAL B N 1
ATOM 3019 C CA . VAL B 1 66 ? 1.751 -17.266 -18.625 1 95.56 66 VAL B CA 1
ATOM 3020 C C . VAL B 1 66 ? 1.187 -18.156 -19.719 1 95.56 66 VAL B C 1
ATOM 3022 O O . VAL B 1 66 ? 0.73 -19.266 -19.453 1 95.56 66 VAL B O 1
ATOM 3025 N N . GLN B 1 67 ? 1.205 -17.672 -20.953 1 94.56 67 GLN B N 1
ATOM 3026 C CA . GLN B 1 67 ? 0.695 -18.453 -22.078 1 94.56 67 GLN B CA 1
ATOM 3027 C C . GLN B 1 67 ? 1.442 -19.766 -22.219 1 94.56 67 GLN B C 1
ATOM 3029 O O . GLN B 1 67 ? 0.944 -20.703 -22.844 1 94.56 67 GLN B O 1
ATOM 3034 N N . PHE B 1 68 ? 2.643 -19.891 -21.625 1 95 68 PHE B N 1
ATOM 3035 C CA . PHE B 1 68 ? 3.461 -21.094 -21.766 1 95 68 PHE B CA 1
ATOM 3036 C C . PHE B 1 68 ? 3.26 -22.016 -20.578 1 95 68 PHE B C 1
ATOM 3038 O O . PHE B 1 68 ? 3.838 -23.109 -20.531 1 95 68 PHE B O 1
ATOM 3045 N N . PHE B 1 69 ? 2.457 -21.641 -19.609 1 93.81 69 PHE B N 1
ATOM 3046 C CA . PHE B 1 69 ? 2.176 -22.5 -18.469 1 93.81 69 PHE B CA 1
ATOM 3047 C C . PHE B 1 69 ? 1.396 -23.734 -18.891 1 93.81 69 PHE B C 1
ATOM 3049 O O . PHE B 1 69 ? 0.459 -23.641 -19.688 1 93.81 69 PHE B O 1
ATOM 3056 N N . ASN B 1 70 ? 1.782 -24.844 -18.312 1 91.12 70 ASN B N 1
ATOM 3057 C CA . ASN B 1 70 ? 1.104 -26.141 -18.453 1 91.12 70 ASN B CA 1
ATOM 3058 C C . ASN B 1 70 ? 1.037 -26.578 -19.906 1 91.12 70 ASN B C 1
ATOM 3060 O O . ASN B 1 70 ? 0.018 -27.125 -20.344 1 91.12 70 ASN B O 1
ATOM 3064 N N . GLN B 1 71 ? 1.999 -26.219 -20.562 1 89.62 71 GLN B N 1
ATOM 3065 C CA . GLN B 1 71 ? 2.139 -26.812 -21.891 1 89.62 71 GLN B CA 1
ATOM 3066 C C . GLN B 1 71 ? 2.668 -28.25 -21.797 1 89.62 71 GLN B C 1
ATOM 3068 O O . GLN B 1 71 ? 2.717 -28.828 -20.703 1 89.62 71 GLN B O 1
ATOM 3073 N N . HIS B 1 72 ? 3.049 -28.875 -22.844 1 87.25 72 HIS B N 1
ATOM 3074 C CA . HIS B 1 72 ? 3.512 -30.266 -22.859 1 87.25 72 HIS B CA 1
ATOM 3075 C C . HIS B 1 72 ? 4.777 -30.422 -22.031 1 87.25 72 HIS B C 1
ATOM 3077 O O . HIS B 1 72 ? 5.746 -29.688 -22.203 1 87.25 72 HIS B O 1
ATOM 3083 N N . LEU B 1 73 ? 4.602 -31.344 -21.047 1 91.62 73 LEU B N 1
ATOM 3084 C CA . LEU B 1 73 ? 5.738 -31.656 -20.188 1 91.62 73 LEU B CA 1
ATOM 3085 C C . LEU B 1 73 ? 6.609 -32.75 -20.812 1 91.62 73 LEU B C 1
ATOM 3087 O O . LEU B 1 73 ? 6.098 -33.688 -21.406 1 91.62 73 LEU B O 1
ATOM 3091 N N . ALA B 1 74 ? 7.875 -32.562 -20.672 1 92.88 74 ALA B N 1
ATOM 3092 C CA . ALA B 1 74 ? 8.812 -33.625 -21.094 1 92.88 74 ALA B CA 1
ATOM 3093 C C . ALA B 1 74 ? 8.859 -34.75 -20.094 1 92.88 74 ALA B C 1
ATOM 3095 O O . ALA B 1 74 ? 8.375 -34.625 -18.969 1 92.88 74 ALA B O 1
ATOM 3096 N N . LYS B 1 75 ? 9.414 -35.875 -20.578 1 92.5 75 LYS B N 1
ATOM 3097 C CA . LYS B 1 75 ? 9.531 -37.031 -19.703 1 92.5 75 LYS B CA 1
ATOM 3098 C C . LYS B 1 75 ? 10.664 -36.875 -18.703 1 92.5 75 LYS B C 1
ATOM 3100 O O . LYS B 1 75 ? 10.625 -37.438 -17.609 1 92.5 75 LYS B O 1
ATOM 3105 N N . GLU B 1 76 ? 11.625 -36.125 -19.172 1 95.94 76 GLU B N 1
ATOM 3106 C CA . GLU B 1 76 ? 12.797 -35.938 -18.328 1 95.94 76 GLU B CA 1
ATOM 3107 C C . GLU B 1 76 ? 13.297 -34.5 -18.391 1 95.94 76 GLU B C 1
ATOM 3109 O O . GLU B 1 76 ? 13.203 -33.844 -19.438 1 95.94 76 GLU B O 1
ATOM 3114 N N . TYR B 1 77 ? 13.805 -34.031 -17.25 1 97.94 77 TYR B N 1
ATOM 3115 C CA . TYR B 1 77 ? 14.422 -32.719 -17.125 1 97.94 77 TYR B CA 1
ATOM 3116 C C . TYR B 1 77 ? 15.789 -32.812 -16.469 1 97.94 77 TYR B C 1
ATOM 3118 O O . TYR B 1 77 ? 16.062 -33.781 -15.742 1 97.94 77 TYR B O 1
ATOM 3126 N N . ASP B 1 78 ? 16.641 -31.875 -16.781 1 98.62 78 ASP B N 1
ATOM 3127 C CA . ASP B 1 78 ? 17.891 -31.797 -16.031 1 98.62 78 ASP B CA 1
ATOM 3128 C C . ASP B 1 78 ? 17.625 -31.328 -14.594 1 98.62 78 ASP B C 1
ATOM 3130 O O . ASP B 1 78 ? 18.188 -31.891 -13.641 1 98.62 78 ASP B O 1
ATOM 3134 N N . VAL B 1 79 ? 16.797 -30.328 -14.453 1 98.56 79 VAL B N 1
ATOM 3135 C CA . VAL B 1 79 ? 16.547 -29.734 -13.148 1 98.56 79 VAL B CA 1
ATOM 3136 C C . VAL B 1 79 ? 15.055 -29.469 -12.984 1 98.56 79 VAL B C 1
ATOM 3138 O O . VAL B 1 79 ? 14.422 -28.891 -13.875 1 98.56 79 VAL B O 1
ATOM 3141 N N . ILE B 1 80 ? 14.5 -29.906 -11.922 1 97.25 80 ILE B N 1
ATOM 3142 C CA . ILE B 1 80 ? 13.203 -29.438 -11.461 1 97.25 80 ILE B CA 1
ATOM 3143 C C . ILE B 1 80 ? 13.383 -28.391 -10.367 1 97.25 80 ILE B C 1
ATOM 3145 O O . ILE B 1 80 ? 14.055 -28.641 -9.359 1 97.25 80 ILE B O 1
ATOM 3149 N N . ILE B 1 81 ? 12.859 -27.203 -10.617 1 97.69 81 ILE B N 1
ATOM 3150 C CA . ILE B 1 81 ? 12.984 -26.094 -9.664 1 97.69 81 ILE B CA 1
ATOM 3151 C C . ILE B 1 81 ? 11.672 -25.922 -8.914 1 97.69 81 ILE B C 1
ATOM 3153 O O . ILE B 1 81 ? 10.633 -25.656 -9.531 1 97.69 81 ILE B O 1
ATOM 3157 N N . TYR B 1 82 ? 11.703 -26.094 -7.648 1 95.62 82 TYR B N 1
ATOM 3158 C CA . TYR B 1 82 ? 10.594 -25.75 -6.766 1 95.62 82 TYR B CA 1
ATOM 3159 C C . TYR B 1 82 ? 10.719 -24.328 -6.25 1 95.62 82 TYR B C 1
ATOM 3161 O O . TYR B 1 82 ? 11.617 -24.016 -5.461 1 95.62 82 TYR B O 1
ATOM 3169 N N . LEU B 1 83 ? 9.828 -23.5 -6.703 1 95.31 83 LEU B N 1
ATOM 3170 C CA . LEU B 1 83 ? 9.891 -22.078 -6.359 1 95.31 83 LEU B CA 1
ATOM 3171 C C . LEU B 1 83 ? 8.805 -21.719 -5.355 1 95.31 83 LEU B C 1
ATOM 3173 O O . LEU B 1 83 ? 7.633 -22.031 -5.562 1 95.31 83 LEU B O 1
ATOM 3177 N N . ASP B 1 84 ? 9.195 -21.031 -4.254 1 94.44 84 ASP B N 1
ATOM 3178 C CA . ASP B 1 84 ? 8.258 -20.484 -3.271 1 94.44 84 ASP B CA 1
ATOM 3179 C C . ASP B 1 84 ? 7.363 -21.594 -2.703 1 94.44 84 ASP B C 1
ATOM 3181 O O . ASP B 1 84 ? 6.148 -21.406 -2.59 1 94.44 84 ASP B O 1
ATOM 3185 N N . CYS B 1 85 ? 7.91 -22.688 -2.49 1 90.81 85 CYS B N 1
ATOM 3186 C CA . CYS B 1 85 ? 7.242 -23.859 -1.944 1 90.81 85 CYS B CA 1
ATOM 3187 C C . CYS B 1 85 ? 7.926 -24.328 -0.668 1 90.81 85 CYS B C 1
ATOM 3189 O O . CYS B 1 85 ? 9.008 -24.922 -0.722 1 90.81 85 CYS B O 1
ATOM 3191 N N . SER B 1 86 ? 7.238 -24.188 0.429 1 85.81 86 SER B N 1
ATOM 3192 C CA . SER B 1 86 ? 7.875 -24.469 1.713 1 85.81 86 SER B CA 1
ATOM 3193 C C . SER B 1 86 ? 7.992 -25.969 1.961 1 85.81 86 SER B C 1
ATOM 3195 O O . SER B 1 86 ? 8.805 -26.406 2.779 1 85.81 86 SER B O 1
ATOM 3197 N N . SER B 1 87 ? 7.129 -26.719 1.3 1 81.69 87 SER B N 1
ATOM 3198 C CA . SER B 1 87 ? 7.195 -28.156 1.446 1 81.69 87 SER B CA 1
ATOM 3199 C C . SER B 1 87 ? 6.789 -28.859 0.156 1 81.69 87 SER B C 1
ATOM 3201 O O . SER B 1 87 ? 6.066 -28.297 -0.666 1 81.69 87 SER B O 1
ATOM 3203 N N . ASN B 1 88 ? 7.32 -30.016 0.089 1 76.5 88 ASN B N 1
ATOM 3204 C CA . ASN B 1 88 ? 7.004 -30.812 -1.093 1 76.5 88 ASN B CA 1
ATOM 3205 C C . ASN B 1 88 ? 5.527 -31.188 -1.134 1 76.5 88 ASN B C 1
ATOM 3207 O O . ASN B 1 88 ? 4.945 -31.328 -2.213 1 76.5 88 ASN B O 1
ATOM 3211 N N . SER B 1 89 ? 4.969 -31.281 -0.008 1 74.81 89 SER B N 1
ATOM 3212 C CA . SER B 1 89 ? 3.561 -31.656 0.077 1 74.81 89 SER B CA 1
ATOM 3213 C C . SER B 1 89 ? 2.656 -30.531 -0.425 1 74.81 89 SER B C 1
ATOM 3215 O O . SER B 1 89 ? 1.513 -30.781 -0.814 1 74.81 89 SER B O 1
ATOM 3217 N N . PHE B 1 90 ? 3.223 -29.359 -0.504 1 71.19 90 PHE B N 1
ATOM 3218 C CA . PHE B 1 90 ? 2.422 -28.203 -0.92 1 71.19 90 PHE B CA 1
ATOM 3219 C C . PHE B 1 90 ? 2.752 -27.812 -2.354 1 71.19 90 PHE B C 1
ATOM 3221 O O . PHE B 1 90 ? 2.137 -26.891 -2.906 1 71.19 90 PHE B O 1
ATOM 3228 N N . ALA B 1 91 ? 3.695 -28.562 -2.91 1 74.19 91 ALA B N 1
ATOM 3229 C CA . ALA B 1 91 ? 4.066 -28.266 -4.289 1 74.19 91 ALA B CA 1
ATOM 3230 C C . ALA B 1 91 ? 3.121 -28.953 -5.273 1 74.19 91 ALA B C 1
ATOM 3232 O O . ALA B 1 91 ? 2.609 -30.031 -4.992 1 74.19 91 ALA B O 1
ATOM 3233 N N . PHE B 1 92 ? 2.834 -28.266 -6.363 1 72.44 92 PHE B N 1
ATOM 3234 C CA . PHE B 1 92 ? 2.135 -28.938 -7.457 1 72.44 92 PHE B CA 1
ATOM 3235 C C . PHE B 1 92 ? 2.92 -30.156 -7.938 1 72.44 92 PHE B C 1
ATOM 3237 O O . PHE B 1 92 ? 4.148 -30.109 -8.016 1 72.44 92 PHE B O 1
ATOM 3244 N N . ALA B 1 93 ? 2.244 -31.219 -8.047 1 75 93 ALA B N 1
ATOM 3245 C CA . ALA B 1 93 ? 2.828 -32.406 -8.695 1 75 93 ALA B CA 1
ATOM 3246 C C . ALA B 1 93 ? 1.967 -32.875 -9.859 1 75 93 ALA B C 1
ATOM 3248 O O . ALA B 1 93 ? 0.788 -33.188 -9.68 1 75 93 ALA B O 1
ATOM 3249 N N . PRO B 1 94 ? 2.623 -32.781 -10.961 1 78.69 94 PRO B N 1
ATOM 3250 C CA . PRO B 1 94 ? 1.886 -33.406 -12.062 1 78.69 94 PRO B CA 1
ATOM 3251 C C . PRO B 1 94 ? 1.568 -34.875 -11.789 1 78.69 94 PRO B C 1
ATOM 3253 O O . PRO B 1 94 ? 2.25 -35.531 -10.992 1 78.69 94 PRO B O 1
ATOM 3256 N N . PRO B 1 95 ? 0.484 -35.312 -12.289 1 78.75 95 PRO B N 1
ATOM 3257 C CA . PRO B 1 95 ? 0.11 -36.719 -12.062 1 78.75 95 PRO B CA 1
ATOM 3258 C C . PRO B 1 95 ? 1.263 -37.688 -12.32 1 78.75 95 PRO B C 1
ATOM 3260 O O . PRO B 1 95 ? 1.445 -38.625 -11.57 1 78.75 95 PRO B O 1
ATOM 3263 N N . ASP B 1 96 ? 2.008 -37.469 -13.375 1 85.06 96 ASP B N 1
ATOM 3264 C CA . ASP B 1 96 ? 3.217 -38.219 -13.695 1 85.06 96 ASP B CA 1
ATOM 3265 C C . ASP B 1 96 ? 4.461 -37.344 -13.555 1 85.06 96 ASP B C 1
ATOM 3267 O O . ASP B 1 96 ? 4.848 -36.656 -14.5 1 85.06 96 ASP B O 1
ATOM 3271 N N . MET B 1 97 ? 5.016 -37.375 -12.391 1 88.94 97 MET B N 1
ATOM 3272 C CA . MET B 1 97 ? 6.18 -36.531 -12.125 1 88.94 97 MET B CA 1
ATOM 3273 C C . MET B 1 97 ? 7.348 -36.938 -13.031 1 88.94 97 MET B C 1
ATOM 3275 O O . MET B 1 97 ? 7.781 -38.094 -13.031 1 88.94 97 MET B O 1
ATOM 3279 N N . PRO B 1 98 ? 7.781 -36.031 -13.734 1 92.56 98 PRO B N 1
ATOM 3280 C CA . PRO B 1 98 ? 8.914 -36.344 -14.602 1 92.56 98 PRO B CA 1
ATOM 3281 C C . PRO B 1 98 ? 10.195 -36.625 -13.828 1 92.56 98 PRO B C 1
ATOM 3283 O O . PRO B 1 98 ? 10.344 -36.188 -12.688 1 92.56 98 PRO B O 1
ATOM 3286 N N . GLU B 1 99 ? 11.125 -37.375 -14.477 1 93.44 99 GLU B N 1
ATOM 3287 C CA . GLU B 1 99 ? 12.445 -37.625 -13.906 1 93.44 99 GLU B CA 1
ATOM 3288 C C . GLU B 1 99 ? 13.328 -36.375 -14.016 1 93.44 99 GLU B C 1
ATOM 3290 O O . GLU B 1 99 ? 13.156 -35.562 -14.945 1 93.44 99 GLU B O 1
ATOM 3295 N N . ALA B 1 100 ? 14.125 -36.156 -13.023 1 95 100 ALA B N 1
ATOM 3296 C CA . ALA B 1 100 ? 15.078 -35.062 -13.086 1 95 100 ALA B CA 1
ATOM 3297 C C . ALA B 1 100 ? 16.406 -35.438 -12.438 1 95 100 ALA B C 1
ATOM 3299 O O . ALA B 1 100 ? 16.438 -36.25 -11.5 1 95 100 ALA B O 1
ATOM 3300 N N . LYS B 1 101 ? 17.422 -34.906 -12.945 1 96.69 101 LYS B N 1
ATOM 3301 C CA . LYS B 1 101 ? 18.734 -35.125 -12.375 1 96.69 101 LYS B CA 1
ATOM 3302 C C . LYS B 1 101 ? 18.875 -34.438 -11.023 1 96.69 101 LYS B C 1
ATOM 3304 O O . LYS B 1 101 ? 19.5 -34.969 -10.102 1 96.69 101 LYS B O 1
ATOM 3309 N N . ILE B 1 102 ? 18.375 -33.25 -10.938 1 97.62 102 ILE B N 1
ATOM 3310 C CA . ILE B 1 102 ? 18.531 -32.406 -9.758 1 97.62 102 ILE B CA 1
ATOM 3311 C C . ILE B 1 102 ? 17.203 -31.766 -9.383 1 97.62 102 ILE B C 1
ATOM 3313 O O . ILE B 1 102 ? 16.469 -31.281 -10.258 1 97.62 102 ILE B O 1
ATOM 3317 N N . LYS B 1 103 ? 16.844 -31.844 -8.172 1 96.38 103 LYS B N 1
ATOM 3318 C CA . LYS B 1 103 ? 15.758 -31.062 -7.602 1 96.38 103 LYS B CA 1
ATOM 3319 C C . LYS B 1 103 ? 16.297 -29.828 -6.859 1 96.38 103 LYS B C 1
ATOM 3321 O O . LYS B 1 103 ? 16.969 -29.969 -5.84 1 96.38 103 LYS B O 1
ATOM 3326 N N . LEU B 1 104 ? 16.031 -28.656 -7.426 1 97.69 104 LEU B N 1
ATOM 3327 C CA . LEU B 1 104 ? 16.484 -27.391 -6.844 1 97.69 104 LEU B CA 1
ATOM 3328 C C . LEU B 1 104 ? 15.328 -26.672 -6.145 1 97.69 104 LEU B C 1
ATOM 3330 O O . LEU B 1 104 ? 14.273 -26.453 -6.746 1 97.69 104 LEU B O 1
ATOM 3334 N N . VAL B 1 105 ? 15.5 -26.328 -4.859 1 97 105 VAL B N 1
ATOM 3335 C CA . VAL B 1 105 ? 14.484 -25.609 -4.09 1 97 105 VAL B CA 1
ATOM 3336 C C . VAL B 1 105 ? 14.953 -24.188 -3.822 1 97 105 VAL B C 1
ATOM 3338 O O . VAL B 1 105 ? 16.062 -23.969 -3.309 1 97 105 VAL B O 1
ATOM 3341 N N . ILE B 1 106 ? 14.172 -23.203 -4.23 1 97.5 106 ILE B N 1
ATOM 3342 C CA . ILE B 1 106 ? 14.406 -21.781 -3.941 1 97.5 106 ILE B CA 1
ATOM 3343 C C . ILE B 1 106 ? 13.203 -21.203 -3.199 1 97.5 106 ILE B C 1
ATOM 3345 O O . ILE B 1 106 ? 12.094 -21.172 -3.734 1 97.5 106 ILE B O 1
ATOM 3349 N N . ASP B 1 107 ? 13.391 -20.766 -2.039 1 95.25 107 ASP B N 1
ATOM 3350 C CA . ASP B 1 107 ? 12.289 -20.359 -1.179 1 95.25 107 ASP B CA 1
ATOM 3351 C C . ASP B 1 107 ? 12.742 -19.344 -0.145 1 95.25 107 ASP B C 1
ATOM 3353 O O . ASP B 1 107 ? 13.938 -19.188 0.102 1 95.25 107 ASP B O 1
ATOM 3357 N N . HIS B 1 108 ? 11.734 -18.641 0.405 1 94.38 108 HIS B N 1
ATOM 3358 C CA . HIS B 1 108 ? 12.078 -17.641 1.414 1 94.38 108 HIS B CA 1
ATOM 3359 C C . HIS B 1 108 ? 11.398 -17.953 2.744 1 94.38 108 HIS B C 1
ATOM 3361 O O . HIS B 1 108 ? 11.641 -17.266 3.742 1 94.38 108 HIS B O 1
ATOM 3367 N N . HIS B 1 109 ? 10.656 -18.984 2.812 1 89.75 109 HIS B N 1
ATOM 3368 C CA . HIS B 1 109 ? 9.914 -19.297 4.031 1 89.75 109 HIS B CA 1
ATOM 3369 C C . HIS B 1 109 ? 10.836 -19.906 5.09 1 89.75 109 HIS B C 1
ATOM 3371 O O . HIS B 1 109 ? 11.609 -20.828 4.797 1 89.75 109 HIS B O 1
ATOM 3377 N N . LYS B 1 110 ? 10.617 -19.469 6.285 1 84.19 110 LYS B N 1
ATOM 3378 C CA . LYS B 1 110 ? 11.391 -20 7.402 1 84.19 110 LYS B CA 1
ATOM 3379 C C . LYS B 1 110 ? 11.094 -21.469 7.633 1 84.19 110 LYS B C 1
ATOM 3381 O O . LYS B 1 110 ? 11.969 -22.234 8.055 1 84.19 110 LYS B O 1
ATOM 3386 N N . SER B 1 111 ? 9.945 -21.922 7.281 1 80 111 SER B N 1
ATOM 3387 C CA . SER B 1 111 ? 9.469 -23.266 7.566 1 80 111 SER B CA 1
ATOM 3388 C C . SER B 1 111 ? 9.953 -24.25 6.504 1 80 111 SER B C 1
ATOM 3390 O O . SER B 1 111 ? 9.695 -25.453 6.605 1 80 111 SER B O 1
ATOM 3392 N N . ASN B 1 112 ? 10.672 -23.797 5.559 1 86.25 112 ASN B N 1
ATOM 3393 C CA . ASN B 1 112 ? 11.062 -24.688 4.469 1 86.25 112 ASN B CA 1
ATOM 3394 C C . ASN B 1 112 ? 11.93 -25.844 4.965 1 86.25 112 ASN B C 1
ATOM 3396 O O . ASN B 1 112 ? 12.875 -25.641 5.73 1 86.25 112 ASN B O 1
ATOM 3400 N N . SER B 1 113 ? 11.672 -27.078 4.457 1 84.88 113 SER B N 1
ATOM 3401 C CA . SER B 1 113 ? 12.297 -28.297 4.965 1 84.88 113 SER B CA 1
ATOM 3402 C C . SER B 1 113 ? 13.523 -28.672 4.133 1 84.88 113 SER B C 1
ATOM 3404 O O . SER B 1 113 ? 14.125 -29.719 4.352 1 84.88 113 SER B O 1
ATOM 3406 N N . SER B 1 114 ? 13.938 -27.891 3.227 1 89.75 114 SER B N 1
ATOM 3407 C CA . SER B 1 114 ? 15.07 -28.172 2.357 1 89.75 114 SER B CA 1
ATOM 3408 C C . SER B 1 114 ? 14.984 -29.578 1.781 1 89.75 114 SER B C 1
ATOM 3410 O O . SER B 1 114 ? 15.922 -30.375 1.918 1 89.75 114 SER B O 1
ATOM 3412 N N . TYR B 1 115 ? 14.008 -29.828 1.005 1 90.94 115 TYR B N 1
ATOM 3413 C CA . TYR B 1 115 ? 13.633 -31.172 0.565 1 90.94 115 TYR B CA 1
ATOM 3414 C C . TYR B 1 115 ? 14.234 -31.484 -0.798 1 90.94 115 TYR B C 1
ATOM 3416 O O . TYR B 1 115 ? 14.031 -32.562 -1.337 1 90.94 115 TYR B O 1
ATOM 3424 N N . GLY B 1 116 ? 14.992 -30.625 -1.404 1 94.5 116 GLY B N 1
ATOM 3425 C CA . GLY B 1 116 ? 15.594 -30.844 -2.707 1 94.5 116 GLY B CA 1
ATOM 3426 C C . GLY B 1 116 ? 17 -31.422 -2.625 1 94.5 116 GLY B C 1
ATOM 3427 O O . GLY B 1 116 ? 17.5 -31.703 -1.532 1 94.5 116 GLY B O 1
ATOM 3428 N N . ASP B 1 117 ? 17.562 -31.75 -3.811 1 96.31 117 ASP B N 1
ATOM 3429 C CA . ASP B 1 117 ? 18.969 -32.125 -3.9 1 96.31 117 ASP B CA 1
ATOM 3430 C C . ASP B 1 117 ? 19.859 -30.891 -3.648 1 96.31 117 ASP B C 1
ATOM 3432 O O . ASP B 1 117 ? 20.938 -31.016 -3.062 1 96.31 117 ASP B O 1
ATOM 3436 N N . LEU B 1 118 ? 19.469 -29.797 -4.16 1 97.06 118 LEU B N 1
ATOM 3437 C CA . LEU B 1 118 ? 20.047 -28.484 -3.934 1 97.06 118 LEU B CA 1
ATOM 3438 C C . LEU B 1 118 ? 19.016 -27.516 -3.377 1 97.06 118 LEU B C 1
ATOM 3440 O O . LEU B 1 118 ? 17.875 -27.469 -3.859 1 97.06 118 LEU B O 1
ATOM 3444 N N . ASN B 1 119 ? 19.375 -26.812 -2.275 1 96.75 119 ASN B N 1
ATOM 3445 C CA . ASN B 1 119 ? 18.422 -25.922 -1.613 1 96.75 119 ASN B CA 1
ATOM 3446 C C . ASN B 1 119 ? 19.016 -24.531 -1.391 1 96.75 119 ASN B C 1
ATOM 3448 O O . ASN B 1 119 ? 20.141 -24.406 -0.9 1 96.75 119 ASN B O 1
ATOM 3452 N N . TYR B 1 120 ? 18.328 -23.531 -1.771 1 97.31 120 TYR B N 1
ATOM 3453 C CA . TYR B 1 120 ? 18.594 -22.156 -1.364 1 97.31 120 TYR B CA 1
ATOM 3454 C C . TYR B 1 120 ? 17.391 -21.531 -0.684 1 97.31 120 TYR B C 1
ATOM 3456 O O . TYR B 1 120 ? 16.469 -21.047 -1.354 1 97.31 120 TYR B O 1
ATOM 3464 N N . VAL B 1 121 ? 17.422 -21.531 0.615 1 95.5 121 VAL B N 1
ATOM 3465 C CA . VAL B 1 121 ? 16.359 -20.984 1.441 1 95.5 121 VAL B CA 1
ATOM 3466 C C . VAL B 1 121 ? 16.891 -19.812 2.26 1 95.5 121 VAL B C 1
ATOM 3468 O O . VAL B 1 121 ? 17.828 -19.969 3.043 1 95.5 121 VAL B O 1
ATOM 3471 N N . GLU B 1 122 ? 16.453 -18.672 2.021 1 95.81 122 GLU B N 1
ATOM 3472 C CA . GLU B 1 122 ? 16.828 -17.438 2.713 1 95.81 122 GLU B CA 1
ATOM 3473 C C . GLU B 1 122 ? 15.609 -16.641 3.148 1 95.81 122 GLU B C 1
ATOM 3475 O O . GLU B 1 122 ? 14.672 -16.469 2.369 1 95.81 122 GLU B O 1
ATOM 3480 N N . ILE B 1 123 ? 15.602 -16.219 4.383 1 93.94 123 ILE B N 1
ATOM 3481 C CA . ILE B 1 123 ? 14.484 -15.422 4.875 1 93.94 123 ILE B CA 1
ATOM 3482 C C . ILE B 1 123 ? 14.57 -14.008 4.293 1 93.94 123 ILE B C 1
ATOM 3484 O O . ILE B 1 123 ? 15.453 -13.227 4.66 1 93.94 123 ILE B O 1
ATOM 3488 N N . THR B 1 124 ? 13.789 -13.703 3.352 1 96.25 124 THR B N 1
ATOM 3489 C CA . THR B 1 124 ? 13.68 -12.406 2.695 1 96.25 124 THR B CA 1
ATOM 3490 C C . THR B 1 124 ? 12.219 -11.977 2.594 1 96.25 124 THR B C 1
ATOM 3492 O O . THR B 1 124 ? 11.32 -12.703 3.02 1 96.25 124 THR B O 1
ATOM 3495 N N . GLY B 1 125 ? 12 -10.852 2.074 1 95.62 125 GLY B N 1
ATOM 3496 C CA . GLY B 1 125 ? 10.648 -10.344 1.926 1 95.62 125 GLY B CA 1
ATOM 3497 C C . GLY B 1 125 ? 9.812 -11.148 0.944 1 95.62 125 GLY B C 1
ATOM 3498 O O . GLY B 1 125 ? 8.594 -11.219 1.07 1 95.62 125 GLY B O 1
ATOM 3499 N N . ALA B 1 126 ? 10.453 -11.758 -0.022 1 97.69 126 ALA B N 1
ATOM 3500 C CA . ALA B 1 126 ? 9.805 -12.531 -1.073 1 97.69 126 ALA B CA 1
ATOM 3501 C C . ALA B 1 126 ? 10.805 -13.422 -1.797 1 97.69 126 ALA B C 1
ATOM 3503 O O . ALA B 1 126 ? 12 -13.125 -1.834 1 97.69 126 ALA B O 1
ATOM 3504 N N . THR B 1 127 ? 10.32 -14.508 -2.326 1 98.12 127 THR B N 1
ATOM 3505 C CA . THR B 1 127 ? 11.148 -15.344 -3.189 1 98.12 127 THR B CA 1
ATOM 3506 C C . THR B 1 127 ? 11.656 -14.547 -4.387 1 98.12 127 THR B C 1
ATOM 3508 O O . THR B 1 127 ? 12.781 -14.75 -4.844 1 98.12 127 THR B O 1
ATOM 3511 N N . ALA B 1 128 ? 10.898 -13.594 -4.82 1 98.75 128 ALA B N 1
ATOM 3512 C CA . ALA B 1 128 ? 11.234 -12.766 -5.977 1 98.75 128 ALA B CA 1
ATOM 3513 C C . ALA B 1 128 ? 12.539 -12.008 -5.754 1 98.75 128 ALA B C 1
ATOM 3515 O O . ALA B 1 128 ? 13.242 -11.68 -6.711 1 98.75 128 ALA B O 1
ATOM 3516 N N . GLU B 1 129 ? 12.852 -11.695 -4.508 1 98.75 129 GLU B N 1
ATOM 3517 C CA . GLU B 1 129 ? 14.125 -11.039 -4.223 1 98.75 129 GLU B CA 1
ATOM 3518 C C . GLU B 1 129 ? 15.305 -11.961 -4.527 1 98.75 129 GLU B C 1
ATOM 3520 O O . GLU B 1 129 ? 16.328 -11.516 -5.051 1 98.75 129 GLU B O 1
ATOM 3525 N N . ILE B 1 130 ? 15.18 -13.203 -4.188 1 98.69 130 ILE B N 1
ATOM 3526 C CA . ILE B 1 130 ? 16.203 -14.203 -4.477 1 98.69 130 ILE B CA 1
ATOM 3527 C C . ILE B 1 130 ? 16.359 -14.367 -5.984 1 98.69 130 ILE B C 1
ATOM 3529 O O . ILE B 1 130 ? 17.469 -14.406 -6.504 1 98.69 130 ILE B O 1
ATOM 3533 N N . ILE B 1 131 ? 15.195 -14.422 -6.68 1 98.88 131 ILE B N 1
ATOM 3534 C CA . ILE B 1 131 ? 15.203 -14.586 -8.133 1 98.88 131 ILE B CA 1
ATOM 3535 C C . ILE B 1 131 ? 15.914 -13.414 -8.789 1 98.88 131 ILE B C 1
ATOM 3537 O O . ILE B 1 131 ? 16.703 -13.594 -9.719 1 98.88 131 ILE B O 1
ATOM 3541 N N . PHE B 1 132 ? 15.656 -12.219 -8.297 1 98.81 132 PHE B N 1
ATOM 3542 C CA . PHE B 1 132 ? 16.344 -11.039 -8.812 1 98.81 132 PHE B CA 1
ATOM 3543 C C . PHE B 1 132 ? 17.859 -11.211 -8.727 1 98.81 132 PHE B C 1
ATOM 3545 O O . PHE B 1 132 ? 18.578 -10.969 -9.695 1 98.81 132 PHE B O 1
ATOM 3552 N N . ARG B 1 133 ? 18.312 -11.633 -7.57 1 98.81 133 ARG B N 1
ATOM 3553 C CA . ARG B 1 133 ? 19.734 -11.797 -7.332 1 98.81 133 ARG B CA 1
ATOM 3554 C C . ARG B 1 133 ? 20.312 -12.922 -8.188 1 98.81 133 ARG B C 1
ATOM 3556 O O . ARG B 1 133 ? 21.453 -12.844 -8.648 1 98.81 133 ARG B O 1
ATOM 3563 N N . ILE B 1 134 ? 19.578 -13.992 -8.359 1 98.81 134 ILE B N 1
ATOM 3564 C CA . ILE B 1 134 ? 20.016 -15.094 -9.211 1 98.81 134 ILE B CA 1
ATOM 3565 C C . ILE B 1 134 ? 20.188 -14.602 -10.648 1 98.81 134 ILE B C 1
ATOM 3567 O O . ILE B 1 134 ? 21.188 -14.891 -11.289 1 98.81 134 ILE B O 1
ATOM 3571 N N . LEU B 1 135 ? 19.188 -13.875 -11.18 1 98.81 135 LEU B N 1
ATOM 3572 C CA . LEU B 1 135 ? 19.266 -13.367 -12.547 1 98.81 135 LEU B CA 1
ATOM 3573 C C . LEU B 1 135 ? 20.453 -12.438 -12.719 1 98.81 135 LEU B C 1
ATOM 3575 O O . LEU B 1 135 ? 21.141 -12.484 -13.75 1 98.81 135 LEU B O 1
ATOM 3579 N N . ARG B 1 136 ? 20.719 -11.641 -11.703 1 98.38 136 ARG B N 1
ATOM 3580 C CA . ARG B 1 136 ? 21.891 -10.773 -11.742 1 98.38 136 ARG B CA 1
ATOM 3581 C C . ARG B 1 136 ? 23.172 -11.594 -11.773 1 98.38 136 ARG B C 1
ATOM 3583 O O . ARG B 1 136 ? 24.094 -11.297 -12.539 1 98.38 136 ARG B O 1
ATOM 3590 N N . ALA B 1 137 ? 23.219 -12.602 -10.945 1 98.38 137 ALA B N 1
ATOM 3591 C CA . ALA B 1 137 ? 24.391 -13.461 -10.867 1 98.38 137 ALA B CA 1
ATOM 3592 C C . ALA B 1 137 ? 24.625 -14.188 -12.188 1 98.38 137 ALA B C 1
ATOM 3594 O O . ALA B 1 137 ? 25.766 -14.5 -12.547 1 98.38 137 ALA B O 1
ATOM 3595 N N . LEU B 1 138 ? 23.594 -14.469 -12.906 1 98.5 138 LEU B N 1
ATOM 3596 C CA . LEU B 1 138 ? 23.672 -15.148 -14.195 1 98.5 138 LEU B CA 1
ATOM 3597 C C . LEU B 1 138 ? 23.969 -14.156 -15.312 1 98.5 138 LEU B C 1
ATOM 3599 O O . LEU B 1 138 ? 24.062 -14.547 -16.484 1 98.5 138 LEU B O 1
ATOM 3603 N N . ASP B 1 139 ? 24.047 -12.867 -14.953 1 98.12 139 ASP B N 1
ATOM 3604 C CA . ASP B 1 139 ? 24.281 -11.781 -15.898 1 98.12 139 ASP B CA 1
ATOM 3605 C C . ASP B 1 139 ? 23.172 -11.688 -16.922 1 98.12 139 ASP B C 1
ATOM 3607 O O . ASP B 1 139 ? 23.422 -11.445 -18.109 1 98.12 139 ASP B O 1
ATOM 3611 N N . VAL B 1 140 ? 21.984 -11.969 -16.484 1 98.5 140 VAL B N 1
ATOM 3612 C CA . VAL B 1 140 ? 20.812 -11.852 -17.328 1 98.5 140 VAL B CA 1
ATOM 3613 C C . VAL B 1 140 ? 20.328 -10.406 -17.359 1 98.5 140 VAL B C 1
ATOM 3615 O O . VAL B 1 140 ? 20.266 -9.742 -16.328 1 98.5 140 VAL B O 1
ATOM 3618 N N . GLU B 1 141 ? 20.078 -9.891 -18.547 1 98.19 141 GLU B N 1
ATOM 3619 C CA . GLU B 1 141 ? 19.438 -8.586 -18.656 1 98.19 141 GLU B CA 1
ATOM 3620 C C . GLU B 1 141 ? 17.953 -8.68 -18.297 1 98.19 141 GLU B C 1
ATOM 3622 O O . GLU B 1 141 ? 17.188 -9.383 -18.969 1 98.19 141 GLU B O 1
ATOM 3627 N N . ILE B 1 142 ? 17.531 -7.984 -17.359 1 98.44 142 ILE B N 1
ATOM 3628 C CA . ILE B 1 142 ? 16.141 -8.016 -16.891 1 98.44 142 ILE B CA 1
ATOM 3629 C C . ILE B 1 142 ? 15.281 -7.109 -17.781 1 98.44 142 ILE B C 1
ATOM 3631 O O . ILE B 1 142 ? 15.484 -5.895 -17.812 1 98.44 142 ILE B O 1
ATOM 3635 N N . ASP B 1 143 ? 14.367 -7.703 -18.5 1 98.06 143 ASP B N 1
ATOM 3636 C CA . ASP B 1 143 ? 13.484 -6.902 -19.344 1 98.06 143 ASP B CA 1
ATOM 3637 C C . ASP B 1 143 ? 12.289 -6.387 -18.547 1 98.06 143 ASP B C 1
ATOM 3639 O O . ASP B 1 143 ? 12.195 -6.605 -17.344 1 98.06 143 ASP B O 1
ATOM 3643 N N . GLU B 1 144 ? 11.367 -5.746 -19.234 1 98 144 GLU B N 1
ATOM 3644 C CA . GLU B 1 144 ? 10.266 -5.07 -18.547 1 98 144 GLU B CA 1
ATOM 3645 C C . GLU B 1 144 ? 9.312 -6.082 -17.922 1 98 144 GLU B C 1
ATOM 3647 O O . GLU B 1 144 ? 8.797 -5.859 -16.828 1 98 144 GLU B O 1
ATOM 3652 N N . GLU B 1 145 ? 9.039 -7.184 -18.672 1 98.38 145 GLU B N 1
ATOM 3653 C CA . GLU B 1 145 ? 8.133 -8.18 -18.109 1 98.38 145 GLU B CA 1
ATOM 3654 C C . GLU B 1 145 ? 8.734 -8.859 -16.891 1 98.38 145 GLU B C 1
ATOM 3656 O O . GLU B 1 145 ? 8.047 -9.102 -15.898 1 98.38 145 GLU B O 1
ATOM 3661 N N . MET B 1 146 ? 10.07 -9.164 -16.969 1 98.69 146 MET B N 1
ATOM 3662 C CA . MET B 1 146 ? 10.766 -9.719 -15.805 1 98.69 146 MET B CA 1
ATOM 3663 C C . MET B 1 146 ? 10.703 -8.758 -14.625 1 98.69 146 MET B C 1
ATOM 3665 O O . MET B 1 146 ? 10.477 -9.172 -13.492 1 98.69 146 MET B O 1
ATOM 3669 N N . ALA B 1 147 ? 10.867 -7.469 -14.922 1 98.81 147 ALA B N 1
ATOM 3670 C CA . ALA B 1 147 ? 10.805 -6.453 -13.875 1 98.81 147 ALA B CA 1
ATOM 3671 C C . ALA B 1 147 ? 9.414 -6.398 -13.242 1 98.81 147 ALA B C 1
ATOM 3673 O O . ALA B 1 147 ? 9.289 -6.355 -12.023 1 98.81 147 ALA B O 1
ATOM 3674 N N . ASP B 1 148 ? 8.375 -6.438 -14.086 1 98.69 148 ASP B N 1
ATOM 3675 C CA . ASP B 1 148 ? 7 -6.484 -13.594 1 98.69 148 ASP B CA 1
ATOM 3676 C C . ASP B 1 148 ? 6.781 -7.703 -12.703 1 98.69 148 ASP B C 1
ATOM 3678 O O . ASP B 1 148 ? 6.117 -7.605 -11.664 1 98.69 148 ASP B O 1
ATOM 3682 N N . ALA B 1 149 ? 7.336 -8.773 -13.133 1 98.75 149 ALA B N 1
ATOM 3683 C CA . ALA B 1 149 ? 7.156 -10.039 -12.422 1 98.75 149 ALA B CA 1
ATOM 3684 C C . ALA B 1 149 ? 7.828 -9.992 -11.055 1 98.75 149 ALA B C 1
ATOM 3686 O O . ALA B 1 149 ? 7.223 -10.359 -10.047 1 98.75 149 ALA B O 1
ATOM 3687 N N . ILE B 1 150 ? 9.078 -9.555 -11.023 1 98.88 150 ILE B N 1
ATOM 3688 C CA . ILE B 1 150 ? 9.805 -9.438 -9.766 1 98.88 150 ILE B CA 1
ATOM 3689 C C . ILE B 1 150 ? 9.102 -8.438 -8.844 1 98.88 150 ILE B C 1
ATOM 3691 O O . ILE B 1 150 ? 8.891 -8.711 -7.66 1 98.88 150 ILE B O 1
ATOM 3695 N N . PHE B 1 151 ? 8.703 -7.344 -9.398 1 98.81 151 PHE B N 1
ATOM 3696 C CA . PHE B 1 151 ? 7.98 -6.336 -8.633 1 98.81 151 PHE B CA 1
ATOM 3697 C C . PHE B 1 151 ? 6.691 -6.918 -8.062 1 98.81 151 PHE B C 1
ATOM 3699 O O . PHE B 1 151 ? 6.363 -6.688 -6.895 1 98.81 151 PHE B O 1
ATOM 3706 N N . THR B 1 152 ? 5.965 -7.641 -8.867 1 98.62 152 THR B N 1
ATOM 3707 C CA . THR B 1 152 ? 4.73 -8.289 -8.438 1 98.62 152 THR B CA 1
ATOM 3708 C C . THR B 1 152 ? 4.984 -9.188 -7.23 1 98.62 152 THR B C 1
ATOM 3710 O O . THR B 1 152 ? 4.262 -9.109 -6.23 1 98.62 152 THR B O 1
ATOM 3713 N N . GLY B 1 153 ? 6.008 -10.008 -7.328 1 98.5 153 GLY B N 1
ATOM 3714 C CA . GLY B 1 153 ? 6.324 -10.875 -6.211 1 98.5 153 GLY B CA 1
ATOM 3715 C C . GLY B 1 153 ? 6.664 -10.117 -4.941 1 98.5 153 GLY B C 1
ATOM 3716 O O . GLY B 1 153 ? 6.094 -10.383 -3.881 1 98.5 153 GLY B O 1
ATOM 3717 N N . ILE B 1 154 ? 7.496 -9.133 -5.055 1 98.69 154 ILE B N 1
ATOM 3718 C CA . ILE B 1 154 ? 7.965 -8.367 -3.906 1 98.69 154 ILE B CA 1
ATOM 3719 C C . ILE B 1 154 ? 6.797 -7.598 -3.287 1 98.69 154 ILE B C 1
ATOM 3721 O O . ILE B 1 154 ? 6.562 -7.684 -2.08 1 98.69 154 ILE B O 1
ATOM 3725 N N . THR B 1 155 ? 6.07 -6.859 -4.098 1 98.25 155 THR B N 1
ATOM 3726 C CA . THR B 1 155 ? 5.059 -5.961 -3.553 1 98.25 155 THR B CA 1
ATOM 3727 C C . THR B 1 155 ? 3.906 -6.754 -2.938 1 98.25 155 THR B C 1
ATOM 3729 O O . THR B 1 155 ? 3.344 -6.348 -1.918 1 98.25 155 THR B O 1
ATOM 3732 N N . THR B 1 156 ? 3.541 -7.91 -3.488 1 96.19 156 THR B N 1
ATOM 3733 C CA . THR B 1 156 ? 2.42 -8.672 -2.947 1 96.19 156 THR B CA 1
ATOM 3734 C C . THR B 1 156 ? 2.809 -9.344 -1.632 1 96.19 156 THR B C 1
ATOM 3736 O O . THR B 1 156 ? 2.057 -9.289 -0.656 1 96.19 156 THR B O 1
ATOM 3739 N N . ASP B 1 157 ? 4.012 -9.875 -1.554 1 96.31 157 ASP B N 1
ATOM 3740 C CA . ASP B 1 157 ? 4.426 -10.594 -0.35 1 96.31 157 ASP B CA 1
ATOM 3741 C C . ASP B 1 157 ? 4.777 -9.617 0.773 1 96.31 157 ASP B C 1
ATOM 3743 O O . ASP B 1 157 ? 4.848 -10.008 1.94 1 96.31 157 ASP B O 1
ATOM 3747 N N . THR B 1 158 ? 5.043 -8.367 0.422 1 97.19 158 THR B N 1
ATOM 3748 C CA . THR B 1 158 ? 5.379 -7.379 1.445 1 97.19 158 THR B CA 1
ATOM 3749 C C . THR B 1 158 ? 4.203 -6.441 1.701 1 97.19 158 THR B C 1
ATOM 3751 O O . THR B 1 158 ? 4.344 -5.43 2.391 1 97.19 158 THR B O 1
ATOM 3754 N N . GLY B 1 159 ? 3.086 -6.707 1.134 1 95.12 159 GLY B N 1
ATOM 3755 C CA . GLY B 1 159 ? 1.944 -5.82 1.295 1 95.12 159 GLY B CA 1
ATOM 3756 C C . GLY B 1 159 ? 2.217 -4.402 0.822 1 95.12 159 GLY B C 1
ATOM 3757 O O . GLY B 1 159 ? 1.951 -3.439 1.545 1 95.12 159 GLY B O 1
ATOM 3758 N N . SER B 1 160 ? 2.807 -4.359 -0.369 1 97.31 160 SER B N 1
ATOM 3759 C CA . SER B 1 160 ? 3.238 -3.066 -0.892 1 97.31 160 SER B CA 1
ATOM 3760 C C . SER B 1 160 ? 4.16 -2.354 0.091 1 97.31 160 SER B C 1
ATOM 3762 O O . SER B 1 160 ? 3.938 -1.189 0.428 1 97.31 160 SER B O 1
ATOM 3764 N N . PHE B 1 161 ? 5.039 -3.082 0.679 1 98.19 161 PHE B N 1
ATOM 3765 C CA . PHE B 1 161 ? 6.129 -2.611 1.525 1 98.19 161 PHE B CA 1
ATOM 3766 C C . PHE B 1 161 ? 5.605 -2.166 2.885 1 98.19 161 PHE B C 1
ATOM 3768 O O . PHE B 1 161 ? 6.207 -1.311 3.537 1 98.19 161 PHE B O 1
ATOM 3775 N N . GLN B 1 162 ? 4.453 -2.762 3.314 1 96.5 162 GLN B N 1
ATOM 3776 C CA . GLN B 1 162 ? 3.85 -2.346 4.574 1 96.5 162 GLN B CA 1
ATOM 3777 C C . GLN B 1 162 ? 4.074 -3.391 5.664 1 96.5 162 GLN B C 1
ATOM 3779 O O . GLN B 1 162 ? 3.834 -3.125 6.844 1 96.5 162 GLN B O 1
ATOM 3784 N N . PHE B 1 163 ? 4.535 -4.562 5.301 1 94.38 163 PHE B N 1
ATOM 3785 C CA . PHE B 1 163 ? 4.613 -5.656 6.262 1 94.38 163 PHE B CA 1
ATOM 3786 C C . PHE B 1 163 ? 5.984 -5.691 6.93 1 94.38 163 PHE B C 1
ATOM 3788 O O . PHE B 1 163 ? 6.895 -4.965 6.527 1 94.38 163 PHE B O 1
ATOM 3795 N N . SER B 1 164 ? 6.121 -6.516 7.945 1 94.69 164 SER B N 1
ATOM 3796 C CA . SER B 1 164 ? 7.309 -6.531 8.789 1 94.69 164 SER B CA 1
ATOM 3797 C C . SER B 1 164 ? 8.461 -7.266 8.117 1 94.69 164 SER B C 1
ATOM 3799 O O . SER B 1 164 ? 9.609 -7.191 8.57 1 94.69 164 SER B O 1
ATOM 3801 N N . ASN B 1 165 ? 8.195 -7.941 7.008 1 95.5 165 ASN B N 1
ATOM 3802 C CA . ASN B 1 165 ? 9.234 -8.727 6.34 1 95.5 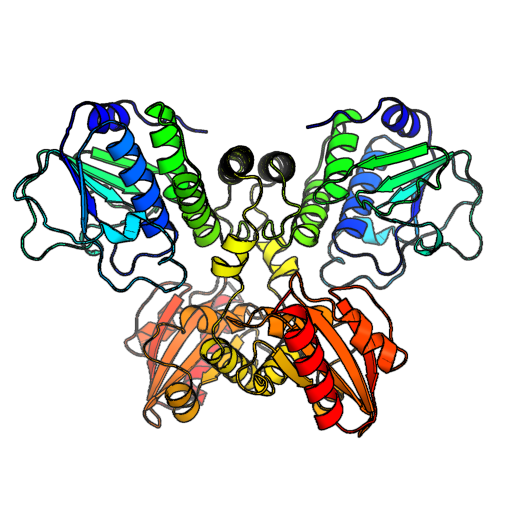165 ASN B CA 1
ATOM 3803 C C . ASN B 1 165 ? 10.031 -7.871 5.352 1 95.5 165 ASN B C 1
ATOM 3805 O O . ASN B 1 165 ? 10.906 -8.383 4.652 1 95.5 165 ASN B O 1
ATOM 3809 N N . VAL B 1 166 ? 9.727 -6.57 5.266 1 97.81 166 VAL B N 1
ATOM 3810 C CA . VAL B 1 166 ? 10.469 -5.656 4.406 1 97.81 166 VAL B CA 1
ATOM 3811 C C . VAL B 1 166 ? 11.867 -5.434 4.973 1 97.81 166 VAL B C 1
ATOM 3813 O O . VAL B 1 166 ? 12.031 -5.281 6.188 1 97.81 166 VAL B O 1
ATOM 3816 N N . THR B 1 167 ? 12.867 -5.402 4.156 1 97.38 167 THR B N 1
ATOM 3817 C CA . THR B 1 167 ? 14.258 -5.18 4.543 1 97.38 167 THR B CA 1
ATOM 3818 C C . THR B 1 167 ? 14.883 -4.082 3.688 1 97.38 167 THR B C 1
ATOM 3820 O O . THR B 1 167 ? 14.289 -3.635 2.705 1 97.38 167 THR B O 1
ATOM 3823 N N . PRO B 1 168 ? 16.109 -3.639 4.133 1 98.06 168 PRO B N 1
ATOM 3824 C CA . PRO B 1 168 ? 16.812 -2.689 3.271 1 98.06 168 PRO B CA 1
ATOM 3825 C C . PRO B 1 168 ? 17.016 -3.213 1.851 1 98.06 168 PRO B C 1
ATOM 3827 O O . PRO B 1 168 ? 16.875 -2.459 0.885 1 98.06 168 PRO B O 1
ATOM 3830 N N . ASP B 1 169 ? 17.234 -4.504 1.72 1 98.06 169 ASP B N 1
ATOM 3831 C CA . ASP B 1 169 ? 17.453 -5.113 0.412 1 98.06 169 ASP B CA 1
ATOM 3832 C C . ASP B 1 169 ? 16.203 -5.059 -0.447 1 98.06 169 ASP B C 1
ATOM 3834 O O . ASP B 1 169 ? 16.281 -4.906 -1.667 1 98.06 169 ASP B O 1
ATOM 3838 N N . THR B 1 170 ? 15.008 -5.242 0.193 1 98.62 170 THR B N 1
ATOM 3839 C CA . THR B 1 170 ? 13.734 -5.141 -0.518 1 98.62 170 THR B CA 1
ATOM 3840 C C . THR B 1 170 ? 13.656 -3.83 -1.295 1 98.62 170 THR B C 1
ATOM 3842 O O . THR B 1 170 ? 13.367 -3.83 -2.494 1 98.62 170 THR B O 1
ATOM 3845 N N . HIS B 1 171 ? 14.008 -2.777 -0.632 1 98.69 171 HIS B N 1
ATOM 3846 C CA . HIS B 1 171 ? 13.914 -1.458 -1.245 1 98.69 171 HIS B CA 1
ATOM 3847 C C . HIS B 1 171 ? 15.047 -1.229 -2.236 1 98.69 171 HIS B C 1
ATOM 3849 O O . HIS B 1 171 ? 14.867 -0.546 -3.248 1 98.69 171 HIS B O 1
ATOM 3855 N N . LEU B 1 172 ? 16.234 -1.764 -1.975 1 98.56 172 LEU B N 1
ATOM 3856 C CA . LEU B 1 172 ? 17.328 -1.655 -2.939 1 98.56 172 LEU B CA 1
ATOM 3857 C C . LEU B 1 172 ? 16.953 -2.311 -4.262 1 98.56 172 LEU B C 1
ATOM 3859 O O . LEU B 1 172 ? 17.188 -1.739 -5.332 1 98.56 172 LEU B O 1
ATOM 3863 N N . ILE B 1 173 ? 16.359 -3.473 -4.195 1 98.75 173 ILE B N 1
ATOM 3864 C CA . ILE B 1 173 ? 15.93 -4.184 -5.395 1 98.75 173 ILE B CA 1
ATOM 3865 C C . ILE B 1 173 ? 14.836 -3.381 -6.102 1 98.75 173 ILE B C 1
ATOM 3867 O O . ILE B 1 173 ? 14.883 -3.201 -7.32 1 98.75 173 ILE B O 1
ATOM 3871 N N . ALA B 1 174 ? 13.859 -2.9 -5.309 1 98.75 174 ALA B N 1
ATOM 3872 C CA . ALA B 1 174 ? 12.797 -2.084 -5.898 1 98.75 174 ALA B CA 1
ATOM 3873 C C . ALA B 1 174 ? 13.383 -0.879 -6.633 1 98.75 174 ALA B C 1
ATOM 3875 O O . ALA B 1 174 ? 12.93 -0.536 -7.73 1 98.75 174 ALA B O 1
ATOM 3876 N N . SER B 1 175 ? 14.406 -0.24 -6.02 1 98.56 175 SER B N 1
ATOM 3877 C CA . SER B 1 175 ? 15.062 0.894 -6.664 1 98.56 175 SER B CA 1
ATOM 3878 C C . SER B 1 175 ? 15.617 0.507 -8.031 1 98.56 175 SER B C 1
ATOM 3880 O O . SER B 1 175 ? 15.445 1.241 -9.008 1 98.56 175 SER B O 1
ATOM 3882 N N . GLU B 1 176 ? 16.25 -0.617 -8.086 1 98.38 176 GLU B N 1
ATOM 3883 C CA . GLU B 1 176 ? 16.797 -1.082 -9.352 1 98.38 176 GLU B CA 1
ATOM 3884 C C . GLU B 1 176 ? 15.695 -1.356 -10.375 1 98.38 176 GLU B C 1
ATOM 3886 O O . GLU B 1 176 ? 15.859 -1.067 -11.562 1 98.38 176 GLU B O 1
ATOM 3891 N N . LEU B 1 177 ? 14.617 -1.929 -9.938 1 98.75 177 LEU B N 1
ATOM 3892 C CA . LEU B 1 177 ? 13.5 -2.189 -10.836 1 98.75 177 LEU B CA 1
ATOM 3893 C C . LEU B 1 177 ? 12.969 -0.892 -11.438 1 98.75 177 LEU B C 1
ATOM 3895 O O . LEU B 1 177 ? 12.625 -0.849 -12.625 1 98.75 177 LEU B O 1
ATOM 3899 N N . TYR B 1 178 ? 12.945 0.174 -10.633 1 98.38 178 TYR B N 1
ATOM 3900 C CA . TYR B 1 178 ? 12.461 1.465 -11.102 1 98.38 178 TYR B CA 1
ATOM 3901 C C . TYR B 1 178 ? 13.43 2.084 -12.102 1 98.38 178 TYR B C 1
ATOM 3903 O O . TYR B 1 178 ? 13.078 3.018 -12.828 1 98.38 178 TYR B O 1
ATOM 3911 N N . THR B 1 179 ? 14.703 1.617 -12.141 1 97.81 179 THR B N 1
ATOM 3912 C CA . THR B 1 179 ? 15.633 2.057 -13.172 1 97.81 179 THR B CA 1
ATOM 3913 C C . THR B 1 179 ? 15.352 1.352 -14.492 1 97.81 179 THR B C 1
ATOM 3915 O O . THR B 1 179 ? 15.695 1.861 -15.562 1 97.81 179 THR B O 1
ATOM 3918 N N . ILE B 1 180 ? 14.766 0.205 -14.43 1 97.69 180 ILE B N 1
ATOM 3919 C CA . ILE B 1 180 ? 14.414 -0.564 -15.617 1 97.69 180 ILE B CA 1
ATOM 3920 C C . ILE B 1 180 ? 13.102 -0.044 -16.203 1 97.69 180 ILE B C 1
ATOM 3922 O O . ILE B 1 180 ? 13.008 0.209 -17.406 1 97.69 180 ILE B O 1
ATOM 3926 N N . LYS B 1 181 ? 12.094 0.053 -15.32 1 96 181 LYS B N 1
ATOM 3927 C CA . LYS B 1 181 ? 10.805 0.651 -15.648 1 96 181 LYS B CA 1
ATOM 3928 C C . LYS B 1 181 ? 10.5 1.839 -14.742 1 96 181 LYS B C 1
ATOM 3930 O O . LYS B 1 181 ? 10.602 1.734 -13.516 1 96 181 LYS B O 1
ATOM 3935 N N . THR B 1 182 ? 10.094 2.943 -15.297 1 92.88 182 THR B N 1
ATOM 3936 C CA . THR B 1 182 ? 10.016 4.191 -14.555 1 92.88 182 THR B CA 1
ATOM 3937 C C . THR B 1 182 ? 8.719 4.27 -13.758 1 92.88 182 THR B C 1
ATOM 3939 O O . THR B 1 182 ? 8.555 5.141 -12.898 1 92.88 182 THR B O 1
ATOM 3942 N N . ASP B 1 183 ? 7.828 3.348 -14.031 1 95.75 183 ASP B N 1
ATOM 3943 C CA . ASP B 1 183 ? 6.516 3.51 -13.414 1 95.75 183 ASP B CA 1
ATOM 3944 C C . ASP B 1 183 ? 5.82 2.16 -13.234 1 95.75 183 ASP B C 1
ATOM 3946 O O . ASP B 1 183 ? 5.703 1.387 -14.188 1 95.75 183 ASP B O 1
ATOM 3950 N N . TYR B 1 184 ? 5.406 1.89 -12 1 97.5 184 TYR B N 1
ATOM 3951 C CA . TYR B 1 184 ? 4.688 0.657 -11.703 1 97.5 184 TYR B CA 1
ATOM 3952 C C . TYR B 1 184 ? 3.293 0.957 -11.164 1 97.5 184 TYR B C 1
ATOM 3954 O O . TYR B 1 184 ? 2.65 0.088 -10.57 1 97.5 184 TYR B O 1
ATOM 3962 N N . ALA B 1 185 ? 2.756 2.205 -11.352 1 94.75 185 ALA B N 1
ATOM 3963 C CA . ALA B 1 185 ? 1.506 2.639 -10.734 1 94.75 185 ALA B CA 1
ATOM 3964 C C . ALA B 1 185 ? 0.332 1.793 -11.219 1 94.75 185 ALA B C 1
ATOM 3966 O O . ALA B 1 185 ? -0.482 1.329 -10.422 1 94.75 185 ALA B O 1
ATOM 3967 N N . HIS B 1 186 ? 0.246 1.609 -12.516 1 92.06 186 HIS B N 1
ATOM 3968 C CA . HIS B 1 186 ? -0.838 0.812 -13.078 1 92.06 186 HIS B CA 1
ATOM 3969 C C . HIS B 1 186 ? -0.806 -0.616 -12.539 1 92.06 186 HIS B C 1
ATOM 3971 O O . HIS B 1 186 ? -1.849 -1.179 -12.195 1 92.06 186 HIS B O 1
ATOM 3977 N N . LEU B 1 187 ? 0.383 -1.203 -12.461 1 96.19 187 LEU B N 1
ATOM 3978 C CA . LEU B 1 187 ? 0.537 -2.557 -11.938 1 96.19 187 LEU B CA 1
ATOM 3979 C C . LEU B 1 187 ? 0.153 -2.617 -10.469 1 96.19 187 LEU B C 1
ATOM 3981 O O . LEU B 1 187 ? -0.54 -3.543 -10.039 1 96.19 187 LEU B O 1
ATOM 3985 N N . SER B 1 188 ? 0.589 -1.638 -9.695 1 96.44 188 SER B N 1
ATOM 3986 C CA . SER B 1 188 ? 0.236 -1.573 -8.281 1 96.44 188 SER B CA 1
ATOM 3987 C C . SER B 1 188 ? -1.274 -1.492 -8.094 1 96.44 188 SER B C 1
ATOM 3989 O O . SER B 1 188 ? -1.834 -2.166 -7.223 1 96.44 188 SER B O 1
ATOM 3991 N N . LYS B 1 189 ? -1.899 -0.679 -8.859 1 91.62 189 LYS B N 1
ATOM 3992 C CA . LYS B 1 189 ? -3.354 -0.551 -8.789 1 91.62 189 LYS B CA 1
ATOM 3993 C C . LYS B 1 189 ? -4.035 -1.887 -9.062 1 91.62 189 LYS B C 1
ATOM 3995 O O . LYS B 1 189 ? -4.961 -2.277 -8.352 1 91.62 189 LYS B O 1
ATOM 4000 N N . LYS B 1 190 ? -3.59 -2.533 -10.047 1 91.44 190 LYS B N 1
ATOM 4001 C CA . LYS B 1 190 ? -4.133 -3.832 -10.43 1 91.44 190 LYS B CA 1
ATOM 4002 C C . LYS B 1 190 ? -3.959 -4.855 -9.312 1 91.44 190 LYS B C 1
ATOM 4004 O O . LYS B 1 190 ? -4.863 -5.645 -9.039 1 91.44 190 LYS B O 1
ATOM 4009 N N . LEU B 1 191 ? -2.852 -4.828 -8.641 1 94.12 191 LEU B N 1
ATOM 4010 C CA . LEU B 1 191 ? -2.48 -5.855 -7.68 1 94.12 191 LEU B CA 1
ATOM 4011 C C . LEU B 1 191 ? -3.117 -5.582 -6.32 1 94.12 191 LEU B C 1
ATOM 4013 O O . LEU B 1 191 ? -3.494 -6.516 -5.609 1 94.12 191 LEU B O 1
ATOM 4017 N N . HIS B 1 192 ? -3.232 -4.312 -5.992 1 91.81 192 HIS B N 1
ATOM 4018 C CA . HIS B 1 192 ? -3.51 -4.027 -4.586 1 91.81 192 HIS B CA 1
ATOM 4019 C C . HIS B 1 192 ? -4.836 -3.291 -4.426 1 91.81 192 HIS B C 1
ATOM 4021 O O . HIS B 1 192 ? -5.48 -3.389 -3.379 1 91.81 192 HIS B O 1
ATOM 4027 N N . THR B 1 193 ? -5.191 -2.535 -5.359 1 88 193 THR B N 1
ATOM 4028 C CA . THR B 1 193 ? -6.27 -1.576 -5.137 1 88 193 THR B CA 1
ATOM 4029 C C . THR B 1 193 ? -7.531 -1.996 -5.883 1 88 193 THR B C 1
ATOM 4031 O O . THR B 1 193 ? -8.633 -1.928 -5.336 1 88 193 THR B O 1
ATOM 4034 N N . GLN B 1 194 ? -7.414 -2.428 -7.043 1 89.06 194 GLN B N 1
ATOM 4035 C CA . GLN B 1 194 ? -8.547 -2.691 -7.926 1 89.06 194 GLN B CA 1
ATOM 4036 C C . GLN B 1 194 ? -9.328 -3.918 -7.473 1 89.06 194 GLN B C 1
ATOM 4038 O O . GLN B 1 194 ? -8.734 -4.926 -7.07 1 89.06 194 GLN B O 1
ATOM 4043 N N . LYS B 1 195 ? -10.625 -3.814 -7.445 1 88.38 195 LYS B N 1
ATOM 4044 C CA . LYS B 1 195 ? -11.57 -4.879 -7.105 1 88.38 195 LYS B CA 1
ATOM 4045 C C . LYS B 1 195 ? -12.758 -4.891 -8.062 1 88.38 195 LYS B C 1
ATOM 4047 O O . LYS B 1 195 ? -13.156 -3.846 -8.578 1 88.38 195 LYS B O 1
ATOM 4052 N N . SER B 1 196 ? -13.273 -6.039 -8.328 1 87.19 196 SER B N 1
ATOM 4053 C CA . SER B 1 196 ? -14.516 -6.117 -9.094 1 87.19 196 SER B CA 1
ATOM 4054 C C . SER B 1 196 ? -15.68 -5.539 -8.305 1 87.19 196 SER B C 1
ATOM 4056 O O . SER B 1 196 ? -15.602 -5.383 -7.082 1 87.19 196 SER B O 1
ATOM 4058 N N . ILE B 1 197 ? -16.75 -5.285 -8.977 1 88.5 197 ILE B N 1
ATOM 4059 C CA . ILE B 1 197 ? -17.938 -4.758 -8.32 1 88.5 197 ILE B CA 1
ATOM 4060 C C . ILE B 1 197 ? -18.438 -5.762 -7.285 1 88.5 197 ILE B C 1
ATOM 4062 O O . ILE B 1 197 ? -18.906 -5.375 -6.211 1 88.5 197 ILE B O 1
ATOM 4066 N N . ASN B 1 198 ? -18.344 -7.023 -7.645 1 88.5 198 ASN B N 1
ATOM 4067 C CA . ASN B 1 198 ? -18.781 -8.062 -6.715 1 88.5 198 ASN B CA 1
ATOM 4068 C C . ASN B 1 198 ? -17.922 -8.07 -5.449 1 88.5 198 ASN B C 1
ATOM 4070 O O . ASN B 1 198 ? -18.438 -8.18 -4.34 1 88.5 198 ASN B O 1
ATOM 4074 N N . GLN B 1 199 ? -16.641 -7.949 -5.621 1 87.56 199 GLN B N 1
ATOM 4075 C CA . GLN B 1 199 ? -15.727 -7.879 -4.484 1 87.56 199 GLN B CA 1
ATOM 4076 C C . GLN B 1 199 ? -16.016 -6.645 -3.631 1 87.56 199 GLN B C 1
ATOM 4078 O O . GLN B 1 199 ? -15.961 -6.711 -2.4 1 87.56 199 GLN B O 1
ATOM 4083 N N . MET B 1 200 ? -16.281 -5.57 -4.285 1 91.12 200 MET B N 1
ATOM 4084 C CA . MET B 1 200 ? -16.625 -4.34 -3.574 1 91.12 200 MET B CA 1
ATOM 4085 C C . MET B 1 200 ? -17.891 -4.527 -2.74 1 91.12 200 MET B C 1
ATOM 4087 O O . MET B 1 200 ? -17.922 -4.184 -1.558 1 91.12 200 MET B O 1
ATOM 4091 N N . LYS B 1 201 ? -18.828 -5.109 -3.346 1 91.94 201 LYS B N 1
ATOM 4092 C CA . LYS B 1 201 ? -20.109 -5.305 -2.66 1 91.94 201 LYS B CA 1
ATOM 4093 C C . LYS B 1 201 ? -19.953 -6.258 -1.476 1 91.94 201 LYS B C 1
ATOM 4095 O O . LYS B 1 201 ? -20.547 -6.039 -0.416 1 91.94 201 LYS B O 1
ATOM 4100 N N . MET B 1 202 ? -19.172 -7.297 -1.638 1 91.38 202 MET B N 1
ATOM 4101 C CA . MET B 1 202 ? -18.875 -8.211 -0.533 1 91.38 202 MET B CA 1
ATOM 4102 C C . MET B 1 202 ? -18.188 -7.473 0.61 1 91.38 202 MET B C 1
ATOM 4104 O O . MET B 1 202 ? -18.531 -7.668 1.777 1 91.38 202 MET B O 1
ATOM 4108 N N . THR B 1 203 ? -17.219 -6.641 0.259 1 91.94 203 THR B N 1
ATOM 4109 C CA . THR B 1 203 ? -16.516 -5.836 1.248 1 91.94 203 THR B CA 1
ATOM 4110 C C . THR B 1 203 ? -17.484 -4.918 1.988 1 91.94 203 THR B C 1
ATOM 4112 O O . THR B 1 203 ? -17.469 -4.859 3.219 1 91.94 203 THR B O 1
ATOM 4115 N N . GLY B 1 204 ? -18.312 -4.242 1.226 1 93.25 204 GLY B N 1
ATOM 4116 C CA . GLY B 1 204 ? -19.297 -3.361 1.83 1 93.25 204 GLY B CA 1
ATOM 4117 C C . GLY B 1 204 ? -20.25 -4.082 2.768 1 93.25 204 GLY B C 1
ATOM 4118 O O . GLY B 1 204 ? -20.562 -3.582 3.852 1 93.25 204 GLY B O 1
ATOM 4119 N N . ALA B 1 205 ? -20.688 -5.215 2.328 1 93.69 205 ALA B N 1
ATOM 4120 C CA . ALA B 1 205 ? -21.594 -6.004 3.146 1 93.69 205 ALA B CA 1
ATOM 4121 C C . ALA B 1 205 ? -20.938 -6.453 4.445 1 93.69 205 ALA B C 1
ATOM 4123 O O . ALA B 1 205 ? -21.547 -6.422 5.512 1 93.69 205 ALA B O 1
ATOM 4124 N N . ALA B 1 206 ? -19.703 -6.887 4.348 1 94.25 206 ALA B N 1
ATOM 4125 C CA . ALA B 1 206 ? -18.969 -7.285 5.539 1 94.25 206 ALA B CA 1
ATOM 4126 C C . ALA B 1 206 ? -18.828 -6.121 6.516 1 94.25 206 ALA B C 1
ATOM 4128 O O . ALA B 1 206 ? -19.078 -6.27 7.711 1 94.25 206 ALA B O 1
ATOM 4129 N N . ILE B 1 207 ? -18.5 -4.965 6.016 1 94.62 207 ILE B N 1
ATOM 4130 C CA . ILE B 1 207 ? -18.328 -3.779 6.844 1 94.62 207 ILE B CA 1
ATOM 4131 C C . ILE B 1 207 ? -19.672 -3.4 7.488 1 94.62 207 ILE B C 1
ATOM 4133 O O . ILE B 1 207 ? -19.703 -3.02 8.656 1 94.62 207 ILE B O 1
ATOM 4137 N N . HIS B 1 208 ? -20.688 -3.486 6.719 1 92.88 208 HIS B N 1
ATOM 4138 C CA . HIS B 1 208 ? -22.016 -3.164 7.23 1 92.88 208 HIS B CA 1
ATOM 4139 C C . HIS B 1 208 ? -22.359 -4.008 8.453 1 92.88 208 HIS B C 1
ATOM 4141 O O . HIS B 1 208 ? -22.953 -3.512 9.414 1 92.88 208 HIS B O 1
ATOM 4147 N N . SER B 1 209 ? -21.969 -5.188 8.445 1 94.5 209 SER B N 1
ATOM 4148 C CA . SER B 1 209 ? -22.297 -6.113 9.523 1 94.5 209 SER B CA 1
ATOM 4149 C C . SER B 1 209 ? -21.297 -6.02 10.664 1 94.5 209 SER B C 1
ATOM 4151 O O . SER B 1 209 ? -21.484 -6.645 11.711 1 94.5 209 SER B O 1
ATOM 4153 N N . LEU B 1 210 ? -20.25 -5.305 10.477 1 95.62 210 LEU B N 1
ATOM 4154 C CA . LEU B 1 210 ? -19.156 -5.25 11.43 1 95.62 210 LEU B CA 1
ATOM 4155 C C . LEU B 1 210 ? -19.641 -4.77 12.789 1 95.62 210 LEU B C 1
ATOM 4157 O O . LEU B 1 210 ? -20.281 -3.73 12.891 1 95.62 210 LEU B O 1
ATOM 4161 N N . GLU B 1 211 ? -19.344 -5.523 13.797 1 94.25 211 GLU B N 1
ATOM 4162 C CA . GLU B 1 211 ? -19.656 -5.172 15.18 1 94.25 211 GLU B CA 1
ATOM 4163 C C . GLU B 1 211 ? -18.438 -5.402 16.078 1 94.25 211 GLU B C 1
ATOM 4165 O O . GLU B 1 211 ? -17.688 -6.363 15.898 1 94.25 211 GLU B O 1
ATOM 4170 N N . ILE B 1 212 ? -18.297 -4.48 16.984 1 94.62 212 ILE B N 1
ATOM 4171 C CA . ILE B 1 212 ? -17.312 -4.66 18.031 1 94.62 212 ILE B CA 1
ATOM 4172 C C . ILE B 1 212 ? -17.953 -5.332 19.25 1 94.62 212 ILE B C 1
ATOM 4174 O O . ILE B 1 212 ? -18.969 -4.848 19.766 1 94.62 212 ILE B O 1
ATOM 4178 N N . LEU B 1 213 ? -17.297 -6.391 19.688 1 93.81 213 LEU B N 1
ATOM 4179 C CA . LEU B 1 213 ? -17.922 -7.18 20.734 1 93.81 213 LEU B CA 1
ATOM 4180 C C . LEU B 1 213 ? -17.656 -6.566 22.109 1 93.81 213 LEU B C 1
ATOM 4182 O O . LEU B 1 213 ? -16.5 -6.465 22.531 1 93.81 213 LEU B O 1
ATOM 4186 N N . ASP B 1 214 ? -18.75 -6.207 22.844 1 85.38 214 ASP B N 1
ATOM 4187 C CA . ASP B 1 214 ? -18.781 -5.789 24.25 1 85.38 214 ASP B CA 1
ATOM 4188 C C . ASP B 1 214 ? -17.641 -4.809 24.547 1 85.38 214 ASP B C 1
ATOM 4190 O O . ASP B 1 214 ? -16.938 -4.961 25.547 1 85.38 214 ASP B O 1
ATOM 4194 N N . SER B 1 215 ? -17.266 -3.943 23.562 1 82.75 215 SER B N 1
ATOM 4195 C CA . SER B 1 215 ? -16.25 -2.906 23.703 1 82.75 215 SER B CA 1
ATOM 4196 C C . SER B 1 215 ? -14.859 -3.516 23.859 1 82.75 215 SER B C 1
ATOM 4198 O O . SER B 1 215 ? -13.969 -2.902 24.453 1 82.75 215 SER B O 1
ATOM 4200 N N . MET B 1 216 ? -14.867 -4.812 23.562 1 87.56 216 MET B N 1
ATOM 4201 C CA . MET B 1 216 ? -13.562 -5.473 23.5 1 87.56 216 MET B CA 1
ATOM 4202 C C . MET B 1 216 ? -12.945 -5.336 22.109 1 87.56 216 MET B C 1
ATOM 4204 O O . MET B 1 216 ? -13.633 -4.977 21.156 1 87.56 216 MET B O 1
ATOM 4208 N N . PRO B 1 217 ? -11.68 -5.477 22.047 1 92.81 217 PRO B N 1
ATOM 4209 C CA . PRO B 1 217 ? -10.992 -5.328 20.75 1 92.81 217 PRO B CA 1
ATOM 4210 C C . PRO B 1 217 ? -11.227 -6.516 19.828 1 92.81 217 PRO B C 1
ATOM 4212 O O . PRO B 1 217 ? -10.273 -7.07 19.266 1 92.81 217 PRO B O 1
ATOM 4215 N N . ILE B 1 218 ? -12.523 -6.887 19.688 1 96.12 218 ILE B N 1
ATOM 4216 C CA . ILE B 1 218 ? -12.93 -8.016 18.875 1 96.12 218 ILE B CA 1
ATOM 4217 C C . ILE B 1 218 ? -13.984 -7.566 17.859 1 96.12 218 ILE B C 1
ATOM 4219 O O . ILE B 1 218 ? -15.023 -7.031 18.25 1 96.12 218 ILE B O 1
ATOM 4223 N N . ALA B 1 219 ? -13.672 -7.789 16.641 1 96.75 219 ALA B N 1
ATOM 4224 C CA . ALA B 1 219 ? -14.617 -7.461 15.578 1 96.75 219 ALA B CA 1
ATOM 4225 C C . ALA B 1 219 ? -15.227 -8.727 14.977 1 96.75 219 ALA B C 1
ATOM 4227 O O . ALA B 1 219 ? -14.539 -9.727 14.797 1 96.75 219 ALA B O 1
ATOM 4228 N N . MET B 1 220 ? -16.469 -8.68 14.773 1 96.81 220 MET B N 1
ATOM 4229 C CA . MET B 1 220 ? -17.172 -9.766 14.102 1 96.81 220 MET B CA 1
ATOM 4230 C C . MET B 1 220 ? -17.969 -9.258 12.906 1 96.81 220 MET B C 1
ATOM 4232 O O . MET B 1 220 ? -18.609 -8.211 12.984 1 96.81 220 MET B O 1
ATOM 4236 N N . MET B 1 221 ? -17.812 -9.914 11.805 1 96.38 221 MET B N 1
ATOM 4237 C CA . MET B 1 221 ? -18.547 -9.609 10.578 1 96.38 221 MET B CA 1
ATOM 4238 C C . MET B 1 221 ? -19.297 -10.844 10.078 1 96.38 221 MET B C 1
ATOM 4240 O O . MET B 1 221 ? -18.828 -11.969 10.25 1 96.38 221 MET B O 1
ATOM 4244 N N . ILE B 1 222 ? -20.438 -10.633 9.469 1 95.44 222 ILE B N 1
ATOM 4245 C CA . ILE B 1 222 ? -21.25 -11.727 8.945 1 95.44 222 ILE B CA 1
ATOM 4246 C C . ILE B 1 222 ? -21.656 -11.43 7.508 1 95.44 222 ILE B C 1
ATOM 4248 O O . ILE B 1 222 ? -22.156 -10.344 7.215 1 95.44 222 ILE B O 1
ATOM 4252 N N . LEU B 1 223 ? -21.375 -12.289 6.699 1 94 223 LEU B N 1
ATOM 4253 C CA . LEU B 1 223 ? -21.922 -12.297 5.348 1 94 223 LEU B CA 1
ATOM 4254 C C . LEU B 1 223 ? -23.016 -13.344 5.215 1 94 223 LEU B C 1
ATOM 4256 O O . LEU B 1 223 ? -22.75 -14.547 5.309 1 94 223 LEU B O 1
ATOM 4260 N N . ASP B 1 224 ? -24.219 -12.891 4.953 1 93.88 224 ASP B N 1
ATOM 4261 C CA . ASP B 1 224 ? -25.344 -13.812 4.891 1 93.88 224 ASP B CA 1
ATOM 4262 C C . ASP B 1 224 ? -25.359 -14.578 3.57 1 93.88 224 ASP B C 1
ATOM 4264 O O . ASP B 1 224 ? -24.672 -14.195 2.617 1 93.88 224 ASP B O 1
ATOM 4268 N N . HIS B 1 225 ? -26.141 -15.586 3.535 1 93 225 HIS B N 1
ATOM 4269 C CA . HIS B 1 225 ? -26.188 -16.516 2.412 1 93 225 HIS B CA 1
ATOM 4270 C C . HIS B 1 225 ? -26.594 -15.805 1.125 1 93 225 HIS B C 1
ATOM 4272 O O . HIS B 1 225 ? -26.016 -16.062 0.064 1 93 225 HIS B O 1
ATOM 4278 N N . ASP B 1 226 ? -27.531 -14.969 1.19 1 92.75 226 ASP B N 1
ATOM 4279 C CA . ASP B 1 226 ? -28.016 -14.258 0.014 1 92.75 226 ASP B CA 1
ATOM 4280 C C . ASP B 1 226 ? -26.938 -13.359 -0.577 1 92.75 226 ASP B C 1
ATOM 4282 O O . ASP B 1 226 ? -26.766 -13.305 -1.796 1 92.75 226 ASP B O 1
ATOM 4286 N N . THR B 1 227 ? -26.297 -12.664 0.309 1 91.31 227 THR B N 1
ATOM 4287 C CA . THR B 1 227 ? -25.219 -11.789 -0.119 1 91.31 227 THR B CA 1
ATOM 4288 C C . THR B 1 227 ? -24.109 -12.594 -0.805 1 91.31 227 THR B C 1
ATOM 4290 O O . THR B 1 227 ? -23.609 -12.195 -1.861 1 91.31 227 THR B O 1
ATOM 4293 N N . ILE B 1 228 ? -23.75 -13.688 -0.243 1 90.75 228 ILE B N 1
ATOM 4294 C CA . ILE B 1 228 ? -22.688 -14.539 -0.778 1 90.75 228 ILE B CA 1
ATOM 4295 C C . ILE B 1 228 ? -23.109 -15.094 -2.137 1 90.75 228 ILE B C 1
ATOM 4297 O O . ILE B 1 228 ? -22.312 -15.109 -3.08 1 90.75 228 ILE B O 1
ATOM 4301 N N . THR B 1 229 ? -24.266 -15.531 -2.203 1 89.81 229 THR B N 1
ATOM 4302 C CA . THR B 1 229 ? -24.766 -16.094 -3.453 1 89.81 229 THR B CA 1
ATOM 4303 C C . THR B 1 229 ? -24.797 -15.031 -4.547 1 89.81 229 THR B C 1
ATOM 4305 O O . THR B 1 229 ? -24.484 -15.312 -5.703 1 89.81 229 THR B O 1
ATOM 4308 N N . LYS B 1 230 ? -25.156 -13.938 -4.18 1 90.69 230 LYS B N 1
ATOM 4309 C CA . LYS B 1 230 ? -25.328 -12.852 -5.148 1 90.69 230 LYS B CA 1
ATOM 4310 C C . LYS B 1 230 ? -23.984 -12.312 -5.605 1 90.69 230 LYS B C 1
ATOM 4312 O O . LYS B 1 230 ? -23.781 -12.031 -6.789 1 90.69 230 LYS B O 1
ATOM 4317 N N . PHE B 1 231 ? -23.047 -12.125 -4.672 1 88.19 231 PHE B N 1
ATOM 4318 C CA . PHE B 1 231 ? -21.844 -11.383 -5.012 1 88.19 231 PHE B CA 1
ATOM 4319 C C . PHE B 1 231 ? -20.609 -12.25 -4.812 1 88.19 231 PHE B C 1
ATOM 4321 O O . PHE B 1 231 ? -19.516 -11.883 -5.246 1 88.19 231 PHE B O 1
ATOM 4328 N N . GLY B 1 232 ? -20.594 -13.289 -4.031 1 79.56 232 GLY B N 1
ATOM 4329 C CA . GLY B 1 232 ? -19.438 -14.031 -3.562 1 79.56 232 GLY B CA 1
ATOM 4330 C C . GLY B 1 232 ? -18.734 -14.82 -4.66 1 79.56 232 GLY B C 1
ATOM 4331 O O . GLY B 1 232 ? -17.531 -15.078 -4.582 1 79.56 232 GLY B O 1
ATOM 4332 N N . GLY B 1 233 ? -19.422 -15.078 -5.879 1 66.19 233 GLY B N 1
ATOM 4333 C CA . GLY B 1 233 ? -18.875 -15.906 -6.938 1 66.19 233 GLY B CA 1
ATOM 4334 C C . GLY B 1 233 ? -18.031 -17.062 -6.418 1 66.19 233 GLY B C 1
ATOM 4335 O O . GLY B 1 233 ? -18.328 -17.625 -5.363 1 66.19 233 GLY B O 1
ATOM 4336 N N . THR B 1 234 ? -17.297 -17.844 -7.375 1 54.56 234 THR B N 1
ATOM 4337 C CA . THR B 1 234 ? -16.438 -18.984 -7.055 1 54.56 234 THR B CA 1
ATOM 4338 C C . THR B 1 234 ? -15.281 -18.547 -6.164 1 54.56 234 THR B C 1
ATOM 4340 O O . THR B 1 234 ? -14.508 -19.375 -5.695 1 54.56 234 THR B O 1
ATOM 4343 N N . ILE B 1 235 ? -14.906 -17.344 -6.254 1 50.53 235 ILE B N 1
ATOM 4344 C CA . ILE B 1 235 ? -13.586 -16.828 -5.914 1 50.53 235 ILE B CA 1
ATOM 4345 C C . ILE B 1 235 ? -13.445 -16.734 -4.398 1 50.53 235 ILE B C 1
ATOM 4347 O O . ILE B 1 235 ? -14.398 -16.375 -3.699 1 50.53 235 ILE B O 1
ATOM 4351 N N . ASN B 1 236 ? -12.461 -17.312 -3.846 1 52.75 236 ASN B N 1
ATOM 4352 C CA . ASN B 1 236 ? -11.664 -17.156 -2.631 1 52.75 236 ASN B CA 1
ATOM 4353 C C . ASN B 1 236 ? -11.672 -15.711 -2.148 1 52.75 236 ASN B C 1
ATOM 4355 O O . ASN B 1 236 ? -10.617 -15.078 -2.072 1 52.75 236 ASN B O 1
ATOM 4359 N N . ILE B 1 237 ? -12.547 -14.875 -2.562 1 52.28 237 ILE B N 1
ATOM 4360 C CA . ILE B 1 237 ? -12.711 -13.445 -2.326 1 52.28 237 ILE B CA 1
ATOM 4361 C C . ILE B 1 237 ? -12.562 -13.148 -0.836 1 52.28 237 ILE B C 1
ATOM 4363 O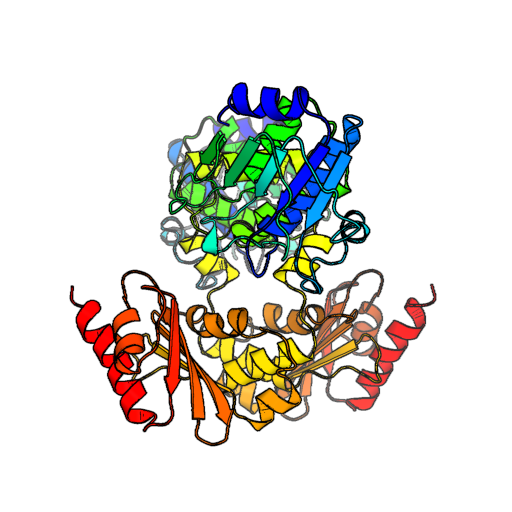 O . ILE B 1 237 ? -12.445 -11.992 -0.438 1 52.28 237 ILE B O 1
ATOM 4367 N N . THR B 1 238 ? -12.148 -14.195 -0.029 1 59.41 238 THR B N 1
ATOM 4368 C CA . THR B 1 238 ? -12.516 -14.211 1.384 1 59.41 238 THR B CA 1
ATOM 4369 C C . THR B 1 238 ? -11.336 -13.773 2.248 1 59.41 238 THR B C 1
ATOM 4371 O O . THR B 1 238 ? -11.531 -13.219 3.334 1 59.41 238 THR B O 1
ATOM 4374 N N . ASP B 1 239 ? -10.18 -13.727 1.481 1 67.44 239 ASP B N 1
ATOM 4375 C CA . ASP B 1 239 ? -9.133 -13.477 2.463 1 67.44 239 ASP B CA 1
ATOM 4376 C C . ASP B 1 239 ? -9.023 -11.992 2.785 1 67.44 239 ASP B C 1
ATOM 4378 O O . ASP B 1 239 ? -8.789 -11.617 3.936 1 67.44 239 ASP B O 1
ATOM 4382 N N . ASP B 1 240 ? -9.305 -11.188 1.779 1 76.38 240 ASP B N 1
ATOM 4383 C CA . ASP B 1 240 ? -9.219 -9.75 2.008 1 76.38 240 ASP B CA 1
ATOM 4384 C C . ASP B 1 240 ? -10.328 -9.281 2.949 1 76.38 240 ASP B C 1
ATOM 4386 O O . ASP B 1 240 ? -10.102 -8.414 3.801 1 76.38 240 ASP B O 1
ATOM 4390 N N . VAL B 1 241 ? -11.445 -9.914 2.818 1 85.25 241 VAL B N 1
ATOM 4391 C CA . VAL B 1 241 ? -12.578 -9.531 3.648 1 85.25 241 VAL B CA 1
ATOM 4392 C C . VAL B 1 241 ? -12.367 -10.031 5.074 1 85.25 241 VAL B C 1
ATOM 4394 O O . VAL B 1 241 ? -12.711 -9.336 6.039 1 85.25 241 VAL B O 1
ATOM 4397 N N . ALA B 1 242 ? -11.703 -11.195 5.086 1 85.38 242 ALA B N 1
ATOM 4398 C CA . ALA B 1 242 ? -11.461 -11.781 6.398 1 85.38 242 ALA B CA 1
ATOM 4399 C C . ALA B 1 242 ? -10.562 -10.875 7.246 1 85.38 242 ALA B C 1
ATOM 4401 O O . ALA B 1 242 ? -10.68 -10.859 8.477 1 85.38 242 ALA B O 1
ATOM 4402 N N . ASN B 1 243 ? -9.789 -10.07 6.652 1 87.56 243 ASN B N 1
ATOM 4403 C CA . ASN B 1 243 ? -8.828 -9.234 7.363 1 87.56 243 ASN B CA 1
ATOM 4404 C C . ASN B 1 243 ? -9.398 -7.852 7.66 1 87.56 243 ASN B C 1
ATOM 4406 O O . ASN B 1 243 ? -8.781 -7.066 8.383 1 87.56 243 ASN B O 1
ATOM 4410 N N . LEU B 1 244 ? -10.516 -7.555 7.188 1 90.88 244 LEU B N 1
ATOM 4411 C CA . LEU B 1 244 ? -11.109 -6.223 7.27 1 90.88 244 LEU B CA 1
ATOM 4412 C C . LEU B 1 244 ? -11.25 -5.781 8.727 1 90.88 244 LEU B 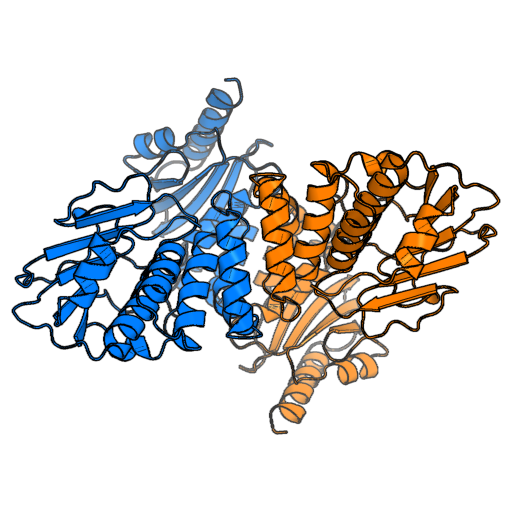C 1
ATOM 4414 O O . LEU B 1 244 ? -10.961 -4.629 9.055 1 90.88 244 LEU B O 1
ATOM 4418 N N . GLY B 1 245 ? -11.664 -6.73 9.516 1 92.94 245 GLY B N 1
ATOM 4419 C CA . GLY B 1 245 ? -11.844 -6.387 10.922 1 92.94 245 GLY B CA 1
ATOM 4420 C C . GLY B 1 245 ? -10.578 -5.879 11.578 1 92.94 245 GLY B C 1
ATOM 4421 O O . GLY B 1 245 ? -10.625 -4.969 12.406 1 92.94 245 GLY B O 1
ATOM 4422 N N . LEU B 1 246 ? -9.508 -6.434 11.25 1 92.25 246 LEU B N 1
ATOM 4423 C CA . LEU B 1 246 ? -8.234 -6.059 11.844 1 92.25 246 LEU B CA 1
ATOM 4424 C C . LEU B 1 246 ? -7.816 -4.656 11.414 1 92.25 246 LEU B C 1
ATOM 4426 O O . LEU B 1 246 ? -6.926 -4.055 12.016 1 92.25 246 LEU B O 1
ATOM 4430 N N . ASN B 1 247 ? -8.445 -4.141 10.414 1 91.31 247 ASN B N 1
ATOM 4431 C CA . ASN B 1 247 ? -8.156 -2.789 9.945 1 91.31 247 ASN B CA 1
ATOM 4432 C C . ASN B 1 247 ? -8.875 -1.74 10.789 1 91.31 247 ASN B C 1
ATOM 4434 O O . ASN B 1 247 ? -8.633 -0.542 10.633 1 91.31 247 ASN B O 1
ATOM 4438 N N . THR B 1 248 ? -9.734 -2.182 11.633 1 91.19 248 THR B N 1
ATOM 4439 C CA . THR B 1 248 ? -10.445 -1.263 12.516 1 91.19 248 THR B CA 1
ATOM 4440 C C . THR B 1 248 ? -9.594 -0.901 13.719 1 91.19 248 THR B C 1
ATOM 4442 O O . THR B 1 248 ? -9.008 -1.778 14.359 1 91.19 248 THR B O 1
ATOM 4445 N N . LEU B 1 249 ? -9.586 0.392 14.008 1 89.25 249 LEU B N 1
ATOM 4446 C CA . LEU B 1 249 ? -8.789 0.89 15.117 1 89.25 249 LEU B CA 1
ATOM 4447 C C . LEU B 1 249 ? -9.188 0.197 16.422 1 89.25 249 LEU B C 1
ATOM 4449 O O . LEU B 1 249 ? -10.375 0.112 16.75 1 89.25 249 LEU B O 1
ATOM 4453 N N . GLY B 1 250 ? -8.195 -0.353 17.109 1 88.81 250 GLY B N 1
ATOM 4454 C CA . GLY B 1 250 ? -8.414 -0.943 18.422 1 88.81 250 GLY B CA 1
ATOM 4455 C C . GLY B 1 250 ? -8.742 -2.424 18.359 1 88.81 250 GLY B C 1
ATOM 4456 O O . GLY B 1 250 ? -8.836 -3.084 19.391 1 88.81 250 GLY B O 1
ATOM 4457 N N . VAL B 1 251 ? -8.906 -2.988 17.25 1 94.19 251 VAL B N 1
ATOM 4458 C CA . VAL B 1 251 ? -9.32 -4.383 17.109 1 94.19 251 VAL B CA 1
ATOM 4459 C C . VAL B 1 251 ? -8.086 -5.285 17.094 1 94.19 251 VAL B C 1
ATOM 4461 O O . VAL B 1 251 ? -7.098 -4.98 16.406 1 94.19 251 VAL B O 1
ATOM 4464 N N . ALA B 1 252 ? -8.156 -6.352 17.875 1 94.56 252 ALA B N 1
ATOM 4465 C CA . ALA B 1 252 ? -7.043 -7.293 17.969 1 94.56 252 ALA B CA 1
ATOM 4466 C C . ALA B 1 252 ? -7.426 -8.656 17.391 1 94.56 252 ALA B C 1
ATOM 4468 O O . ALA B 1 252 ? -6.559 -9.406 16.938 1 94.56 252 ALA B O 1
ATOM 4469 N N . ILE B 1 253 ? -8.664 -8.961 17.469 1 95.88 253 ILE B N 1
ATOM 4470 C CA . ILE B 1 253 ? -9.188 -10.227 16.969 1 95.88 253 ILE B CA 1
ATOM 4471 C C . ILE B 1 253 ? -10.391 -9.969 16.062 1 95.88 253 ILE B C 1
ATOM 4473 O O . ILE B 1 253 ? -11.227 -9.117 16.359 1 95.88 253 ILE B O 1
ATOM 4477 N N . THR B 1 254 ? -10.438 -10.695 14.969 1 96.38 254 THR B N 1
ATOM 4478 C CA . THR B 1 254 ? -11.586 -10.555 14.078 1 96.38 254 THR B CA 1
ATOM 4479 C C . THR B 1 254 ? -12.094 -11.922 13.641 1 96.38 254 THR B C 1
ATOM 4481 O O . THR B 1 254 ? -11.32 -12.875 13.531 1 96.38 254 THR B O 1
ATOM 4484 N N . ALA B 1 255 ? -13.375 -11.984 13.453 1 96.44 255 ALA B N 1
ATOM 4485 C CA . ALA B 1 255 ? -14.047 -13.156 12.906 1 96.44 255 ALA B CA 1
ATOM 4486 C C . ALA B 1 255 ? -14.945 -12.773 11.727 1 96.44 255 ALA B C 1
ATOM 4488 O O . ALA B 1 255 ? -15.789 -11.883 11.844 1 96.44 255 ALA B O 1
ATOM 4489 N N . LEU B 1 256 ? -14.734 -13.383 10.664 1 95.56 256 LEU B N 1
ATOM 4490 C CA . LEU B 1 256 ? -15.656 -13.305 9.539 1 95.56 256 LEU B CA 1
ATOM 4491 C C . LEU B 1 256 ? -16.484 -14.578 9.414 1 95.56 256 LEU B C 1
ATOM 4493 O O . LEU B 1 256 ? -15.922 -15.672 9.266 1 95.56 256 LEU B O 1
ATOM 4497 N N . LEU B 1 257 ? -17.75 -14.461 9.531 1 95.19 257 LEU B N 1
ATOM 4498 C CA . LEU B 1 257 ? -18.672 -15.57 9.352 1 95.19 257 LEU B CA 1
ATOM 4499 C C . LEU B 1 257 ? -19.344 -15.523 7.98 1 95.19 257 LEU B C 1
ATOM 4501 O O . LEU B 1 257 ? -20.047 -14.562 7.66 1 95.19 257 LEU B O 1
ATOM 4505 N N . LYS B 1 258 ? -19.125 -16.531 7.227 1 94.94 258 LYS B N 1
ATOM 4506 C CA . LYS B 1 258 ? -19.797 -16.688 5.938 1 94.94 258 LYS B CA 1
ATOM 4507 C C . LYS B 1 258 ? -20.891 -17.734 6.012 1 94.94 258 LYS B C 1
ATOM 4509 O O . LYS B 1 258 ? -20.625 -18.922 6.25 1 94.94 258 LYS B O 1
ATOM 4514 N N . GLU B 1 259 ? -22.094 -17.297 5.793 1 94 259 GLU B N 1
ATOM 4515 C CA . GLU B 1 259 ? -23.219 -18.219 5.828 1 94 259 GLU B CA 1
ATOM 4516 C C . GLU B 1 259 ? -23.328 -19.016 4.527 1 94 259 GLU B C 1
ATOM 4518 O O . GLU B 1 259 ? -24 -18.578 3.584 1 94 259 GLU B O 1
ATOM 4523 N N . VAL B 1 260 ? -22.781 -20.234 4.512 1 91 260 VAL B N 1
ATOM 4524 C CA . VAL B 1 260 ? -22.719 -21.031 3.295 1 91 260 VAL B CA 1
ATOM 4525 C C . VAL B 1 260 ? -24.078 -21.656 3.014 1 91 260 VAL B C 1
ATOM 4527 O O . VAL B 1 260 ? -24.469 -21.797 1.856 1 91 260 VAL B O 1
ATOM 4530 N N . LYS B 1 261 ? -24.688 -22.078 4.074 1 91.5 261 LYS B N 1
ATOM 4531 C CA . LYS B 1 261 ? -26.078 -22.5 4.098 1 91.5 261 LYS B CA 1
ATOM 4532 C C . LYS B 1 261 ? -26.828 -21.859 5.27 1 91.5 261 LYS B C 1
ATOM 4534 O O . LYS B 1 261 ? -26.219 -21.344 6.195 1 91.5 261 LYS B O 1
ATOM 4539 N N . GLN B 1 262 ? -28.078 -21.859 5.148 1 91.12 262 GLN B N 1
ATOM 4540 C CA . GLN B 1 262 ? -28.859 -21.25 6.219 1 91.12 262 GLN B CA 1
ATOM 4541 C C . GLN B 1 262 ? -28.484 -21.844 7.574 1 91.12 262 GLN B C 1
ATOM 4543 O O . GLN B 1 262 ? -28.641 -23.047 7.793 1 91.12 262 GLN B O 1
ATOM 4548 N N . GLY B 1 263 ? -27.891 -21.094 8.352 1 92.81 263 GLY B N 1
ATOM 4549 C CA . GLY B 1 263 ? -27.562 -21.5 9.703 1 92.81 263 GLY B CA 1
ATOM 4550 C C . GLY B 1 263 ? -26.203 -22.188 9.797 1 92.81 263 GLY B C 1
ATOM 4551 O O . GLY B 1 263 ? -25.781 -22.594 10.883 1 92.81 263 GLY B O 1
ATOM 4552 N N . GLU B 1 264 ? -25.578 -22.375 8.711 1 95.38 264 GLU B N 1
ATOM 4553 C CA . GLU B 1 264 ? -24.25 -22.969 8.672 1 95.38 264 GLU B CA 1
ATOM 4554 C C . GLU B 1 264 ? -23.203 -21.953 8.211 1 95.38 264 GLU B C 1
ATOM 4556 O O . GLU B 1 264 ? -23.359 -21.344 7.141 1 95.38 264 GLU B O 1
ATOM 4561 N N . TYR B 1 265 ? -22.188 -21.844 8.992 1 95.06 265 TYR B N 1
ATOM 4562 C CA . TYR B 1 265 ? -21.203 -20.797 8.734 1 95.06 265 TYR B CA 1
ATOM 4563 C C . TYR B 1 265 ? -19.812 -21.375 8.523 1 95.06 265 TYR B C 1
ATOM 4565 O O . TYR B 1 265 ? -19.469 -22.375 9.141 1 95.06 265 TYR B O 1
ATOM 4573 N N . ARG B 1 266 ? -19.141 -20.844 7.602 1 93.69 266 ARG B N 1
ATOM 4574 C CA . ARG B 1 266 ? -17.688 -20.953 7.578 1 93.69 266 ARG B CA 1
ATOM 4575 C C . ARG B 1 266 ? -17.031 -19.766 8.266 1 93.69 266 ARG B C 1
ATOM 4577 O O . ARG B 1 266 ? -17.219 -18.625 7.836 1 93.69 266 ARG B O 1
ATOM 4584 N N . VAL B 1 267 ? -16.297 -20 9.32 1 95.19 267 VAL B N 1
ATOM 4585 C CA . VAL B 1 267 ? -15.742 -18.922 10.141 1 95.19 267 VAL B CA 1
ATOM 4586 C C . VAL B 1 267 ? -14.25 -18.781 9.859 1 95.19 267 VAL B C 1
ATOM 4588 O O . VAL B 1 267 ? -13.508 -19.766 9.836 1 95.19 267 VAL B O 1
ATOM 4591 N N . SER B 1 268 ? -13.828 -17.609 9.539 1 94.44 268 SER B N 1
ATOM 4592 C CA . SER B 1 268 ? -12.414 -17.25 9.406 1 94.44 268 SER B CA 1
ATOM 4593 C C . SER B 1 268 ? -11.969 -16.328 10.539 1 94.44 268 SER B C 1
ATOM 4595 O O . SER B 1 268 ? -12.523 -15.25 10.727 1 94.44 268 SER B O 1
ATOM 4597 N N . LEU B 1 269 ? -10.992 -16.734 11.281 1 95.06 269 LEU B N 1
ATOM 4598 C CA . LEU B 1 269 ? -10.445 -15.953 12.383 1 95.06 269 LEU B CA 1
ATOM 4599 C C . LEU B 1 269 ? -9.094 -15.359 12 1 95.06 269 LEU B C 1
ATOM 4601 O O . LEU B 1 269 ? -8.289 -16 11.32 1 95.06 269 LEU B O 1
ATOM 4605 N N . ARG B 1 270 ? -8.891 -14.148 12.391 1 93.69 270 ARG B N 1
ATOM 4606 C CA . ARG B 1 270 ? -7.605 -13.469 12.312 1 93.69 270 ARG B CA 1
ATOM 4607 C C . ARG B 1 270 ? -7.285 -12.75 13.617 1 93.69 270 ARG B C 1
ATOM 4609 O O . ARG B 1 270 ? -8.188 -12.305 14.32 1 93.69 270 ARG B O 1
ATOM 4616 N N . SER B 1 271 ? -6.043 -12.672 13.969 1 93.69 271 SER B N 1
ATOM 4617 C CA . SER B 1 271 ? -5.668 -11.953 15.188 1 93.69 271 SER B CA 1
ATOM 4618 C C . SER B 1 271 ? -4.301 -11.297 15.031 1 93.69 271 SER B C 1
ATOM 4620 O O . SER B 1 271 ? -3.52 -11.672 14.156 1 93.69 271 SER B O 1
ATOM 4622 N N . LYS B 1 272 ? -4.133 -10.258 15.836 1 88.38 272 LYS B N 1
ATOM 4623 C CA . LYS B 1 272 ? -2.814 -9.648 16 1 88.38 272 LYS B CA 1
ATOM 4624 C C . LYS B 1 272 ? -2.041 -10.312 17.125 1 88.38 272 LYS B C 1
ATOM 4626 O O . LYS B 1 272 ? -2.639 -10.867 18.062 1 88.38 272 LYS B O 1
ATOM 4631 N N . TYR B 1 273 ? -0.695 -10.32 16.906 1 84 273 TYR B N 1
ATOM 4632 C CA . TYR B 1 273 ? 0.105 -10.703 18.062 1 84 273 TYR B CA 1
ATOM 4633 C C . TYR B 1 273 ? -0.266 -9.867 19.281 1 84 273 TYR B C 1
ATOM 4635 O O . TYR B 1 273 ? -0.498 -8.664 19.172 1 84 273 TYR B O 1
ATOM 4643 N N . PRO B 1 274 ? -0.378 -10.547 20.359 1 86.12 274 PRO B N 1
ATOM 4644 C CA . PRO B 1 274 ? 0.069 -11.883 20.766 1 86.12 274 PRO B CA 1
ATOM 4645 C C . PRO B 1 274 ? -1.081 -12.883 20.875 1 86.12 274 PRO B C 1
ATOM 4647 O O . PRO B 1 274 ? -0.903 -13.977 21.422 1 86.12 274 PRO B O 1
ATOM 4650 N N . PHE B 1 275 ? -2.213 -12.555 20.391 1 91.06 275 PHE B N 1
ATOM 4651 C CA . PHE B 1 275 ? -3.387 -13.375 20.656 1 91.06 275 PHE B CA 1
ATOM 4652 C C . PHE B 1 275 ? -3.381 -14.633 19.797 1 91.06 275 PHE B C 1
ATOM 4654 O O . PHE B 1 275 ? -3.311 -14.539 18.562 1 91.06 275 PHE B O 1
ATOM 4661 N N . ASP B 1 276 ? -3.467 -15.766 20.422 1 91.44 276 ASP B N 1
ATOM 4662 C CA . ASP B 1 276 ? -3.57 -17.047 19.734 1 91.44 276 ASP B CA 1
ATOM 4663 C C . ASP B 1 276 ? -5.027 -17.484 19.594 1 91.44 276 ASP B C 1
ATOM 4665 O O . ASP B 1 276 ? -5.656 -17.875 20.578 1 91.44 276 ASP B O 1
ATOM 4669 N N . ILE B 1 277 ? -5.523 -17.484 18.453 1 92.19 277 ILE B N 1
ATOM 4670 C CA . ILE B 1 277 ? -6.938 -17.766 18.219 1 92.19 277 ILE B CA 1
ATOM 4671 C C . ILE B 1 277 ? -7.105 -19.219 17.781 1 92.19 277 ILE B C 1
ATOM 4673 O O . ILE B 1 277 ? -8.219 -19.672 17.516 1 92.19 277 ILE B O 1
ATOM 4677 N N . HIS B 1 278 ? -6.027 -19.969 17.734 1 92.44 278 HIS B N 1
ATOM 4678 C CA . HIS B 1 278 ? -6.062 -21.344 17.25 1 92.44 278 HIS B CA 1
ATOM 4679 C C . HIS B 1 278 ? -6.934 -22.219 18.156 1 92.44 278 HIS B C 1
ATOM 4681 O O . HIS B 1 278 ? -7.625 -23.109 17.672 1 92.44 278 HIS B O 1
ATOM 4687 N N . GLU B 1 279 ? -6.906 -21.984 19.359 1 90.81 279 GLU B N 1
ATOM 4688 C CA . GLU B 1 279 ? -7.656 -22.781 20.312 1 90.81 279 GLU B CA 1
ATOM 4689 C C . GLU B 1 279 ? -9.156 -22.734 20.031 1 90.81 279 GLU B C 1
ATOM 4691 O O . GLU B 1 279 ? -9.859 -23.734 20.234 1 90.81 279 GLU B O 1
ATOM 4696 N N . VAL B 1 280 ? -9.594 -21.578 19.578 1 93.38 280 VAL B N 1
ATOM 4697 C CA . VAL B 1 280 ? -11.016 -21.453 19.266 1 93.38 280 VAL B CA 1
ATOM 4698 C C . VAL B 1 280 ? -11.375 -22.344 18.078 1 93.38 280 VAL B C 1
ATOM 4700 O O . VAL B 1 280 ? -12.406 -23.016 18.094 1 93.38 280 VAL B O 1
ATOM 4703 N N . ALA B 1 281 ? -10.578 -22.312 17.094 1 94.12 281 ALA B N 1
ATOM 4704 C CA . ALA B 1 281 ? -10.812 -23.141 15.914 1 94.12 281 ALA B CA 1
ATOM 4705 C C . ALA B 1 281 ? -10.836 -24.625 16.281 1 94.12 281 ALA B C 1
ATOM 4707 O O . ALA B 1 281 ? -11.688 -25.375 15.797 1 94.12 281 ALA B O 1
ATOM 4708 N N . LEU B 1 282 ? -9.914 -25.031 17.141 1 93.31 282 LEU B N 1
ATOM 4709 C CA . LEU B 1 282 ? -9.836 -26.422 17.562 1 93.31 282 LEU B CA 1
ATOM 4710 C C . LEU B 1 282 ? -11.117 -26.859 18.266 1 93.31 282 LEU B C 1
ATOM 4712 O O . LEU B 1 282 ? -11.586 -27.984 18.094 1 93.31 282 LEU B O 1
ATOM 4716 N N . LYS B 1 283 ? -11.602 -26 19.047 1 94.5 283 LYS B N 1
ATOM 4717 C CA . LYS B 1 283 ? -12.844 -26.266 19.781 1 94.5 283 LYS B CA 1
ATOM 4718 C C . LYS B 1 283 ? -13.969 -26.672 18.828 1 94.5 283 LYS B C 1
ATOM 4720 O O . LYS B 1 283 ? -14.852 -27.438 19.188 1 94.5 283 LYS B O 1
ATOM 4725 N N . TYR B 1 284 ? -13.93 -26.203 17.641 1 95.94 284 TYR B N 1
ATOM 4726 C CA . TYR B 1 284 ? -14.992 -26.469 16.672 1 95.94 284 TYR B CA 1
ATOM 4727 C C . TYR B 1 284 ? -14.484 -27.328 15.531 1 95.94 284 TYR B C 1
ATOM 4729 O O . TYR B 1 284 ? -14.969 -27.219 14.398 1 95.94 284 TYR B O 1
ATOM 4737 N N . ASP B 1 285 ? -13.43 -28.078 15.727 1 93.88 285 ASP B N 1
ATOM 4738 C CA . ASP B 1 285 ? -12.867 -29.047 14.805 1 93.88 285 ASP B CA 1
ATOM 4739 C C . ASP B 1 285 ? -12.289 -28.375 13.562 1 93.88 285 ASP B C 1
ATOM 4741 O O . ASP B 1 285 ? -12.398 -28.906 12.453 1 93.88 285 ASP B O 1
ATOM 4745 N N . GLY B 1 286 ? -11.961 -27.156 13.797 1 94.06 286 GLY B N 1
ATOM 4746 C CA . GLY B 1 286 ? -11.273 -26.438 12.734 1 94.06 286 GLY B CA 1
ATOM 4747 C C . GLY B 1 286 ? -9.766 -26.516 12.836 1 94.06 286 GLY B C 1
ATOM 4748 O O . GLY B 1 286 ? -9.219 -27.453 13.422 1 94.06 286 GLY B O 1
ATOM 4749 N N . GLY B 1 287 ? -9.141 -25.719 12.078 1 89.06 287 GLY B N 1
ATOM 4750 C CA . GLY B 1 287 ? -7.688 -25.688 12.07 1 89.06 287 GLY B CA 1
ATOM 4751 C C . GLY B 1 287 ? -7.129 -24.375 11.57 1 89.06 287 GLY B C 1
ATOM 4752 O O . GLY B 1 287 ? -7.875 -23.406 11.359 1 89.06 287 GLY B O 1
ATOM 4753 N N . GLY B 1 288 ? -5.844 -24.344 11.609 1 87.12 288 GLY B N 1
ATOM 4754 C CA . GLY B 1 288 ? -5.121 -23.156 11.195 1 87.12 288 GLY B CA 1
ATOM 4755 C C . GLY B 1 288 ? -3.928 -22.844 12.086 1 87.12 288 GLY B C 1
ATOM 4756 O O . GLY B 1 288 ? -3.312 -23.75 12.648 1 87.12 288 GLY B O 1
ATOM 4757 N N . HIS B 1 289 ? -3.555 -21.562 12.047 1 86.06 289 HIS B N 1
ATOM 4758 C CA . HIS B 1 289 ? -2.395 -21.109 12.797 1 86.06 289 HIS B CA 1
ATOM 4759 C C . HIS B 1 289 ? -2.803 -20.141 13.906 1 86.06 289 HIS B C 1
ATOM 4761 O O . HIS B 1 289 ? -3.992 -19.891 14.117 1 86.06 289 HIS B O 1
ATOM 4767 N N . GLU B 1 290 ? -1.768 -19.703 14.641 1 85.81 290 GLU B N 1
ATOM 4768 C CA . GLU B 1 290 ? -1.999 -18.828 15.797 1 85.81 290 GLU B CA 1
ATOM 4769 C C . GLU B 1 290 ? -2.752 -17.562 15.391 1 85.81 290 GLU B C 1
ATOM 4771 O O . GLU B 1 290 ? -3.625 -17.094 16.125 1 85.81 290 GLU B O 1
ATOM 4776 N N . ARG B 1 291 ? -2.561 -17.078 14.281 1 88.5 291 ARG B N 1
ATOM 4777 C CA . ARG B 1 291 ? -3.117 -15.766 13.953 1 88.5 291 ARG B CA 1
ATOM 4778 C C . ARG B 1 291 ? -4.098 -15.859 12.789 1 88.5 291 ARG B C 1
ATOM 4780 O O . ARG B 1 291 ? -4.633 -14.852 12.336 1 88.5 291 ARG B O 1
ATOM 4787 N N . ALA B 1 292 ? -4.254 -17.047 12.234 1 88.25 292 ALA B N 1
ATOM 4788 C CA . ALA B 1 292 ? -5.199 -17.297 11.148 1 88.25 292 ALA B CA 1
ATOM 4789 C C . ALA B 1 292 ? -5.762 -18.719 11.234 1 88.25 292 ALA B C 1
ATOM 4791 O O . ALA B 1 292 ? -5.012 -19.688 11.156 1 88.25 292 ALA B O 1
ATOM 4792 N N . ALA B 1 293 ? -7.035 -18.797 11.477 1 92.25 293 ALA B N 1
ATOM 4793 C CA . ALA B 1 293 ? -7.68 -20.094 11.633 1 92.25 293 ALA B CA 1
ATOM 4794 C C . ALA B 1 293 ? -9.102 -20.062 11.086 1 92.25 293 ALA B C 1
ATOM 4796 O O . ALA B 1 293 ? -9.625 -19 10.742 1 92.25 293 ALA B O 1
ATOM 4797 N N . GLY B 1 294 ? -9.656 -21.219 10.898 1 93.69 294 GLY B N 1
ATOM 4798 C CA . GLY B 1 294 ? -11.008 -21.328 10.383 1 93.69 294 GLY B CA 1
ATOM 4799 C C . GLY B 1 294 ? -11.703 -22.625 10.773 1 93.69 294 GLY B C 1
ATOM 4800 O O . GLY B 1 294 ? -11.047 -23.594 11.164 1 93.69 294 GLY B O 1
ATOM 4801 N N . PHE B 1 295 ? -12.969 -22.578 10.703 1 94.75 295 PHE B N 1
ATOM 4802 C CA . PHE B 1 295 ? -13.789 -23.75 11.031 1 94.75 295 PHE B CA 1
ATOM 4803 C C . PHE B 1 295 ? -15.219 -23.562 10.539 1 94.75 295 PHE B C 1
ATOM 4805 O O . PHE B 1 295 ? -15.617 -22.453 10.18 1 94.75 295 PHE B O 1
ATOM 4812 N N . SER B 1 296 ? -15.859 -24.672 10.5 1 95.69 296 SER B N 1
ATOM 4813 C CA . SER B 1 296 ? -17.297 -24.656 10.258 1 95.69 296 SER B CA 1
ATOM 4814 C C . SER B 1 296 ? -18.078 -24.531 11.555 1 95.69 296 SER B C 1
ATOM 4816 O O . SER B 1 296 ? -17.672 -25.047 12.594 1 95.69 296 SER B O 1
ATOM 4818 N N . PHE B 1 297 ? -19.203 -23.812 11.445 1 96.19 297 PHE B N 1
ATOM 4819 C CA . PHE B 1 297 ? -19.938 -23.531 12.672 1 96.19 297 PHE B CA 1
ATOM 4820 C C . PHE B 1 297 ? -21.438 -23.531 12.422 1 96.19 297 PHE B C 1
ATOM 4822 O O . PHE B 1 297 ? -21.906 -22.922 11.461 1 96.19 297 PHE B O 1
ATOM 4829 N N . SER B 1 298 ? -22.234 -24.219 13.18 1 95.31 298 SER B N 1
ATOM 4830 C CA . SER B 1 298 ? -23.703 -24.25 13.102 1 95.31 298 SER B CA 1
ATOM 4831 C C . SER B 1 298 ? -24.328 -24.062 14.477 1 95.31 298 SER B C 1
ATOM 4833 O O . SER B 1 298 ? -25.531 -24.219 14.633 1 95.31 298 SER B O 1
ATOM 4835 N N . GLY B 1 299 ? -23.641 -23.594 15.406 1 91.25 299 GLY B N 1
ATOM 4836 C CA . GLY B 1 299 ? -24.141 -23.453 16.766 1 91.25 299 GLY B CA 1
ATOM 4837 C C . GLY B 1 299 ? -24.641 -22.047 17.062 1 91.25 299 GLY B C 1
ATOM 4838 O O . GLY B 1 299 ? -25.031 -21.312 16.141 1 91.25 299 GLY B O 1
ATOM 4839 N N . ASP B 1 300 ? -24.844 -21.734 18.281 1 94.5 300 ASP B N 1
ATOM 4840 C CA . ASP B 1 300 ? -25.297 -20.438 18.781 1 94.5 300 ASP B CA 1
ATOM 4841 C C . ASP B 1 300 ? -24.188 -19.391 18.656 1 94.5 300 ASP B C 1
ATOM 4843 O O . ASP B 1 300 ? -23.141 -19.516 19.281 1 94.5 300 ASP B O 1
ATOM 4847 N N . LEU B 1 301 ? -24.5 -18.375 17.891 1 95.12 301 LEU B N 1
ATOM 4848 C CA . LEU B 1 301 ? -23.516 -17.328 17.656 1 95.12 301 LEU B CA 1
ATOM 4849 C C . LEU B 1 301 ? -23.078 -16.672 18.953 1 95.12 301 LEU B C 1
ATOM 4851 O O . LEU B 1 301 ? -21.938 -16.203 19.078 1 95.12 301 LEU B O 1
ATOM 4855 N N . ASN B 1 302 ? -23.922 -16.641 19.922 1 95.5 302 ASN B N 1
ATOM 4856 C CA . ASN B 1 302 ? -23.562 -16.062 21.219 1 95.5 302 ASN B CA 1
ATOM 4857 C C . ASN B 1 302 ? -22.453 -16.875 21.891 1 95.5 302 ASN B C 1
ATOM 4859 O O . ASN B 1 302 ? -21.609 -16.312 22.594 1 95.5 302 ASN B O 1
ATOM 4863 N N . GLU B 1 303 ? -22.531 -18.125 21.688 1 95.5 303 GLU B N 1
ATOM 4864 C CA . GLU B 1 303 ? -21.484 -18.969 22.219 1 95.5 303 GLU B CA 1
ATOM 4865 C C . GLU B 1 303 ? -20.141 -18.656 21.562 1 95.5 303 GLU B C 1
ATOM 4867 O O . GLU B 1 303 ? -19.109 -18.609 22.234 1 95.5 303 GLU B O 1
ATOM 4872 N N . LEU B 1 304 ? -20.203 -18.531 20.281 1 95.44 304 LEU B N 1
ATOM 4873 C CA . LEU B 1 304 ? -18.984 -18.188 19.562 1 95.44 304 LEU B CA 1
ATOM 4874 C C . LEU B 1 304 ? -18.422 -16.859 20.047 1 95.44 304 LEU B C 1
ATOM 4876 O O . LEU B 1 304 ? -17.219 -16.719 20.25 1 95.44 304 LEU B O 1
ATOM 4880 N N . LYS B 1 305 ? -19.266 -15.867 20.219 1 96.38 305 LYS B N 1
ATOM 4881 C CA . LYS B 1 305 ? -18.859 -14.555 20.734 1 96.38 305 LYS B CA 1
ATOM 4882 C C . LYS B 1 305 ? -18.188 -14.688 22.094 1 96.38 305 LYS B C 1
ATOM 4884 O O . LYS B 1 305 ? -17.125 -14.086 22.328 1 96.38 305 LYS B O 1
ATOM 4889 N N . GLU B 1 306 ? -18.734 -15.484 22.891 1 95.31 306 GLU B N 1
ATOM 4890 C CA . GLU B 1 306 ? -18.188 -15.703 24.219 1 95.31 306 GLU B CA 1
ATOM 4891 C C . GLU B 1 306 ? -16.812 -1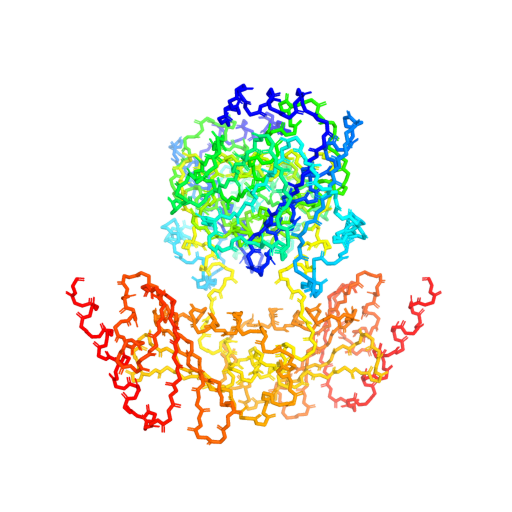6.359 24.141 1 95.31 306 GLU B C 1
ATOM 4893 O O . GLU B 1 306 ? -15.906 -16 24.906 1 95.31 306 GLU B O 1
ATOM 4898 N N . ASP B 1 307 ? -16.734 -17.297 23.281 1 95.12 307 ASP B N 1
ATOM 4899 C CA . ASP B 1 307 ? -15.461 -17.969 23.109 1 95.12 307 ASP B CA 1
ATOM 4900 C C . ASP B 1 307 ? -14.375 -17 22.672 1 95.12 307 ASP B C 1
ATOM 4902 O O . ASP B 1 307 ? -13.242 -17.047 23.156 1 95.12 307 ASP B O 1
ATOM 4906 N N . LEU B 1 308 ? -14.727 -16.125 21.766 1 95.12 308 LEU B N 1
ATOM 4907 C CA . LEU B 1 308 ? -13.773 -15.133 21.281 1 95.12 308 LEU B CA 1
ATOM 4908 C C . LEU B 1 308 ? -13.391 -14.164 22.406 1 95.12 308 LEU B C 1
ATOM 4910 O O . LEU B 1 308 ? -12.219 -13.828 22.562 1 95.12 308 LEU B O 1
ATOM 4914 N N . MET B 1 309 ? -14.359 -13.727 23.172 1 94.75 309 MET B N 1
ATOM 4915 C CA . MET B 1 309 ? -14.109 -12.812 24.281 1 94.75 309 MET B CA 1
ATOM 4916 C C . MET B 1 309 ? -13.219 -13.469 25.328 1 94.75 309 MET B C 1
ATOM 4918 O O . MET B 1 309 ? -12.336 -12.812 25.891 1 94.75 309 MET B O 1
ATOM 4922 N N . ASN B 1 310 ? -13.438 -14.742 25.5 1 93.75 310 ASN B N 1
ATOM 4923 C CA . ASN B 1 310 ? -12.641 -15.477 26.484 1 93.75 310 ASN B CA 1
ATOM 4924 C C . ASN B 1 310 ? -11.18 -15.586 26.047 1 93.75 310 ASN B C 1
ATOM 4926 O O . ASN B 1 310 ? -10.273 -15.516 26.875 1 93.75 310 ASN B O 1
ATOM 4930 N N . VAL B 1 311 ? -11.023 -15.836 24.797 1 91.62 311 VAL B N 1
ATOM 4931 C CA . VAL B 1 311 ? -9.656 -15.922 24.281 1 91.62 311 VAL B CA 1
ATOM 4932 C C . VAL B 1 311 ? -8.922 -14.609 24.547 1 91.62 311 VAL B C 1
ATOM 4934 O O . VAL B 1 311 ? -7.777 -14.617 25 1 91.62 311 VAL B O 1
ATOM 4937 N N . TYR B 1 312 ? -9.555 -13.539 24.25 1 92.56 312 TYR B N 1
ATOM 4938 C CA . TYR B 1 312 ? -8.953 -12.234 24.484 1 92.56 312 TYR B CA 1
ATOM 4939 C C . TYR B 1 312 ? -8.664 -12.023 25.969 1 92.56 312 TYR B C 1
ATOM 4941 O O . TYR B 1 312 ? -7.559 -11.617 26.344 1 92.56 312 TYR B O 1
ATOM 4949 N N . LYS B 1 313 ? -9.641 -12.281 26.844 1 92.56 313 LYS B N 1
ATOM 4950 C CA . LYS B 1 313 ? -9.516 -12.062 28.281 1 92.56 313 LYS B CA 1
ATOM 4951 C C . LYS B 1 313 ? -8.375 -12.898 28.859 1 92.56 313 LYS B C 1
ATOM 4953 O O . LYS B 1 313 ? -7.629 -12.422 29.719 1 92.56 313 LYS B O 1
ATOM 4958 N N . ASN B 1 314 ? -8.289 -14.07 28.344 1 91.31 314 ASN B N 1
ATOM 4959 C CA . ASN B 1 314 ? -7.305 -15 28.891 1 91.31 314 ASN B CA 1
ATOM 4960 C C . ASN B 1 314 ? -5.891 -14.625 28.453 1 91.31 314 ASN B C 1
ATOM 4962 O O . ASN B 1 314 ? -4.918 -15.008 29.109 1 91.31 314 ASN B O 1
ATOM 4966 N N . GLN B 1 315 ? -5.754 -13.938 27.406 1 87.12 315 GLN B N 1
ATOM 4967 C CA . GLN B 1 315 ? -4.422 -13.68 26.875 1 87.12 315 GLN B CA 1
ATOM 4968 C C . GLN B 1 315 ? -4.035 -12.219 27.047 1 87.12 315 GLN B C 1
ATOM 4970 O O . GLN B 1 315 ? -2.871 -11.852 26.875 1 87.12 315 GLN B O 1
ATOM 4975 N N . ASP B 1 316 ? -4.98 -11.164 27.047 1 78.56 316 ASP B N 1
ATOM 4976 C CA . ASP B 1 316 ? -4.68 -9.75 27.25 1 78.56 316 ASP B CA 1
ATOM 4977 C C . ASP B 1 316 ? -3.939 -9.523 28.562 1 78.56 316 ASP B C 1
ATOM 4979 O O . ASP B 1 316 ? -3.143 -8.586 28.688 1 78.56 316 ASP B O 1
ATOM 4983 N N . GLY B 1 317 ? -4.141 -10.414 29.719 1 63.59 317 GLY B N 1
ATOM 4984 C CA . GLY B 1 317 ? -3.514 -10.281 31.031 1 63.59 317 GLY B CA 1
ATOM 4985 C C . GLY B 1 317 ? -2.146 -10.938 31.094 1 63.59 317 GLY B C 1
ATOM 4986 O O . GLY B 1 317 ? -1.441 -10.805 32.094 1 63.59 317 GLY B O 1
ATOM 4987 N N . ASP B 1 318 ? -1.722 -11.695 30.156 1 49.97 318 ASP B N 1
ATOM 4988 C CA . ASP B 1 318 ? -0.417 -12.352 30.203 1 49.97 318 ASP B CA 1
ATOM 4989 C C . ASP B 1 318 ? 0.657 -11.477 29.562 1 49.97 318 ASP B C 1
ATOM 4991 O O . ASP B 1 318 ? 0.401 -10.805 28.562 1 49.97 318 ASP B O 1
#

Sequence (636 aa):
MKKIPEEIVKCIKNNQRFLILLHQKPDGDAIGSAVALGKGIKSLNKTVDYFVELPLEEKLEFFNEVQFFNQHLAKEYDVIIYLDCSSNSFAFAPPDMPEAKIKLVIDHHKSNSSYGDLNYVEITGATAEIIFRILRALDVEIDEEMADAIFTGITTDTGSFQFSNVTPDTHLIASELYTIKTDYAHLSKKLHTQKSINQMKMTGAAIHSLEILDSMPIAMMILDHDTITKFGGTINITDDVANLGLNTLGVAITALLKEVKQGEYRVSLRSKYPFDIHEVALKYDGGGHERAAGFSFSGDLNELKEDLMNVYKNQDGDMKKIPEEIVKCIKNNQRFLILLHQKPDGDAIGSAVALGKGIKSLNKTVDYFVELPLEEKLEFFNEVQFFNQHLAKEYDVIIYLDCSSNSFAFAPPDMPEAKIKLVIDHHKSNSSYGDLNYVEITGATAEIIFRILRALDVEIDEEMADAIFTGITTDTGSFQFSNVTPDTHLIASELYTIKTDYAHLSKKLHTQKSINQMKMTGAAIHSLEILDSMPIAMMILDHDTITKFGGTINITDDVANLGLNTLGVAITALLKEVKQGEYRVSLRSKYPFDIHEVALKYDGGGHERAAGFSFSGDLNELKEDLMNVYKNQDGD

pLDDT: mean 92.4, std 8.08, range [48.53, 98.88]

Secondary structure (DSSP, 8-state):
-PPPPHHHHHHHHT--EEEEEEBSS--HHHHHHHHHHHHHHHTTT-EEEEE--SSPPGGGTT-GGGGGBT-PPPSEEEEEEEES-S-GGGB---SSPPEEEEEEEEE--TT----SSEEEE---S-HHHHHHHHHHHTT----HHHHHHHHHHHHHHTTTTTSTT--HHHHHHHHHHHHH-S--HHHHIIIII-B-HHHHHHHHHHHHH-EEGGGSSEEEEEE-HHHHHHH--SGGGHHHHHTGGGGBTT--EEEEEEEEETTEEEEEEEE-TT---HHHHHHTT-EE-SSEEEEEE-S-HHHHHHHHHHHHHHHHT-/-PPPPHHHHHHHHT--EEEEEEBSS--HHHHHHHHHHHHHHHTTT-EEEEE--SSPPGGGTT-GGGGGBT-PPPSEEEEEEEES-S-GGGB---SSPPEEEEEEEEE--TT----SSEEEE---S-HHHHHHHHHHHTT----HHHHHHHHHHHHHHTTTTTSTT--HHHHHHHHHHHHH-S--HHHHIIIII-B-HHHHHHHHHHHHH-EEGGGSSEEEEEE-HHHHHHH--SS-THHHHHTGGGGBTT--EEEEEEEEETTEEEEEEEE-TT---HHHHHHTT-EE-SSEEEEEE-S-HHHHHHHHHHHHHHHHT-

InterPro domains:
  IPR001667 DDH domain [PF01368] (18-154)
  IPR003156 DHHA1 domain [PF02272] (236-307)
  IPR038763 DHH phosphoesterase superfamily [SSF64182] (16-299)
  IPR051319 Bifunctional oligoribonuclease/pAp-phosphatase and c-di-AMP PDE [PTHR47618] (1-311)

Organism: Acetobacterium woodii (strain ATCC 29683 / DSM 1030 / JCM 2381 / KCTC 1655 / WB1) (NCBI:txid931626)